Protein AF-0000000083137402 (afdb_homodimer)

InterPro domains:
  IPR010699 Protein of unknown function DUF1275 [PF06912] (11-205)

Foldseek 3Di:
DDPQVLLLVLLLLLLLLLLLLQLLLCVQFNVDSLLPLVVLVVVLVVVVVPDDDPCVVLSVVLVVLLVVLLVVLVVVVVPDPLLVLLLVLLVLSLVLLQVLLPPDSPDHSSVSCSSVNNSQSSNQNSRQDGPPDGDGSNDQPVLVVLLVQLVVVCVVPVDVVSVVSNVSSVSSVCSSNNSSVQSVVLCVPSPSNSSNVSSVSSVVSNVSSVVVVVVVVVVVVVVVVVVD/DDPQVLLLVLLLLLLLLLLLLQLLLCVQFNVDSLLPLVVLVVVLVVVVVPDDDPCVVLSVVLVVLLVVLLVVLVVVVVPDPLLVLLLVLLVLSLVLLQVLLPPDSPDHSSVSCSSVNNSQSSNQNSRQDGPPDGDGSNDQPVLVVLLVQLVVVCVVPVDVVSVVSNVSSVSSVCSSNNSSVQSVVLCVPSPSNSSNVSNVSSVVSNVSSVVVVVVVVVVVVVVVVVVD

pLDDT: mean 93.56, std 7.18, range [62.72, 98.75]

Sequence (456 aa):
MDEATLERRLHLNMTLIGGFMVGYGVINRHDILGSAQTGNMVSLAMDAVGHADEEWFFRIIALIIYVASVSLTVILSHKISKTSQKRLSILIDGAVLLIIGFYPAEMNPFVALFPIFFATAFQWCSFKGADGFASSSIFCSNNLRQCVTGFTEYLCSKDEQSLHRGIYFGKVLLSFYGGVAVSFLATQILDLKASWIGILPTVSAFLLCNVEYGRCKVKKEDILKASAMDEATLERRLHLNMTLIGGFMVGYGVINRHDILGSAQTGNMVSLAMDAVGHADEEWFFRIIALIIYVASVSLTVILSHKISKTSQKRLSILIDGAVLLIIGFYPAEMNPFVALFPIFFATAFQWCSFKGADGFASSSIFCSNNLRQCVTGFTEYLCSKDEQSLHRGIYFGKVLLSFYGGVAVSFLATQILDLKASWIGILPTVSAFLLCNVEYGRCKVKKEDILKASA

Radius of gyration: 22.58 Å; Cα contacts (8 Å, |Δi|>4): 697; chains: 2; bounding box: 64×64×50 Å

Organism: NCBI:txid40520

Nearest PDB structures (foldseek):
  8bvt-assembly1_A  TM=6.308E-01  e=3.439E-02  Rattus nativitatis
  8bvs-assembly1_A  TM=6.063E-01  e=6.318E-02  Rattus norvegicus
  8ex4-assembly1_A  TM=5.382E-01  e=1.452E+00  Homo sapiens
  9boi-assembly1_A  TM=5.191E-01  e=1.322E+00  Aequorea victoria
  8bvt-assembly1_A  TM=6.306E-01  e=2.426E-02  Rattus nativitatis

Structure (mmCIF, N/CA/C/O backbone):
data_AF-0000000083137402-model_v1
#
loop_
_entity.id
_entity.type
_entity.pdbx_description
1 polymer 'DUF1275 domain-containing protein'
#
loop_
_atom_site.group_PDB
_atom_site.id
_atom_site.type_symbol
_atom_site.label_atom_id
_atom_site.label_alt_id
_atom_site.label_comp_id
_atom_site.label_asym_id
_atom_site.label_entity_id
_atom_site.label_seq_id
_atom_site.pdbx_PDB_ins_code
_atom_site.Cartn_x
_atom_site.Cartn_y
_atom_site.Cartn_z
_atom_site.occupancy
_atom_site.B_iso_or_equiv
_atom_site.auth_seq_id
_atom_site.auth_comp_id
_atom_site.auth_asym_id
_atom_site.auth_atom_id
_atom_site.pdbx_PDB_model_num
ATOM 1 N N . MET A 1 1 ? -22.859 3.863 22.891 1 71.81 1 MET A N 1
ATOM 2 C CA . MET A 1 1 ? -21.578 3.783 22.188 1 71.81 1 MET A CA 1
ATOM 3 C C . MET A 1 1 ? -21.25 5.105 21.5 1 71.81 1 MET A C 1
ATOM 5 O O . MET A 1 1 ? -22.078 5.648 20.766 1 71.81 1 MET A O 1
ATOM 9 N N . ASP A 1 2 ? -20.141 5.711 21.844 1 84.31 2 ASP A N 1
ATOM 10 C CA . ASP A 1 2 ? -19.797 7.016 21.281 1 84.31 2 ASP A CA 1
ATOM 11 C C . ASP A 1 2 ? -19.438 6.898 19.812 1 84.31 2 ASP A C 1
ATOM 13 O O . ASP A 1 2 ? -19.156 5.801 19.312 1 84.31 2 ASP A O 1
ATOM 17 N N . GLU A 1 3 ? -19.562 7.871 19.141 1 84.81 3 GLU A N 1
ATOM 18 C CA . GLU A 1 3 ? -19.359 7.93 17.688 1 84.81 3 GLU A CA 1
ATOM 19 C C . GLU A 1 3 ? -17.969 7.434 17.312 1 84.81 3 GLU A C 1
ATOM 21 O O . GLU A 1 3 ? -17.812 6.711 16.328 1 84.81 3 GLU A O 1
ATOM 26 N N . ALA A 1 4 ? -17.031 7.812 18.031 1 88.06 4 ALA A N 1
ATOM 27 C CA . ALA A 1 4 ? -15.656 7.391 17.766 1 88.06 4 ALA A CA 1
ATOM 28 C C . ALA A 1 4 ? -15.508 5.879 17.891 1 88.06 4 ALA A C 1
ATOM 30 O O . ALA A 1 4 ? -14.82 5.246 17.094 1 88.06 4 ALA A O 1
ATOM 31 N N . THR A 1 5 ? -16.141 5.328 18.906 1 91.56 5 THR A N 1
ATOM 32 C CA . THR A 1 5 ? -16.094 3.889 19.125 1 91.56 5 THR A CA 1
ATOM 33 C C . THR A 1 5 ? -16.797 3.146 17.984 1 91.56 5 THR A C 1
ATOM 35 O O . THR A 1 5 ? -16.312 2.109 17.531 1 91.56 5 THR A O 1
ATOM 38 N N . LEU A 1 6 ? -17.859 3.693 17.547 1 92.5 6 LEU A N 1
ATOM 39 C CA . LEU A 1 6 ? -18.609 3.088 16.453 1 92.5 6 LEU A CA 1
ATOM 40 C C . LEU A 1 6 ? -17.781 3.104 15.164 1 92.5 6 LEU A C 1
ATOM 42 O O . LEU A 1 6 ? -17.719 2.1 14.445 1 92.5 6 LEU A O 1
ATOM 46 N N . GLU A 1 7 ? -17.125 4.188 14.867 1 92.94 7 GLU A N 1
ATOM 47 C CA . GLU A 1 7 ? -16.281 4.316 13.672 1 92.94 7 GLU A CA 1
ATOM 48 C C . GLU A 1 7 ? -15.117 3.334 13.711 1 92.94 7 GLU A C 1
ATOM 50 O O . GLU A 1 7 ? -14.797 2.707 12.703 1 92.94 7 GLU A O 1
ATOM 55 N N . ARG A 1 8 ? -14.578 3.229 14.836 1 95.56 8 ARG A N 1
ATOM 56 C CA . ARG A 1 8 ? -13.461 2.303 15.023 1 95.56 8 ARG A CA 1
ATOM 57 C C . ARG A 1 8 ? -13.906 0.861 14.805 1 95.56 8 ARG A C 1
ATOM 59 O O . ARG A 1 8 ? -13.25 0.103 14.094 1 95.56 8 ARG A O 1
ATOM 66 N N . ARG A 1 9 ? -14.992 0.512 15.406 1 96.19 9 ARG A N 1
ATOM 67 C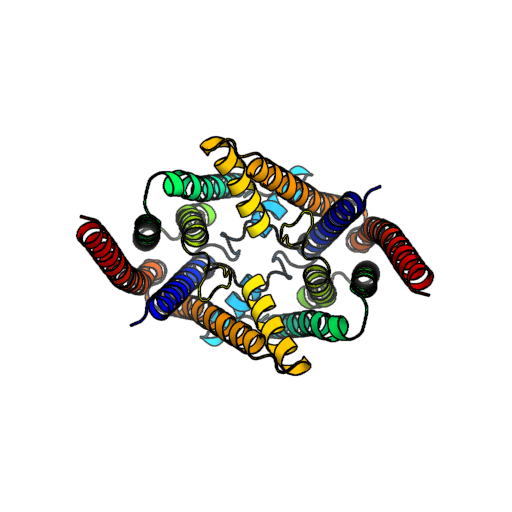 CA . ARG A 1 9 ? -15.508 -0.845 15.266 1 96.19 9 ARG A CA 1
ATOM 68 C C . ARG A 1 9 ? -15.875 -1.146 13.82 1 96.19 9 ARG A C 1
ATOM 70 O O . ARG A 1 9 ? -15.633 -2.25 13.328 1 96.19 9 ARG A O 1
ATOM 77 N N . LEU A 1 10 ? -16.438 -0.161 13.219 1 96.81 10 LEU A N 1
ATOM 78 C CA . LEU A 1 10 ? -16.812 -0.32 11.82 1 96.81 10 LEU A CA 1
ATOM 79 C C . LEU A 1 10 ? -15.578 -0.508 10.945 1 96.81 10 LEU A C 1
ATOM 81 O O . LEU A 1 10 ? -15.555 -1.388 10.086 1 96.81 10 LEU A O 1
ATOM 85 N N . HIS A 1 11 ? -14.562 0.276 11.172 1 97.69 11 HIS A N 1
ATOM 86 C CA . HIS A 1 11 ? -13.344 0.145 10.383 1 97.69 11 HIS A CA 1
ATOM 87 C C . HIS A 1 11 ? -12.688 -1.216 10.602 1 97.69 11 HIS A C 1
ATOM 89 O O . HIS A 1 11 ? -12.234 -1.85 9.641 1 97.69 11 HIS A O 1
ATOM 95 N N . LEU A 1 12 ? -12.672 -1.657 11.836 1 98.25 12 LEU A N 1
ATOM 96 C CA . LEU A 1 12 ? -12.102 -2.967 12.117 1 98.25 12 LEU A CA 1
ATOM 97 C C . LEU A 1 12 ? -12.898 -4.074 11.445 1 98.25 12 LEU A C 1
ATOM 99 O O . LEU A 1 12 ? -12.32 -5.035 10.93 1 98.25 12 LEU A O 1
ATOM 103 N N . ASN A 1 13 ? -14.172 -3.924 11.438 1 98.56 13 ASN A N 1
ATOM 104 C CA . ASN A 1 13 ? -15.031 -4.871 10.734 1 98.56 13 ASN A CA 1
ATOM 105 C C . ASN A 1 13 ? -14.734 -4.887 9.234 1 98.56 13 ASN A C 1
ATOM 107 O O . ASN A 1 13 ? -14.648 -5.953 8.625 1 98.56 13 ASN A O 1
ATOM 111 N N . MET A 1 14 ? -14.57 -3.723 8.688 1 98.62 14 MET A N 1
ATOM 112 C CA . MET A 1 14 ? -14.281 -3.625 7.262 1 98.62 14 MET A CA 1
ATOM 113 C C . MET A 1 14 ? -12.914 -4.223 6.945 1 98.62 14 MET A C 1
ATOM 115 O O . MET A 1 14 ? -12.727 -4.836 5.891 1 98.62 14 MET A O 1
ATOM 119 N N . THR A 1 15 ? -11.977 -4.039 7.887 1 98.44 15 THR A N 1
ATOM 120 C CA . THR A 1 15 ? -10.656 -4.617 7.684 1 98.44 15 THR A CA 1
ATOM 121 C C . THR A 1 15 ? -10.719 -6.141 7.734 1 98.44 15 THR A C 1
ATOM 123 O O . THR A 1 15 ? -9.992 -6.824 7.004 1 98.44 15 THR A O 1
ATOM 126 N N . LEU A 1 16 ? -11.547 -6.656 8.555 1 98.69 16 LEU A N 1
ATOM 127 C CA . LEU A 1 16 ? -11.773 -8.094 8.586 1 98.69 16 LEU A CA 1
ATOM 128 C C . LEU A 1 16 ? -12.32 -8.586 7.25 1 98.69 16 LEU A C 1
ATOM 130 O O . LEU A 1 16 ? -11.859 -9.602 6.719 1 98.69 16 LEU A O 1
ATOM 134 N N . ILE A 1 17 ? -13.305 -7.879 6.703 1 98.62 17 ILE A N 1
ATOM 135 C CA . ILE A 1 17 ? -13.898 -8.211 5.41 1 98.62 17 ILE A CA 1
ATOM 136 C C . ILE A 1 17 ? -12.836 -8.133 4.32 1 98.62 17 ILE A C 1
ATOM 138 O O . ILE A 1 17 ? -12.75 -9.016 3.461 1 98.62 17 ILE A O 1
ATOM 142 N N . GLY A 1 18 ? -12.016 -7.051 4.395 1 97.56 18 GLY A N 1
ATOM 143 C CA . GLY A 1 18 ? -10.922 -6.914 3.447 1 97.56 18 GLY A CA 1
ATOM 144 C C . GLY A 1 18 ? -9.953 -8.078 3.488 1 97.56 18 GLY A C 1
ATOM 145 O O . GLY A 1 18 ? -9.617 -8.656 2.447 1 97.56 18 GLY A O 1
ATOM 146 N N . GLY A 1 19 ? -9.523 -8.438 4.684 1 97.38 19 GLY A N 1
ATOM 147 C CA . GLY A 1 19 ? -8.656 -9.594 4.84 1 97.38 19 GLY A CA 1
ATOM 148 C C . GLY A 1 19 ? -9.273 -10.883 4.328 1 97.38 19 GLY A C 1
ATOM 149 O O . GLY A 1 19 ? -8.594 -11.695 3.697 1 97.38 19 GLY A O 1
ATOM 150 N N . PHE A 1 20 ? -10.539 -11.07 4.609 1 98.06 20 PHE A N 1
ATOM 151 C CA . PHE A 1 20 ? -11.25 -12.266 4.152 1 98.06 20 PHE A CA 1
ATOM 152 C C . PHE A 1 20 ? -11.25 -12.344 2.631 1 98.06 20 PHE A C 1
ATOM 154 O O . PHE A 1 20 ? -10.961 -13.391 2.059 1 98.06 20 PHE A O 1
ATOM 161 N N . MET A 1 21 ? -11.555 -11.25 1.996 1 97.12 21 MET A N 1
ATOM 162 C CA . MET A 1 21 ? -11.625 -11.234 0.538 1 97.12 21 MET A CA 1
ATOM 163 C C . MET A 1 21 ? -10.25 -11.461 -0.077 1 97.12 21 MET A C 1
ATOM 165 O O . MET A 1 21 ? -10.117 -12.18 -1.065 1 97.12 21 MET A O 1
ATOM 169 N N . VAL A 1 22 ? -9.273 -10.828 0.53 1 95.19 22 VAL A N 1
ATOM 170 C CA . VAL A 1 22 ? -7.906 -11.016 0.055 1 95.19 22 VAL A CA 1
ATOM 171 C C . VAL A 1 22 ? -7.5 -12.484 0.211 1 95.19 22 VAL A C 1
ATOM 173 O O . VAL A 1 22 ? -6.992 -13.094 -0.731 1 95.19 22 VAL A O 1
ATOM 176 N N . GLY A 1 23 ? -7.746 -13.031 1.369 1 94.88 23 GLY A N 1
ATOM 177 C CA . GLY A 1 23 ? -7.445 -14.438 1.598 1 94.88 23 GLY A CA 1
ATOM 178 C C . GLY A 1 23 ? -8.164 -15.367 0.641 1 94.88 23 GLY A C 1
ATOM 179 O O . GLY A 1 23 ? -7.559 -16.281 0.072 1 94.88 23 GLY A O 1
ATOM 180 N N . TYR A 1 24 ? -9.445 -15.133 0.45 1 95.62 24 TYR A N 1
ATOM 181 C CA . TYR A 1 24 ? -10.25 -15.945 -0.46 1 95.62 24 TYR A CA 1
ATOM 182 C C . TYR A 1 24 ? -9.656 -15.93 -1.865 1 95.62 24 TYR A C 1
ATOM 184 O O . TYR A 1 24 ? -9.547 -16.969 -2.512 1 95.62 24 TYR A O 1
ATOM 192 N N . GLY A 1 25 ? -9.32 -14.734 -2.309 1 94.25 25 GLY A N 1
ATOM 193 C CA . GLY A 1 25 ? -8.742 -14.609 -3.637 1 94.25 25 GLY A CA 1
ATOM 194 C C . GLY A 1 25 ? -7.438 -15.359 -3.791 1 94.25 25 GLY A C 1
ATOM 195 O O . GLY A 1 25 ? -7.23 -16.062 -4.781 1 94.25 25 GLY A O 1
ATOM 196 N N . VAL A 1 26 ? -6.594 -15.273 -2.83 1 90.94 26 VAL A N 1
ATOM 197 C CA . VAL A 1 26 ? -5.266 -15.875 -2.875 1 90.94 26 VAL A CA 1
ATOM 198 C C . VAL A 1 26 ? -5.383 -17.391 -2.795 1 90.94 26 VAL A C 1
ATOM 200 O O . VAL A 1 26 ? -4.68 -18.109 -3.502 1 90.94 26 VAL A O 1
ATOM 203 N N . ILE A 1 27 ? -6.305 -17.859 -2.053 1 91.31 27 ILE A N 1
ATOM 204 C CA . ILE A 1 27 ? -6.43 -19.297 -1.778 1 91.31 27 ILE A CA 1
ATOM 205 C C . ILE A 1 27 ? -7.125 -19.984 -2.949 1 91.31 27 ILE A C 1
ATOM 207 O O . ILE A 1 27 ? -6.707 -21.062 -3.381 1 91.31 27 ILE A O 1
ATOM 211 N N . ASN A 1 28 ? -8.078 -19.344 -3.512 1 92.5 28 ASN A N 1
ATOM 212 C CA . ASN A 1 28 ? -8.977 -20.062 -4.41 1 92.5 28 ASN A CA 1
ATOM 213 C C . ASN A 1 28 ? -8.727 -19.688 -5.867 1 92.5 28 ASN A C 1
ATOM 215 O O . ASN A 1 28 ? -9.133 -20.422 -6.777 1 92.5 28 ASN A O 1
ATOM 219 N N . ARG A 1 29 ? -8.086 -18.609 -6.094 1 90 29 ARG A N 1
ATOM 220 C CA . ARG A 1 29 ? -8.031 -18.156 -7.484 1 90 29 ARG A CA 1
ATOM 221 C C . ARG A 1 29 ? -6.594 -17.906 -7.926 1 90 29 ARG A C 1
ATOM 223 O O . ARG A 1 29 ? -6.074 -18.625 -8.789 1 90 29 ARG A O 1
ATOM 230 N N . HIS A 1 30 ? -6.016 -16.875 -7.367 1 76.69 30 HIS A N 1
ATOM 231 C CA . HIS A 1 30 ? -4.688 -16.484 -7.816 1 76.69 30 HIS A CA 1
ATOM 232 C C . HIS A 1 30 ? -3.756 -16.25 -6.633 1 76.69 30 HIS A C 1
ATOM 234 O O . HIS A 1 30 ? -4.125 -15.562 -5.676 1 76.69 30 HIS A O 1
ATOM 240 N N . ASP A 1 31 ? -2.646 -16.688 -6.734 1 70.75 31 ASP A N 1
ATOM 241 C CA . ASP A 1 31 ? -1.684 -16.609 -5.641 1 70.75 31 ASP A CA 1
ATOM 242 C C . ASP A 1 31 ? -1.211 -15.172 -5.438 1 70.75 31 ASP A C 1
ATOM 244 O O . ASP A 1 31 ? -0.607 -14.852 -4.41 1 70.75 31 ASP A O 1
ATOM 248 N N . ILE A 1 32 ? -1.568 -14.422 -6.379 1 66.19 32 ILE A N 1
ATOM 249 C CA . ILE A 1 32 ? -1.12 -13.039 -6.293 1 66.19 32 ILE A CA 1
ATOM 250 C C . ILE A 1 32 ? -2.25 -12.164 -5.75 1 66.19 32 ILE A C 1
ATOM 252 O O . ILE A 1 32 ? -3.426 -12.43 -6.008 1 66.19 32 ILE A O 1
ATOM 256 N N . LEU A 1 33 ? -1.792 -11.219 -4.887 1 73.38 33 LEU A N 1
ATOM 257 C CA . LEU A 1 33 ? -2.762 -10.242 -4.406 1 73.38 33 LEU A CA 1
ATOM 258 C C . LEU A 1 33 ? -3.393 -9.484 -5.566 1 73.38 33 LEU A C 1
ATOM 260 O O . LEU A 1 33 ? -2.848 -8.477 -6.023 1 73.38 33 LEU A O 1
ATOM 264 N N . GLY A 1 34 ? -4.406 -9.977 -6.062 1 62.72 34 GLY A N 1
ATOM 265 C CA . GLY A 1 34 ? -5.043 -9.383 -7.23 1 62.72 34 GLY A CA 1
ATOM 266 C C . GLY A 1 34 ? -5.406 -7.926 -7.039 1 62.72 34 GLY A C 1
ATOM 267 O O . GLY A 1 34 ? -5.352 -7.137 -7.984 1 62.72 34 GLY A O 1
ATOM 268 N N . SER A 1 35 ? -5.656 -7.582 -5.879 1 67.31 35 SER A N 1
ATOM 269 C CA . SER A 1 35 ? -6.027 -6.203 -5.586 1 67.31 35 SER A CA 1
ATOM 270 C C . SER A 1 35 ? -4.793 -5.312 -5.473 1 67.31 35 SER A C 1
ATOM 272 O O . SER A 1 35 ? -4.906 -4.082 -5.465 1 67.31 35 SER A O 1
ATOM 274 N N . ALA A 1 36 ? -3.672 -5.949 -5.43 1 79.06 36 ALA A N 1
ATOM 275 C CA . ALA A 1 36 ? -2.436 -5.176 -5.359 1 79.06 36 ALA A CA 1
ATOM 276 C C . ALA A 1 36 ? -2.059 -4.617 -6.727 1 79.06 36 ALA A C 1
ATOM 278 O O . ALA A 1 36 ? -1.35 -5.27 -7.496 1 79.06 36 ALA A O 1
ATOM 279 N N . GLN A 1 37 ? -2.398 -3.451 -7 1 83.88 37 GLN A N 1
ATOM 280 C CA . GLN A 1 37 ? -2.16 -2.818 -8.289 1 83.88 37 GLN A CA 1
ATOM 281 C C . GLN A 1 37 ? -0.668 -2.625 -8.547 1 83.88 37 GLN A C 1
ATOM 283 O O . GLN A 1 37 ? -0.22 -2.637 -9.695 1 83.88 37 GLN A O 1
ATOM 288 N N . THR A 1 38 ? 0.058 -2.584 -7.461 1 89.25 38 THR A N 1
ATOM 289 C CA . THR A 1 38 ? 1.498 -2.455 -7.652 1 89.25 38 THR A CA 1
ATOM 290 C C . THR A 1 38 ? 2.045 -3.629 -8.461 1 89.25 38 THR A C 1
ATOM 292 O O . THR A 1 38 ? 2.676 -3.434 -9.5 1 89.25 38 THR A O 1
ATOM 295 N N . GLY A 1 39 ? 1.696 -4.836 -8.062 1 88.94 39 GLY A N 1
ATOM 296 C CA . GLY A 1 39 ? 2.188 -6.023 -8.742 1 88.94 39 GLY A CA 1
ATOM 297 C C . GLY A 1 39 ? 1.675 -6.152 -10.164 1 88.94 39 GLY A C 1
ATOM 298 O O . GLY A 1 39 ? 2.438 -6.477 -11.078 1 88.94 39 GLY A O 1
ATOM 299 N N . ASN A 1 40 ? 0.38 -5.906 -10.391 1 89 40 ASN A N 1
ATOM 300 C CA . ASN A 1 40 ? -0.21 -5.984 -11.719 1 89 40 ASN A CA 1
ATOM 301 C C . ASN A 1 40 ? 0.449 -5 -12.688 1 89 40 ASN A C 1
ATOM 303 O O . ASN A 1 40 ? 0.758 -5.355 -13.828 1 89 40 ASN A O 1
ATOM 307 N N . MET A 1 41 ? 0.725 -3.865 -12.188 1 91.81 41 MET A N 1
ATOM 308 C CA . MET A 1 41 ? 1.288 -2.832 -13.047 1 91.81 41 MET A CA 1
ATOM 309 C C . MET A 1 41 ? 2.779 -3.059 -13.266 1 91.81 41 MET A C 1
ATOM 311 O O . MET A 1 41 ? 3.328 -2.66 -14.297 1 91.81 41 MET A O 1
ATOM 315 N N . VAL A 1 42 ? 3.383 -3.621 -12.281 1 93 42 VAL A N 1
ATOM 316 C CA . VAL A 1 42 ? 4.77 -4.027 -12.492 1 93 42 VAL A CA 1
ATOM 317 C C . VAL A 1 42 ? 4.855 -4.984 -13.672 1 93 42 VAL A C 1
ATOM 319 O O . VAL A 1 42 ? 5.68 -4.801 -14.57 1 93 42 VAL A O 1
ATOM 322 N N . SER A 1 43 ? 3.93 -5.992 -13.727 1 91.06 43 SER A N 1
ATOM 323 C CA . SER A 1 43 ? 3.895 -6.941 -14.836 1 91.06 43 SER A CA 1
ATOM 324 C C . SER A 1 43 ? 3.592 -6.242 -16.156 1 91.06 43 SER A C 1
ATOM 326 O O . SER A 1 43 ? 4.207 -6.539 -17.172 1 91.06 43 SER A O 1
ATOM 328 N N . LEU A 1 44 ? 2.746 -5.328 -16.078 1 92.94 44 LEU A N 1
ATOM 329 C CA . LEU A 1 44 ? 2.383 -4.598 -17.281 1 92.94 44 LEU A CA 1
ATOM 330 C C . LEU A 1 44 ? 3.553 -3.756 -17.781 1 92.94 44 LEU A C 1
ATOM 332 O O . LEU A 1 44 ? 3.76 -3.627 -18.984 1 92.94 44 LEU A O 1
ATOM 336 N N . ALA A 1 45 ? 4.254 -3.148 -16.859 1 94.25 45 ALA A N 1
ATOM 337 C CA . ALA A 1 45 ? 5.422 -2.354 -17.219 1 94.25 45 ALA A CA 1
ATOM 338 C C . ALA A 1 45 ? 6.48 -3.217 -17.906 1 94.25 45 ALA A C 1
ATOM 340 O O . ALA A 1 45 ? 7.086 -2.799 -18.891 1 94.25 45 ALA A O 1
ATOM 341 N N . MET A 1 46 ? 6.668 -4.371 -17.406 1 93.5 46 MET A N 1
ATOM 342 C CA . MET A 1 46 ? 7.613 -5.289 -18.047 1 93.5 46 MET A CA 1
ATOM 343 C C . MET A 1 46 ? 7.109 -5.73 -19.422 1 93.5 46 MET A C 1
ATOM 345 O O . MET A 1 46 ? 7.887 -5.809 -20.375 1 93.5 46 MET A O 1
ATOM 349 N N . ASP A 1 47 ? 5.809 -5.984 -19.484 1 93.5 47 ASP A N 1
ATOM 350 C CA . ASP A 1 47 ? 5.207 -6.379 -20.75 1 93.5 47 ASP A CA 1
ATOM 351 C C . ASP A 1 47 ? 5.398 -5.293 -21.812 1 93.5 47 ASP A C 1
ATOM 353 O O . ASP A 1 47 ? 5.645 -5.594 -22.984 1 93.5 47 ASP A O 1
ATOM 357 N N . ALA A 1 48 ? 5.324 -4.121 -21.375 1 93.38 48 ALA A N 1
ATOM 358 C CA . ALA A 1 48 ? 5.426 -2.986 -22.297 1 93.38 48 ALA A CA 1
ATOM 359 C C . ALA A 1 48 ? 6.805 -2.924 -22.938 1 93.38 48 ALA A C 1
ATOM 361 O O . ALA A 1 48 ? 6.969 -2.338 -24.016 1 93.38 48 ALA A O 1
ATOM 362 N N . VAL A 1 49 ? 7.797 -3.531 -22.312 1 93.94 49 VAL A N 1
ATOM 363 C CA . VAL A 1 49 ? 9.148 -3.422 -22.859 1 93.94 49 VAL A CA 1
ATOM 364 C C . VAL A 1 49 ? 9.625 -4.793 -23.344 1 93.94 49 VAL A C 1
ATOM 366 O O . VAL A 1 49 ? 10.82 -5.004 -23.547 1 93.94 49 VAL A O 1
ATOM 369 N N . GLY A 1 50 ? 8.68 -5.805 -23.422 1 90.69 50 GLY A N 1
ATOM 370 C CA . GLY A 1 50 ? 9.023 -7.004 -24.172 1 90.69 50 GLY A CA 1
ATOM 371 C C . GLY A 1 50 ? 8.859 -8.281 -23.359 1 90.69 50 GLY A C 1
ATOM 372 O O . GLY A 1 50 ? 9.172 -9.367 -23.844 1 90.69 50 GLY A O 1
ATOM 373 N N . HIS A 1 51 ? 8.461 -8.102 -22.125 1 87.94 51 HIS A N 1
ATOM 374 C CA . HIS A 1 51 ? 8.203 -9.312 -21.359 1 87.94 51 HIS A CA 1
ATOM 375 C C . HIS A 1 51 ? 6.91 -9.984 -21.812 1 87.94 51 HIS A C 1
ATOM 377 O O . HIS A 1 51 ? 5.859 -9.344 -21.875 1 87.94 51 HIS A O 1
ATOM 383 N N . ALA A 1 52 ? 6.926 -11.18 -22.203 1 83.69 52 ALA A N 1
ATOM 384 C CA . ALA A 1 52 ? 5.742 -11.898 -22.688 1 83.69 52 ALA A CA 1
ATOM 385 C C . ALA A 1 52 ? 4.902 -12.406 -21.516 1 83.69 52 ALA A C 1
ATOM 387 O O . ALA A 1 52 ? 5.387 -13.18 -20.688 1 83.69 52 ALA A O 1
ATOM 388 N N . ASP A 1 53 ? 3.756 -11.898 -21.375 1 85.06 53 ASP A N 1
ATOM 389 C CA . ASP A 1 53 ? 2.82 -12.352 -20.344 1 85.06 53 ASP A CA 1
ATOM 390 C C . ASP A 1 53 ? 1.435 -12.594 -20.938 1 85.06 53 ASP A C 1
ATOM 392 O O . ASP A 1 53 ? 0.868 -11.711 -21.578 1 85.06 53 ASP A O 1
ATOM 396 N N . GLU A 1 54 ? 0.916 -13.758 -20.75 1 86.38 54 GLU A N 1
ATOM 397 C CA . GLU A 1 54 ? -0.387 -14.109 -21.312 1 86.38 54 GLU A CA 1
ATOM 398 C C . GLU A 1 54 ? -1.516 -13.414 -20.547 1 86.38 54 GLU A C 1
ATOM 400 O O . GLU A 1 54 ? -2.635 -13.305 -21.062 1 86.38 54 GLU A O 1
ATOM 405 N N . GLU A 1 55 ? -1.131 -12.891 -19.453 1 88.5 55 GLU A N 1
ATOM 406 C CA . GLU A 1 55 ? -2.188 -12.352 -18.594 1 88.5 55 GLU A CA 1
ATOM 407 C C . GLU A 1 55 ? -2.273 -10.828 -18.719 1 88.5 55 GLU A C 1
ATOM 409 O O . GLU A 1 55 ? -3.061 -10.188 -18.031 1 88.5 55 GLU A O 1
ATOM 414 N N . TRP A 1 56 ? -1.528 -10.234 -19.672 1 91.44 56 TRP A N 1
ATOM 415 C CA . TRP A 1 56 ? -1.438 -8.781 -19.766 1 91.44 56 TRP A CA 1
ATOM 416 C C . TRP A 1 56 ? -2.816 -8.164 -19.984 1 91.44 56 TRP A C 1
ATOM 418 O O . TRP A 1 56 ? -3.129 -7.109 -19.422 1 91.44 56 TRP A O 1
ATOM 428 N N . PHE A 1 57 ? -3.656 -8.805 -20.719 1 93.88 57 PHE A N 1
ATOM 429 C CA . PHE A 1 57 ? -4.977 -8.281 -21.047 1 93.88 57 PHE A CA 1
ATOM 430 C C . PHE A 1 57 ? -5.863 -8.227 -19.812 1 93.88 57 PHE A C 1
ATOM 432 O O . PHE A 1 57 ? -6.559 -7.234 -19.594 1 93.88 57 PHE A O 1
ATOM 439 N N . PHE A 1 58 ? -5.828 -9.234 -18.984 1 92.88 58 PHE A N 1
ATOM 440 C CA . PHE A 1 58 ? -6.633 -9.289 -17.766 1 92.88 58 PHE A CA 1
ATOM 441 C C . PHE A 1 58 ? -6.152 -8.25 -16.766 1 92.88 58 PHE A C 1
ATOM 443 O O . PHE A 1 58 ? -6.957 -7.68 -16.016 1 92.88 58 PHE A O 1
ATOM 450 N N . ARG A 1 59 ? -4.848 -7.961 -16.797 1 92.56 59 ARG A N 1
ATOM 451 C CA . ARG A 1 59 ? -4.297 -6.961 -15.891 1 92.56 59 ARG A CA 1
ATOM 452 C C . ARG A 1 59 ? -4.738 -5.555 -16.297 1 92.56 59 ARG A C 1
ATOM 454 O O . ARG A 1 59 ? -4.953 -4.699 -15.438 1 92.56 59 ARG A O 1
ATOM 461 N N . ILE A 1 60 ? -4.887 -5.328 -17.578 1 94.94 60 ILE A N 1
ATOM 462 C CA . ILE A 1 60 ? -5.398 -4.047 -18.047 1 94.94 60 ILE A CA 1
ATOM 463 C C . ILE A 1 60 ? -6.855 -3.883 -17.609 1 94.94 60 ILE A C 1
ATOM 465 O O . ILE A 1 60 ? -7.254 -2.814 -17.141 1 94.94 60 ILE A O 1
ATOM 469 N N . ILE A 1 61 ? -7.648 -4.93 -17.75 1 95.75 61 ILE A N 1
ATOM 470 C CA . ILE A 1 61 ? -9.047 -4.879 -17.328 1 95.75 61 ILE A CA 1
ATOM 471 C C . ILE A 1 61 ? -9.125 -4.641 -15.828 1 95.75 61 ILE A C 1
ATOM 473 O O . ILE A 1 61 ? -9.945 -3.85 -15.359 1 95.75 61 ILE A O 1
ATOM 477 N N . ALA A 1 62 ? -8.227 -5.328 -15.109 1 94.06 62 ALA A N 1
ATOM 478 C CA . ALA A 1 62 ? -8.164 -5.133 -13.656 1 94.06 62 ALA A CA 1
ATOM 479 C C . ALA A 1 62 ? -7.887 -3.672 -13.312 1 94.06 62 ALA A C 1
ATOM 481 O O . ALA A 1 62 ? -8.508 -3.115 -12.406 1 94.06 62 ALA A O 1
ATOM 482 N N . LEU A 1 63 ? -6.992 -3.043 -14.086 1 95.31 63 LEU A N 1
ATOM 483 C CA . LEU A 1 63 ? -6.668 -1.634 -13.891 1 95.31 63 LEU A CA 1
ATOM 484 C C . LEU A 1 63 ? -7.883 -0.753 -14.164 1 95.31 63 LEU A C 1
ATOM 486 O O . LEU A 1 63 ? -8.172 0.166 -13.391 1 95.31 63 LEU A O 1
ATOM 490 N N . ILE A 1 64 ? -8.578 -1.036 -15.195 1 97.56 64 ILE A N 1
ATOM 491 C CA . ILE A 1 64 ? -9.766 -0.267 -15.555 1 97.56 64 ILE A CA 1
ATOM 492 C C . ILE A 1 64 ? -10.828 -0.4 -14.461 1 97.56 64 ILE A C 1
ATOM 494 O O . ILE A 1 64 ? -11.453 0.588 -14.07 1 97.56 64 ILE A O 1
ATOM 498 N N . ILE A 1 65 ? -11.016 -1.595 -13.961 1 97.12 65 ILE A N 1
ATOM 499 C CA . ILE A 1 65 ? -11.977 -1.852 -12.891 1 97.12 65 ILE A CA 1
ATOM 500 C C . ILE A 1 65 ? -11.586 -1.057 -11.648 1 97.12 65 ILE A C 1
ATOM 502 O O . ILE A 1 65 ? -12.438 -0.414 -11.023 1 97.12 65 ILE A O 1
ATOM 506 N N . TYR A 1 66 ? -10.336 -1.068 -11.359 1 96.88 66 TYR A N 1
ATOM 507 C CA . TYR A 1 66 ? -9.828 -0.322 -10.211 1 96.88 66 TYR A CA 1
ATOM 508 C C . TYR A 1 66 ? -10.094 1.171 -10.375 1 96.88 66 TYR A C 1
ATOM 510 O O . TYR A 1 66 ? -10.633 1.814 -9.469 1 96.88 66 TYR A O 1
ATOM 518 N N . VAL A 1 67 ? -9.727 1.731 -11.5 1 97.94 67 VAL A N 1
ATOM 519 C CA . VAL A 1 67 ? -9.891 3.152 -11.789 1 97.94 67 VAL A CA 1
ATOM 520 C C . VAL A 1 67 ? -11.367 3.525 -11.742 1 97.94 67 VAL A C 1
ATOM 522 O O . VAL A 1 67 ? -11.734 4.555 -11.18 1 97.94 67 VAL A O 1
ATOM 525 N N . ALA A 1 68 ? -12.172 2.697 -12.312 1 98.44 68 ALA A N 1
ATOM 526 C CA . ALA A 1 68 ? -13.617 2.945 -12.312 1 98.44 68 ALA A CA 1
ATOM 527 C C . ALA A 1 68 ? -14.172 2.959 -10.891 1 98.44 68 ALA A C 1
ATOM 529 O O . ALA A 1 68 ? -14.984 3.814 -10.547 1 98.44 68 ALA A O 1
ATOM 530 N N . SER A 1 69 ? -13.758 1.986 -10.133 1 98.31 69 SER A N 1
ATOM 531 C CA . SER A 1 69 ? -14.227 1.895 -8.758 1 98.31 69 SER A CA 1
ATOM 532 C C . SER A 1 69 ? -13.836 3.133 -7.953 1 98.31 69 SER A C 1
ATOM 534 O O . SER A 1 69 ? -14.688 3.762 -7.32 1 98.31 69 SER A O 1
ATOM 536 N N . VAL A 1 70 ? -12.578 3.537 -8.008 1 98.19 70 VAL A N 1
ATOM 537 C CA . VAL A 1 70 ? -12.086 4.711 -7.297 1 98.19 70 VAL A CA 1
ATOM 538 C C . VAL A 1 70 ? -12.82 5.961 -7.781 1 98.19 70 VAL A C 1
ATOM 540 O O . VAL A 1 70 ? -13.273 6.773 -6.977 1 98.19 70 VAL A O 1
ATOM 543 N N . SER A 1 71 ? -12.969 6.102 -9.102 1 98.75 71 SER A N 1
ATOM 544 C CA . SER A 1 71 ? -13.648 7.258 -9.664 1 98.75 71 SER A CA 1
ATOM 545 C C . SER A 1 71 ? -15.102 7.332 -9.195 1 98.75 71 SER A C 1
ATOM 547 O O . SER A 1 71 ? -15.594 8.406 -8.867 1 98.75 71 SER A O 1
ATOM 549 N N . LEU A 1 72 ? -15.711 6.195 -9.188 1 98.75 72 LEU A N 1
ATOM 550 C CA . LEU A 1 72 ? -17.109 6.152 -8.766 1 98.75 72 LEU A CA 1
ATOM 551 C C . LEU A 1 72 ? -17.25 6.637 -7.324 1 98.75 72 LEU A C 1
ATOM 553 O O . LEU A 1 72 ? -18.203 7.344 -7 1 98.75 72 LEU A O 1
ATOM 557 N N . THR A 1 73 ? -16.391 6.281 -6.469 1 98.5 73 THR A N 1
ATOM 558 C CA . THR A 1 73 ? -16.469 6.734 -5.086 1 98.5 73 THR A CA 1
ATOM 559 C C . THR A 1 73 ? -16.328 8.258 -5.008 1 98.5 73 THR A C 1
ATOM 561 O O . THR A 1 73 ? -17 8.898 -4.191 1 98.5 73 THR A O 1
ATOM 564 N N . VAL A 1 74 ? -15.445 8.828 -5.832 1 98.31 74 VAL A N 1
ATOM 565 C CA . VAL A 1 74 ? -15.258 10.273 -5.848 1 98.31 74 VAL A CA 1
ATOM 566 C C . VAL A 1 74 ? -16.531 10.953 -6.359 1 98.31 74 VAL A C 1
ATOM 568 O O . VAL A 1 74 ? -17.031 11.898 -5.746 1 98.31 74 VAL A O 1
ATOM 571 N N . ILE A 1 75 ? -17.094 10.461 -7.414 1 98.56 75 ILE A N 1
ATOM 572 C CA . ILE A 1 75 ? -18.312 11.023 -8.008 1 98.56 75 ILE A CA 1
ATOM 573 C C . ILE A 1 75 ? -19.469 10.938 -7.008 1 98.56 75 ILE A C 1
ATOM 575 O O . ILE A 1 75 ? -20.172 11.922 -6.785 1 98.56 75 ILE A O 1
ATOM 579 N N . LEU A 1 76 ? -19.625 9.828 -6.355 1 98.19 76 LEU A N 1
ATOM 580 C CA . LEU A 1 76 ? -20.719 9.609 -5.418 1 98.19 76 LEU A CA 1
ATOM 581 C C . LEU A 1 76 ? -20.562 10.492 -4.184 1 98.19 76 LEU A C 1
ATOM 583 O O . LEU A 1 76 ? -21.547 10.898 -3.574 1 98.19 76 LEU A O 1
ATOM 587 N N . SER A 1 77 ? -19.297 10.742 -3.865 1 97 77 SER A N 1
ATOM 588 C CA . SER A 1 77 ? -19.062 11.586 -2.697 1 97 77 SER A CA 1
ATOM 589 C C . SER A 1 77 ? -19.656 12.984 -2.895 1 97 77 SER A C 1
ATOM 591 O O . SER A 1 77 ? -19.906 13.703 -1.924 1 97 77 SER A O 1
ATOM 593 N N . HIS A 1 78 ? -19.922 13.406 -4.16 1 97 78 HIS A N 1
ATOM 594 C CA . HIS A 1 78 ? -20.531 14.688 -4.473 1 97 78 HIS A CA 1
ATOM 595 C C . HIS A 1 78 ? -22.047 14.578 -4.551 1 97 78 HIS A C 1
ATOM 597 O O . HIS A 1 78 ? -22.75 15.586 -4.645 1 97 78 HIS A O 1
ATOM 603 N N . LYS A 1 79 ? -22.531 13.359 -4.414 1 97.12 79 LYS A N 1
ATOM 604 C CA . LYS A 1 79 ? -23.938 13.18 -4.703 1 97.12 79 LYS A CA 1
ATOM 605 C C . LYS A 1 79 ? -24.688 12.648 -3.48 1 97.12 79 LYS A C 1
ATOM 607 O O . LYS A 1 79 ? -25.891 12.891 -3.324 1 97.12 79 LYS A O 1
ATOM 612 N N . ILE A 1 80 ? -24.016 11.836 -2.639 1 95.88 80 ILE A N 1
ATOM 613 C CA . ILE A 1 80 ? -24.672 11.234 -1.493 1 95.88 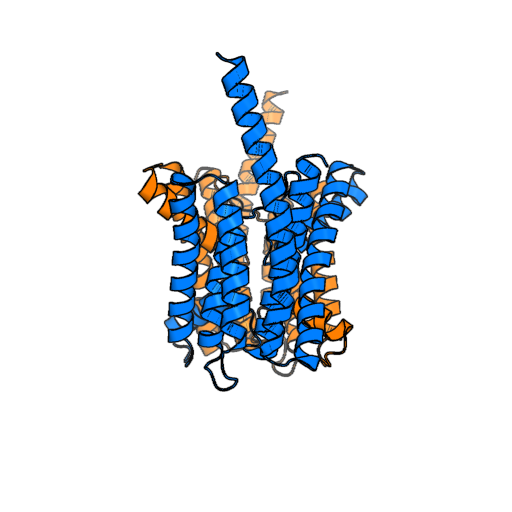80 ILE A CA 1
ATOM 614 C C . ILE A 1 80 ? -23.844 11.461 -0.231 1 95.88 80 ILE A C 1
ATOM 616 O O . ILE A 1 80 ? -22.688 11.867 -0.31 1 95.88 80 ILE A O 1
ATOM 620 N N . SER A 1 81 ? -24.484 11.18 0.885 1 93.94 81 SER A N 1
ATOM 621 C CA . SER A 1 81 ? -23.797 11.398 2.152 1 93.94 81 SER A CA 1
ATOM 622 C C . SER A 1 81 ? -22.703 10.352 2.373 1 93.94 81 SER A C 1
ATOM 624 O O . SER A 1 81 ? -22.734 9.273 1.778 1 93.94 81 SER A O 1
ATOM 626 N N . LYS A 1 82 ? -21.781 10.641 3.201 1 94.25 82 LYS A N 1
ATOM 627 C CA . LYS A 1 82 ? -20.703 9.727 3.559 1 94.25 82 LYS A CA 1
ATOM 628 C C . LYS A 1 82 ? -21.25 8.414 4.105 1 94.25 82 LYS A C 1
ATOM 630 O O . LYS A 1 82 ? -20.75 7.34 3.764 1 94.25 82 LYS A O 1
ATOM 635 N N . THR A 1 83 ? -22.234 8.523 4.918 1 93.88 83 THR A N 1
ATOM 636 C CA . THR A 1 83 ? -22.828 7.332 5.527 1 93.88 83 THR A CA 1
ATOM 637 C C . THR A 1 83 ? -23.516 6.465 4.473 1 93.88 83 THR A C 1
ATOM 639 O O . THR A 1 83 ? -23.422 5.238 4.516 1 93.88 83 THR A O 1
ATOM 642 N N . SER A 1 84 ? -24.156 7.109 3.525 1 95.31 84 SER A N 1
ATOM 643 C CA . SER A 1 84 ? -24.797 6.371 2.439 1 95.31 84 SER A CA 1
ATOM 644 C C . SER A 1 84 ? -23.766 5.668 1.57 1 95.31 84 SER A C 1
ATOM 646 O O . SER A 1 84 ? -23.984 4.547 1.106 1 95.31 84 SER A O 1
ATOM 648 N N . GLN A 1 85 ? -22.703 6.32 1.34 1 97.25 85 GLN A N 1
ATOM 649 C CA . GLN A 1 85 ? -21.625 5.715 0.562 1 97.25 85 GLN A CA 1
ATOM 650 C C . GLN A 1 85 ? -21.031 4.512 1.289 1 97.25 85 GLN A C 1
ATOM 652 O O . GLN A 1 85 ? -20.719 3.498 0.665 1 97.25 85 GLN A O 1
ATOM 657 N N . LYS A 1 86 ? -20.828 4.66 2.58 1 97.5 86 LYS A N 1
ATOM 658 C CA . LYS A 1 86 ? -20.359 3.541 3.389 1 97.5 86 LYS A CA 1
ATOM 659 C C . LYS A 1 86 ? -21.312 2.352 3.301 1 97.5 86 LYS A C 1
ATOM 661 O O . LYS A 1 86 ? -20.875 1.213 3.121 1 97.5 86 LYS A O 1
ATOM 666 N N . ARG A 1 87 ? -22.562 2.648 3.387 1 97.06 87 ARG A N 1
ATOM 667 C CA . ARG A 1 87 ? -23.578 1.602 3.289 1 97.06 87 ARG A CA 1
ATOM 668 C C . ARG A 1 87 ? -23.516 0.908 1.933 1 97.06 87 ARG A C 1
ATOM 670 O O . ARG A 1 87 ? -23.594 -0.32 1.854 1 97.06 87 ARG A O 1
ATOM 677 N N . LEU A 1 88 ? -23.422 1.73 0.938 1 98.06 88 LEU A N 1
ATOM 678 C CA . LEU A 1 88 ? -23.312 1.181 -0.409 1 98.06 88 LEU A CA 1
ATOM 679 C C . LEU A 1 88 ? -22.094 0.28 -0.542 1 98.06 88 LEU A C 1
ATOM 681 O O . LEU A 1 88 ? -22.172 -0.79 -1.15 1 98.06 88 LEU A O 1
ATOM 685 N N . SER A 1 89 ? -20.984 0.704 0.003 1 98.69 89 SER A N 1
ATOM 686 C CA . SER A 1 89 ? -19.75 -0.087 -0.031 1 98.69 89 SER A CA 1
ATOM 687 C C . SER A 1 89 ? -19.969 -1.46 0.599 1 98.69 89 SER A C 1
ATOM 689 O O . SER A 1 89 ? -19.547 -2.477 0.041 1 98.69 89 SER A O 1
ATOM 691 N N . ILE A 1 90 ? -20.625 -1.51 1.753 1 98.69 90 ILE A N 1
ATOM 692 C CA . ILE A 1 90 ? -20.875 -2.756 2.469 1 98.69 90 ILE A CA 1
ATOM 693 C C . ILE A 1 90 ? -21.766 -3.66 1.631 1 98.69 90 ILE A C 1
ATOM 695 O O . ILE A 1 90 ? -21.531 -4.867 1.534 1 98.69 90 ILE A O 1
ATOM 699 N N . LEU A 1 91 ? -22.766 -3.072 0.987 1 98.62 91 LEU A N 1
ATOM 700 C CA . LEU A 1 91 ? -23.688 -3.83 0.141 1 98.62 91 LEU A CA 1
ATOM 701 C C . LEU A 1 91 ? -22.953 -4.414 -1.064 1 98.62 91 LEU A C 1
ATOM 703 O O . LEU A 1 91 ? -23.219 -5.551 -1.461 1 98.62 91 LEU A O 1
ATOM 707 N N . ILE A 1 92 ? -22.078 -3.629 -1.625 1 98.75 92 ILE A N 1
ATOM 708 C CA . ILE A 1 92 ? -21.281 -4.105 -2.748 1 98.75 92 ILE A CA 1
ATOM 709 C C . ILE A 1 92 ? -20.422 -5.285 -2.305 1 98.75 92 ILE A C 1
ATOM 711 O O . ILE A 1 92 ? -20.359 -6.309 -2.992 1 98.75 92 ILE A O 1
ATOM 715 N N . ASP A 1 93 ? -19.781 -5.168 -1.118 1 98.69 93 ASP A N 1
ATOM 716 C CA . ASP A 1 93 ? -18.984 -6.27 -0.589 1 98.69 93 ASP A CA 1
ATOM 717 C C . ASP A 1 93 ? -19.828 -7.531 -0.433 1 98.69 93 ASP A C 1
ATOM 719 O O . ASP A 1 93 ? -19.422 -8.617 -0.865 1 98.69 93 ASP A O 1
ATOM 723 N N . GLY A 1 94 ? -21 -7.34 0.166 1 98.62 94 GLY A N 1
ATOM 724 C CA . GLY A 1 94 ? -21.891 -8.477 0.352 1 98.62 94 GLY A CA 1
ATOM 725 C C . GLY A 1 94 ? -22.328 -9.109 -0.955 1 98.62 94 GLY A C 1
ATOM 726 O O . GLY A 1 94 ? -22.344 -10.336 -1.084 1 98.62 94 GLY A O 1
ATOM 727 N N . ALA A 1 95 ? -22.688 -8.32 -1.914 1 98.75 95 ALA A N 1
ATOM 728 C CA . ALA A 1 95 ? -23.125 -8.812 -3.219 1 98.75 95 ALA A CA 1
ATOM 729 C C . ALA A 1 95 ? -22 -9.578 -3.918 1 98.75 95 AL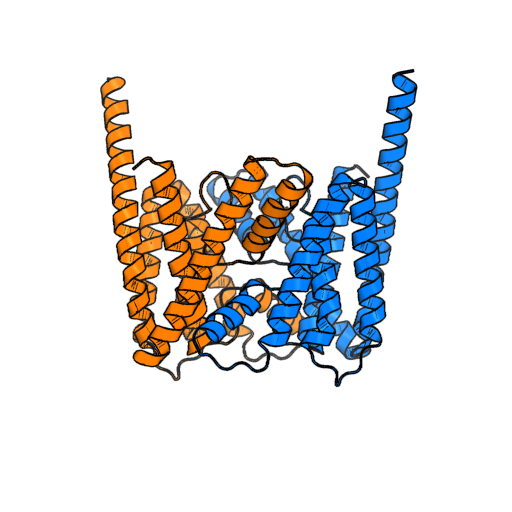A A C 1
ATOM 731 O O . ALA A 1 95 ? -22.234 -10.641 -4.504 1 98.75 95 ALA A O 1
ATOM 732 N N . VAL A 1 96 ? -20.828 -9.047 -3.859 1 98.44 96 VAL A N 1
ATOM 733 C CA . VAL A 1 96 ? -19.688 -9.68 -4.504 1 98.44 96 VAL A CA 1
ATOM 734 C C . VAL A 1 96 ? -19.391 -11.023 -3.846 1 98.44 96 VAL A C 1
ATOM 736 O O . VAL A 1 96 ? -19.188 -12.031 -4.531 1 98.44 96 VAL A O 1
ATOM 739 N N . LEU A 1 97 ? -19.406 -11.039 -2.506 1 98.56 97 LEU A N 1
ATOM 740 C CA . LEU A 1 97 ? -19.156 -12.273 -1.775 1 98.56 97 LEU A CA 1
ATOM 741 C C . LEU A 1 97 ? -20.203 -13.328 -2.1 1 98.56 97 LEU A C 1
ATOM 743 O O . LEU A 1 97 ? -19.906 -14.523 -2.148 1 98.56 97 LEU A O 1
ATOM 747 N N . LEU A 1 98 ? -21.438 -12.875 -2.342 1 98.5 98 LEU A N 1
ATOM 748 C CA . LEU A 1 98 ? -22.5 -13.797 -2.719 1 98.5 98 LEU A CA 1
ATOM 749 C C . LEU A 1 98 ? -22.281 -14.336 -4.129 1 98.5 98 LEU A C 1
ATOM 751 O O . LEU A 1 98 ? -22.312 -15.547 -4.348 1 98.5 98 LEU A O 1
ATOM 755 N N . ILE A 1 99 ? -21.969 -13.484 -5.066 1 98.25 99 ILE A N 1
ATOM 756 C CA . ILE A 1 99 ? -21.922 -13.812 -6.488 1 98.25 99 ILE A CA 1
ATOM 757 C C . ILE A 1 99 ? -20.734 -14.711 -6.777 1 98.25 99 ILE A C 1
ATOM 759 O O . ILE A 1 99 ? -20.844 -15.688 -7.523 1 98.25 99 ILE A O 1
ATOM 763 N N . ILE A 1 100 ? -19.594 -14.469 -6.156 1 97.44 100 ILE A N 1
ATOM 764 C CA . ILE A 1 100 ? -18.375 -15.18 -6.523 1 97.44 100 ILE A CA 1
ATOM 765 C C . ILE A 1 100 ? -18.438 -16.609 -6 1 97.44 100 ILE A C 1
ATOM 767 O O . ILE A 1 100 ? -17.703 -17.484 -6.473 1 97.44 100 ILE A O 1
ATOM 771 N N . GLY A 1 101 ? -19.281 -16.844 -5.008 1 97.19 101 GLY A N 1
ATOM 772 C CA . GLY A 1 101 ? -19.469 -18.203 -4.523 1 97.19 101 GLY A CA 1
ATOM 773 C C . GLY A 1 101 ? -20.062 -19.125 -5.559 1 97.19 101 GLY A C 1
ATOM 774 O O . GLY A 1 101 ? -19.984 -20.359 -5.426 1 97.19 101 GLY A O 1
ATOM 775 N N . PHE A 1 102 ? -20.672 -18.531 -6.609 1 97.62 102 PHE A N 1
ATOM 776 C CA . PHE A 1 102 ? -21.297 -19.328 -7.656 1 97.62 102 PHE A CA 1
ATOM 777 C C . PHE A 1 102 ? -20.344 -19.531 -8.828 1 97.62 102 PHE A C 1
ATOM 779 O O . PHE A 1 102 ? -20.656 -20.281 -9.758 1 97.62 102 PHE A O 1
ATOM 786 N N . TYR A 1 103 ? -19.141 -18.891 -8.812 1 97.25 103 TYR A N 1
ATOM 787 C CA . TYR A 1 103 ? -18.203 -19 -9.922 1 97.25 103 TYR A CA 1
ATOM 788 C C . TYR A 1 103 ? -17.562 -20.391 -9.969 1 97.25 103 TYR A C 1
ATOM 790 O O . TYR A 1 103 ? -17.188 -20.938 -8.938 1 97.25 103 TYR A O 1
ATOM 798 N N . PRO A 1 104 ? -17.438 -20.969 -11.133 1 96.56 104 PRO A N 1
ATOM 799 C CA . PRO A 1 104 ? -16.828 -22.297 -11.234 1 96.56 104 PRO A CA 1
ATOM 800 C C . PRO A 1 104 ? -15.32 -22.281 -11.008 1 96.56 104 PRO A C 1
ATOM 802 O O . PRO A 1 104 ? -14.672 -21.25 -11.195 1 96.56 104 PRO A O 1
ATOM 805 N N . ALA A 1 105 ? -14.805 -23.406 -10.711 1 93.69 105 ALA A N 1
ATOM 806 C CA . ALA A 1 105 ? -13.391 -23.562 -10.383 1 93.69 105 ALA A CA 1
ATOM 807 C C . ALA A 1 105 ? -12.516 -23.359 -11.617 1 93.69 105 ALA A C 1
ATOM 809 O O . ALA A 1 105 ? -11.375 -22.906 -11.5 1 93.69 105 ALA A O 1
ATOM 810 N N . GLU A 1 106 ? -13.078 -23.547 -12.797 1 94.69 106 GLU A N 1
ATOM 811 C CA . GLU A 1 106 ? -12.312 -23.547 -14.039 1 94.69 106 GLU A CA 1
ATOM 812 C C . GLU A 1 106 ? -12.211 -22.141 -14.609 1 94.69 106 GLU A C 1
ATOM 814 O O . GLU A 1 106 ? -11.445 -21.891 -15.547 1 94.69 106 GLU A O 1
ATOM 819 N N . MET A 1 107 ? -12.867 -21.312 -13.938 1 94 107 MET A N 1
ATOM 820 C CA . MET A 1 107 ? -12.867 -19.938 -14.43 1 94 107 MET A CA 1
ATOM 821 C C . MET A 1 107 ? -11.469 -19.328 -14.352 1 94 107 MET A C 1
ATOM 823 O O . MET A 1 107 ? -10.703 -19.641 -13.43 1 94 107 MET A O 1
ATOM 827 N N . ASN A 1 108 ? -11.172 -18.469 -15.391 1 93.25 108 ASN A N 1
ATOM 828 C CA . ASN A 1 108 ? -9.914 -17.734 -15.305 1 93.25 108 ASN A CA 1
ATOM 829 C C . ASN A 1 108 ? -9.781 -17 -13.969 1 93.25 108 ASN A C 1
ATOM 831 O O . ASN A 1 108 ? -10.695 -16.297 -13.547 1 93.25 108 ASN A O 1
ATOM 835 N N . PRO A 1 109 ? -8.719 -17.219 -13.336 1 91.12 109 PRO A N 1
ATOM 836 C CA . PRO A 1 109 ? -8.562 -16.672 -11.984 1 91.12 109 PRO A CA 1
ATOM 837 C C . PRO A 1 109 ? -8.711 -15.156 -11.938 1 91.12 109 PRO A C 1
ATOM 839 O O . PRO A 1 109 ? -9.305 -14.617 -10.992 1 91.12 109 PRO A O 1
ATOM 842 N N . PHE A 1 110 ? -8.18 -14.453 -12.922 1 91.12 110 PHE A N 1
ATOM 843 C CA . PHE A 1 110 ? -8.312 -13 -12.945 1 91.12 110 PHE A CA 1
ATOM 844 C C . PHE A 1 110 ? -9.781 -12.602 -13.062 1 91.12 110 PHE A C 1
ATOM 846 O O . PHE A 1 110 ? -10.25 -11.727 -12.336 1 91.12 110 PHE A O 1
ATOM 853 N N . VAL A 1 111 ? -10.43 -13.258 -13.93 1 93.75 111 VAL A N 1
ATOM 854 C CA . VAL A 1 111 ? -11.828 -12.93 -14.172 1 93.75 111 VAL A CA 1
ATOM 855 C C . VAL A 1 111 ? -12.648 -13.18 -12.906 1 93.75 111 VAL A C 1
ATOM 857 O O . VAL A 1 111 ? -13.508 -12.375 -12.547 1 93.75 111 VAL A O 1
ATOM 860 N N . ALA A 1 112 ? -12.305 -14.25 -12.266 1 95.12 112 ALA A N 1
ATOM 861 C CA . ALA A 1 112 ? -13.008 -14.602 -11.031 1 95.12 112 ALA A CA 1
ATOM 862 C C . ALA A 1 112 ? -12.789 -13.539 -9.961 1 95.12 112 ALA A C 1
ATOM 864 O O . ALA A 1 112 ? -13.633 -13.367 -9.07 1 95.12 112 ALA A O 1
ATOM 865 N N . LEU A 1 113 ? -11.727 -12.75 -10.086 1 94.88 113 LEU A N 1
ATOM 866 C CA . LEU A 1 113 ? -11.359 -11.82 -9.023 1 94.88 113 LEU A CA 1
ATOM 867 C C . LEU A 1 113 ? -11.812 -10.406 -9.359 1 94.88 113 LEU A C 1
ATOM 869 O O . LEU A 1 113 ? -11.766 -9.516 -8.508 1 94.88 113 LEU A O 1
ATOM 873 N N . PHE A 1 114 ? -12.32 -10.164 -10.547 1 95.81 114 PHE A N 1
ATOM 874 C CA . PHE A 1 114 ? -12.672 -8.812 -10.977 1 95.81 114 PHE A CA 1
ATOM 875 C C . PHE A 1 114 ? -13.68 -8.188 -10.031 1 95.81 114 PHE A C 1
ATOM 877 O O . PHE A 1 114 ? -13.531 -7.023 -9.641 1 95.81 114 PHE A O 1
ATOM 884 N N . PRO A 1 115 ? -14.664 -8.953 -9.547 1 96.62 115 PRO A N 1
ATOM 885 C CA . PRO A 1 115 ? -15.602 -8.344 -8.602 1 96.62 115 PRO A CA 1
ATOM 886 C C . PRO A 1 115 ? -14.93 -7.945 -7.289 1 96.62 115 PRO A C 1
ATOM 888 O O . PRO A 1 115 ? -15.289 -6.922 -6.695 1 96.62 115 PRO A O 1
ATOM 891 N N . ILE A 1 116 ? -13.961 -8.719 -6.859 1 96.25 116 ILE A N 1
ATOM 892 C CA . ILE A 1 116 ? -13.242 -8.414 -5.629 1 96.25 116 ILE A CA 1
ATOM 893 C C . ILE A 1 116 ? -12.391 -7.156 -5.824 1 96.25 116 ILE A C 1
ATOM 895 O O . ILE A 1 116 ? -12.32 -6.301 -4.938 1 96.25 116 ILE A O 1
ATOM 899 N N . PHE A 1 117 ? -11.828 -7 -7.023 1 95.25 117 PHE A N 1
ATOM 900 C CA . PHE A 1 117 ? -11.031 -5.812 -7.316 1 95.25 117 PHE A CA 1
ATOM 901 C C . PHE A 1 117 ? -11.883 -4.551 -7.207 1 95.25 117 PHE A C 1
ATOM 903 O O . PHE A 1 117 ? -11.453 -3.559 -6.613 1 95.25 117 PHE A O 1
ATOM 910 N N . PHE A 1 118 ? -13.016 -4.66 -7.723 1 97.25 118 PHE A N 1
ATOM 911 C CA . PHE A 1 118 ? -13.922 -3.52 -7.676 1 97.25 118 PHE A CA 1
ATOM 912 C C . PHE A 1 118 ? -14.352 -3.229 -6.242 1 97.25 118 PHE A C 1
ATOM 914 O O . PHE A 1 118 ? -14.258 -2.092 -5.777 1 97.25 118 PHE A O 1
ATOM 921 N N . ALA A 1 119 ? -14.773 -4.246 -5.555 1 97.69 119 ALA A N 1
ATOM 922 C CA . ALA A 1 119 ? -15.336 -4.09 -4.211 1 97.69 119 ALA A CA 1
ATOM 923 C C . ALA A 1 119 ? -14.281 -3.564 -3.238 1 97.69 119 ALA A C 1
ATOM 925 O O . ALA A 1 119 ? -14.562 -2.67 -2.438 1 97.69 119 ALA A O 1
ATOM 926 N N . THR A 1 120 ? -13.086 -4.078 -3.33 1 96.75 120 THR A N 1
ATOM 927 C CA . THR A 1 120 ? -12.062 -3.695 -2.361 1 96.75 120 THR A CA 1
ATOM 928 C C . THR A 1 120 ? -11.586 -2.268 -2.617 1 96.75 120 THR A C 1
ATOM 930 O O . THR A 1 120 ? -11.336 -1.516 -1.674 1 96.75 120 THR A O 1
ATOM 933 N N . ALA A 1 121 ? -11.477 -1.889 -3.889 1 97 121 ALA A N 1
ATOM 934 C CA . ALA A 1 121 ? -11.125 -0.502 -4.184 1 97 121 ALA A CA 1
ATOM 935 C C . ALA A 1 121 ? -12.195 0.458 -3.676 1 97 121 ALA A C 1
ATOM 937 O O . ALA A 1 121 ? -11.883 1.49 -3.078 1 97 121 ALA A O 1
ATOM 938 N N . PHE A 1 122 ? -13.461 0.095 -3.879 1 98.38 122 PHE A N 1
ATOM 939 C CA . PHE A 1 122 ? -14.578 0.915 -3.414 1 98.38 122 PHE A CA 1
ATOM 940 C C . PHE A 1 122 ? -14.578 1.006 -1.894 1 98.38 122 PHE A C 1
ATOM 942 O O . PHE A 1 122 ? -14.781 2.084 -1.332 1 98.38 122 PHE A O 1
ATOM 949 N N . GLN A 1 123 ? -14.336 -0.134 -1.282 1 98.12 123 GLN A N 1
ATOM 950 C CA . GLN A 1 123 ? -14.281 -0.203 0.174 1 98.12 123 GLN A CA 1
ATOM 951 C C . GLN A 1 123 ? -13.172 0.69 0.726 1 98.12 123 GLN A C 1
ATOM 953 O O . GLN A 1 123 ? -13.391 1.452 1.669 1 98.12 123 GLN A O 1
ATOM 958 N N . TRP A 1 124 ? -12.016 0.607 0.101 1 97.12 124 TRP A N 1
ATOM 959 C CA . TRP A 1 124 ? -10.852 1.367 0.546 1 97.12 124 TRP A CA 1
ATOM 960 C C . TRP A 1 124 ? -11.125 2.867 0.482 1 97.12 124 TRP A C 1
ATOM 962 O O . TRP A 1 124 ? -10.742 3.611 1.388 1 97.12 124 TRP A O 1
ATOM 972 N N . CYS A 1 125 ? -11.828 3.322 -0.498 1 97.38 125 CYS A N 1
ATOM 973 C CA . CYS A 1 125 ? -12.102 4.738 -0.701 1 97.38 125 CYS A CA 1
ATOM 974 C C . CYS A 1 125 ? -13.266 5.203 0.176 1 97.38 125 CYS A C 1
ATOM 976 O O . CYS A 1 125 ? -13.422 6.398 0.419 1 97.38 125 CYS A O 1
ATOM 978 N N . SER A 1 126 ? -14.078 4.258 0.659 1 97.81 126 SER A N 1
ATOM 979 C CA . SER A 1 126 ? -15.234 4.605 1.472 1 97.81 126 SER A CA 1
ATOM 980 C C . SER A 1 126 ? -14.898 4.566 2.959 1 97.81 126 SER A C 1
ATOM 982 O O . SER A 1 126 ? -15.562 5.215 3.77 1 97.81 126 SER A O 1
ATOM 984 N N . PHE A 1 127 ? -13.953 3.748 3.297 1 97.06 127 PHE A N 1
ATOM 985 C CA . PHE A 1 127 ? -13.508 3.596 4.68 1 97.06 127 PHE A CA 1
ATOM 986 C C . PHE A 1 127 ? -12.031 3.945 4.812 1 97.06 127 PHE A C 1
ATOM 988 O O . PHE A 1 127 ? -11.164 3.088 4.629 1 97.06 127 PHE A O 1
ATOM 995 N N . LYS A 1 128 ? -11.75 5.074 5.234 1 95 128 LYS A N 1
ATOM 996 C CA . LYS A 1 128 ? -10.398 5.617 5.121 1 95 128 LYS A CA 1
ATOM 997 C C . LYS A 1 128 ? -9.641 5.496 6.438 1 95 128 LYS A C 1
ATOM 999 O O . LYS A 1 128 ? -8.477 5.895 6.531 1 95 128 LYS A O 1
ATOM 1004 N N . GLY A 1 129 ? -10.289 5.055 7.469 1 94.56 129 GLY A N 1
ATOM 1005 C CA . GLY A 1 129 ? -9.648 4.902 8.766 1 94.56 129 GLY A CA 1
ATOM 1006 C C . GLY A 1 129 ? -10.516 5.375 9.914 1 94.56 129 GLY A C 1
ATOM 1007 O O . GLY A 1 129 ? -11.711 5.613 9.742 1 94.56 129 GLY A O 1
ATOM 1008 N N . ALA A 1 130 ? -9.938 5.344 11.078 1 93.31 130 ALA A N 1
ATOM 1009 C CA . ALA A 1 130 ? -10.609 5.773 12.305 1 93.31 130 ALA A CA 1
ATOM 1010 C C . ALA A 1 130 ? -9.617 6.344 13.305 1 93.31 130 ALA A C 1
ATOM 1012 O O . ALA A 1 130 ? -8.398 6.219 13.125 1 93.31 130 ALA A O 1
ATOM 1013 N N . ASP A 1 131 ? -10.094 7.141 14.297 1 92.44 131 ASP A N 1
ATOM 1014 C CA . ASP A 1 131 ? -9.32 7.719 15.391 1 92.44 131 ASP A CA 1
ATOM 1015 C C . ASP A 1 131 ? -8.312 8.742 14.875 1 92.44 131 ASP A C 1
ATOM 1017 O O . ASP A 1 131 ? -7.234 8.906 15.445 1 92.44 131 ASP A O 1
ATOM 1021 N N . GLY A 1 132 ? -8.57 9.219 13.742 1 91.81 132 GLY A N 1
ATOM 1022 C CA . GLY A 1 132 ? -7.703 10.242 13.188 1 91.81 132 GLY A CA 1
ATOM 1023 C C . GLY A 1 132 ? -6.57 9.68 12.359 1 91.81 132 GLY A C 1
ATOM 1024 O O . GLY A 1 132 ? -5.715 10.422 11.875 1 91.81 132 GLY A O 1
ATOM 1025 N N . PHE A 1 133 ? -6.543 8.352 12.195 1 94.88 133 PHE A N 1
ATOM 1026 C CA . PHE A 1 133 ? -5.492 7.707 11.414 1 94.88 133 PHE A CA 1
ATOM 1027 C C . PHE A 1 133 ? -6.035 7.23 10.07 1 94.88 133 PHE A C 1
ATOM 1029 O O . PHE A 1 133 ? -7.105 6.625 10.008 1 94.88 133 PHE A O 1
ATOM 1036 N N . ALA A 1 134 ? -5.309 7.598 9.047 1 94.56 134 ALA A N 1
ATOM 1037 C CA . ALA A 1 134 ? -5.586 6.992 7.742 1 94.56 134 ALA A CA 1
ATOM 1038 C C . ALA A 1 134 ? -5.105 5.547 7.699 1 94.56 134 ALA A C 1
ATOM 1040 O O . ALA A 1 134 ? -3.936 5.266 7.977 1 94.56 134 ALA A O 1
ATOM 1041 N N . SER A 1 135 ? -5.996 4.672 7.465 1 96.44 135 SER A N 1
ATOM 1042 C CA . SER A 1 135 ? -5.699 3.242 7.492 1 96.44 135 SER A CA 1
ATOM 1043 C C . SER A 1 135 ? -6.441 2.502 6.383 1 96.44 135 SER A C 1
ATOM 1045 O O . SER A 1 135 ? -7.648 2.68 6.211 1 96.44 135 SER A O 1
ATOM 1047 N N . SER A 1 136 ? -5.672 1.72 5.668 1 95.5 136 SER A N 1
ATOM 1048 C CA . SER A 1 136 ? -6.301 0.915 4.629 1 95.5 136 SER A CA 1
ATOM 1049 C C . SER A 1 136 ? -7.043 -0.277 5.227 1 95.5 136 SER A C 1
ATOM 1051 O O . SER A 1 136 ? -6.559 -0.909 6.164 1 95.5 136 SER A O 1
ATOM 1053 N N . SER A 1 137 ? -8.156 -0.605 4.633 1 96.5 137 SER A N 1
ATOM 1054 C CA . SER A 1 137 ? -8.914 -1.771 5.078 1 96.5 137 SER A CA 1
ATOM 1055 C C . SER A 1 137 ? -8.586 -2.998 4.23 1 96.5 137 SER A C 1
ATOM 1057 O O . SER A 1 137 ? -9.055 -4.102 4.52 1 96.5 137 SER A O 1
ATOM 1059 N N . ILE A 1 138 ? -7.707 -2.797 3.191 1 95.12 138 ILE A N 1
ATOM 1060 C CA . ILE A 1 138 ? -7.566 -3.916 2.268 1 95.12 138 ILE A CA 1
ATOM 1061 C C . ILE A 1 138 ? -6.086 -4.211 2.035 1 95.12 138 ILE A C 1
ATOM 1063 O O . ILE A 1 138 ? -5.738 -5.16 1.327 1 95.12 138 ILE A O 1
ATOM 1067 N N . PHE A 1 139 ? -5.18 -3.375 2.576 1 92.75 139 PHE A N 1
ATOM 1068 C CA . PHE A 1 139 ? -3.736 -3.572 2.514 1 92.75 139 PHE A CA 1
ATOM 1069 C C . PHE A 1 139 ? -3.105 -3.389 3.891 1 92.75 139 PHE A C 1
ATOM 1071 O O . PHE A 1 139 ? -3.6 -2.609 4.707 1 92.75 139 PHE A O 1
ATOM 1078 N N . CYS A 1 140 ? -1.915 -4.02 4.078 1 94 140 CYS A N 1
ATOM 1079 C CA . CYS A 1 140 ? -1.372 -3.963 5.43 1 94 140 CYS A CA 1
ATOM 1080 C C . CYS A 1 140 ? 0.038 -3.383 5.426 1 94 140 CYS A C 1
ATOM 1082 O O . CYS A 1 140 ? 0.609 -3.125 6.488 1 94 140 CYS A O 1
ATOM 1084 N N . SER A 1 141 ? 0.688 -3.135 4.285 1 92.69 141 SER A N 1
ATOM 1085 C CA . SER A 1 141 ? 2.082 -2.699 4.27 1 92.69 141 SER A CA 1
ATOM 1086 C C . SER A 1 141 ? 2.26 -1.389 5.027 1 92.69 141 SER A C 1
ATOM 1088 O O . SER A 1 141 ? 3.105 -1.291 5.918 1 92.69 141 SER A O 1
ATOM 1090 N N . ASN A 1 142 ? 1.445 -0.439 4.695 1 94 142 ASN A N 1
ATOM 1091 C CA . ASN A 1 142 ? 1.523 0.834 5.406 1 94 142 ASN A CA 1
ATOM 1092 C C . ASN A 1 142 ? 1.022 0.707 6.84 1 94 142 ASN A C 1
ATOM 1094 O O . ASN A 1 142 ? 1.523 1.386 7.738 1 94 142 ASN A O 1
ATOM 1098 N N . ASN A 1 143 ? -0.031 -0.085 7.062 1 96.94 143 ASN A N 1
ATOM 1099 C CA . ASN A 1 143 ? -0.52 -0.305 8.414 1 96.94 143 ASN A CA 1
ATOM 1100 C C . ASN A 1 143 ? 0.569 -0.88 9.32 1 96.94 143 ASN A C 1
ATOM 1102 O O . ASN A 1 143 ? 0.694 -0.485 10.477 1 96.94 143 ASN A O 1
ATOM 1106 N N . LEU A 1 144 ? 1.295 -1.771 8.727 1 97.12 144 LEU A N 1
ATOM 1107 C CA . LEU A 1 144 ? 2.4 -2.367 9.469 1 97.12 144 LEU A CA 1
ATOM 1108 C C . LEU A 1 144 ? 3.48 -1.331 9.758 1 97.12 144 LEU A C 1
ATOM 1110 O O . LEU A 1 144 ? 4.012 -1.273 10.867 1 97.12 144 LEU A O 1
ATOM 1114 N N . ARG A 1 145 ? 3.812 -0.583 8.781 1 96.62 145 ARG A N 1
ATOM 1115 C CA . ARG A 1 145 ? 4.77 0.5 8.969 1 96.62 145 ARG A CA 1
ATOM 1116 C C . ARG A 1 145 ? 4.344 1.415 10.117 1 96.62 145 ARG A C 1
ATOM 1118 O O . ARG A 1 145 ? 5.148 1.732 10.992 1 96.62 145 ARG A O 1
ATOM 1125 N N . GLN A 1 146 ? 3.084 1.833 10.125 1 97.69 146 GLN A N 1
ATOM 1126 C CA . GLN A 1 146 ? 2.553 2.738 11.141 1 97.69 146 GLN A CA 1
ATOM 1127 C C . GLN A 1 146 ? 2.543 2.076 12.516 1 97.69 146 GLN A C 1
ATOM 1129 O O .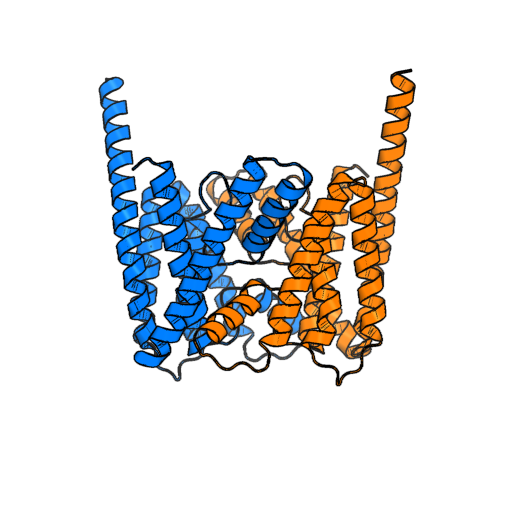 GLN A 1 146 ? 2.82 2.727 13.523 1 97.69 146 GLN A O 1
ATOM 1134 N N . CYS A 1 147 ? 2.229 0.837 12.484 1 98.31 147 CYS A N 1
ATOM 1135 C CA . CYS A 1 147 ? 2.232 0.091 13.734 1 98.31 147 CYS A CA 1
ATOM 1136 C C . CYS A 1 147 ? 3.623 0.072 14.359 1 98.31 147 CYS A C 1
ATOM 1138 O O . CYS A 1 147 ? 3.797 0.461 15.516 1 98.31 147 CYS A O 1
ATOM 1140 N N . VAL A 1 148 ? 4.609 -0.287 13.586 1 98.5 148 VAL A N 1
ATOM 1141 C CA . VAL A 1 148 ? 5.988 -0.392 14.055 1 98.5 148 VAL A CA 1
ATOM 1142 C C . VAL A 1 148 ? 6.512 0.991 14.43 1 98.5 148 VAL A C 1
ATOM 1144 O O . VAL A 1 148 ? 7.145 1.157 15.477 1 98.5 148 VAL A O 1
ATOM 1147 N N . THR A 1 149 ? 6.219 1.959 13.602 1 98.38 149 THR A N 1
ATOM 1148 C CA . THR A 1 149 ? 6.637 3.328 13.891 1 98.38 149 THR A CA 1
ATOM 1149 C C . THR A 1 149 ? 6.035 3.809 15.211 1 98.38 149 THR A C 1
ATOM 1151 O O . THR A 1 149 ? 6.727 4.43 16.031 1 98.38 149 THR A O 1
ATOM 1154 N N . GLY A 1 150 ? 4.723 3.535 15.398 1 98.38 150 GLY A N 1
ATOM 1155 C CA . GLY A 1 150 ? 4.062 3.951 16.625 1 98.38 150 GLY A CA 1
ATOM 1156 C C . GLY A 1 150 ? 4.703 3.367 17.875 1 98.38 150 GLY A C 1
ATOM 1157 O O . GLY A 1 150 ? 5.031 4.098 18.812 1 98.38 150 GLY A O 1
ATOM 1158 N N . PHE A 1 151 ? 4.922 2.123 17.859 1 98.56 151 PHE A N 1
ATOM 1159 C CA . PHE A 1 151 ? 5.512 1.466 19.031 1 98.56 151 PHE A CA 1
ATOM 1160 C C . PHE A 1 151 ? 6.953 1.914 19.234 1 98.56 151 PHE A C 1
ATOM 1162 O O . PHE A 1 151 ? 7.379 2.164 20.359 1 98.56 151 PHE A O 1
ATOM 1169 N N . THR A 1 152 ? 7.742 2.012 18.156 1 98.62 152 THR A N 1
ATOM 1170 C CA . THR A 1 152 ? 9.141 2.424 18.281 1 98.62 152 THR A CA 1
ATOM 1171 C C . THR A 1 152 ? 9.234 3.857 18.797 1 98.62 152 THR A C 1
ATOM 1173 O O . THR A 1 152 ? 10.078 4.16 19.641 1 98.62 152 THR A O 1
ATOM 1176 N N . GLU A 1 153 ? 8.383 4.711 18.266 1 98.38 153 GLU A N 1
ATOM 1177 C CA . GLU A 1 153 ? 8.359 6.09 18.75 1 98.38 153 GLU A CA 1
ATOM 1178 C C . GLU A 1 153 ? 8.062 6.148 20.234 1 98.38 153 GLU A C 1
ATOM 1180 O O . GLU A 1 153 ? 8.672 6.934 20.969 1 98.38 153 GLU A O 1
ATOM 1185 N N . TYR A 1 154 ? 7.117 5.34 20.641 1 98.06 154 TYR A N 1
ATOM 1186 C CA . TYR A 1 154 ? 6.785 5.305 22.062 1 98.06 154 TYR A CA 1
ATOM 1187 C C . TYR A 1 154 ? 7.984 4.852 22.891 1 98.06 154 TYR A C 1
ATOM 1189 O O . TYR A 1 154 ? 8.234 5.383 23.969 1 98.06 154 TYR A O 1
ATOM 1197 N N . LEU A 1 155 ? 8.695 3.896 22.438 1 97.62 155 LEU A N 1
ATOM 1198 C CA . LEU A 1 155 ? 9.859 3.389 23.141 1 97.62 155 LEU A CA 1
ATOM 1199 C C . LEU A 1 155 ? 10.953 4.449 23.219 1 97.62 155 LEU A C 1
ATOM 1201 O O . LEU A 1 155 ? 11.695 4.512 24.203 1 97.62 155 LEU A O 1
ATOM 1205 N N . CYS A 1 156 ? 11.008 5.32 22.266 1 97.25 156 CYS A N 1
ATOM 1206 C CA . CYS A 1 156 ? 12.039 6.352 22.203 1 97.25 156 CYS A CA 1
ATOM 1207 C C . CYS A 1 156 ? 11.633 7.57 23.031 1 97.25 156 CYS A C 1
ATOM 1209 O O . CYS A 1 156 ? 12.469 8.172 23.703 1 97.25 156 CYS A O 1
ATOM 1211 N N . SER A 1 157 ? 10.32 7.922 23.016 1 96.44 157 SER A N 1
ATOM 1212 C CA . SER A 1 157 ? 9.945 9.227 23.562 1 96.44 157 SER A CA 1
ATOM 1213 C C . SER A 1 157 ? 8.883 9.086 24.641 1 96.44 157 SER A C 1
ATOM 1215 O O . SER A 1 157 ? 8.555 10.055 25.328 1 96.44 157 SER A O 1
ATOM 1217 N N . LYS A 1 158 ? 8.18 7.977 24.766 1 96.38 158 LYS A N 1
ATOM 1218 C CA . LYS A 1 158 ? 7.098 7.699 25.719 1 96.38 158 LYS A CA 1
ATOM 1219 C C . LYS A 1 158 ? 5.883 8.578 25.438 1 96.38 158 LYS A C 1
ATOM 1221 O O . LYS A 1 158 ? 5.168 8.969 26.359 1 96.38 158 LYS A O 1
ATOM 1226 N N . ASP A 1 159 ? 5.805 8.922 24.156 1 95.44 159 ASP A N 1
ATOM 1227 C CA . ASP A 1 159 ? 4.641 9.68 23.719 1 95.44 159 ASP A CA 1
ATOM 1228 C C . ASP A 1 159 ? 3.396 8.797 23.656 1 95.44 159 ASP A C 1
ATOM 1230 O O . ASP A 1 159 ? 3.338 7.848 22.875 1 95.44 159 ASP A O 1
ATOM 1234 N N . GLU A 1 160 ? 2.381 9.109 24.359 1 96.56 160 GLU A N 1
ATOM 1235 C CA . GLU A 1 160 ? 1.176 8.289 24.469 1 96.56 160 GLU A CA 1
ATOM 1236 C C . GLU A 1 160 ? 0.414 8.25 23.141 1 96.56 160 GLU A C 1
ATOM 1238 O O . GLU A 1 160 ? -0.233 7.25 22.828 1 96.56 160 GLU A O 1
ATOM 1243 N N . GLN A 1 161 ? 0.45 9.344 22.438 1 96.31 161 GLN A N 1
ATOM 1244 C CA . GLN A 1 161 ? -0.211 9.359 21.141 1 96.31 161 GLN A CA 1
ATOM 1245 C C . GLN A 1 161 ? 0.403 8.32 20.203 1 96.31 161 GLN A C 1
ATOM 1247 O O . GLN A 1 161 ? -0.302 7.711 19.391 1 96.31 161 GLN A O 1
ATOM 1252 N N . SER A 1 162 ? 1.716 8.219 20.328 1 97.31 162 SER A N 1
ATOM 1253 C CA . SER A 1 162 ? 2.402 7.223 19.5 1 97.31 162 SER A CA 1
ATOM 1254 C C . SER A 1 162 ? 2.014 5.805 19.922 1 97.31 162 SER A C 1
ATOM 1256 O O . SER A 1 162 ? 1.893 4.918 19.062 1 97.31 162 SER A O 1
ATOM 1258 N N . LEU A 1 163 ? 1.872 5.609 21.172 1 97.69 163 LEU A N 1
ATOM 1259 C CA . LEU A 1 163 ? 1.403 4.312 21.656 1 97.69 163 LEU A CA 1
ATOM 1260 C C . LEU A 1 163 ? 0.01 4.004 21.125 1 97.69 163 LEU A C 1
ATOM 1262 O O . LEU A 1 163 ? -0.257 2.887 20.672 1 97.69 163 LEU A O 1
ATOM 1266 N N . HIS A 1 164 ? -0.868 4.977 21.156 1 97.44 164 HIS A N 1
ATOM 1267 C CA . HIS A 1 164 ? -2.221 4.82 20.641 1 97.44 164 HIS A CA 1
ATOM 1268 C C . HIS A 1 164 ? -2.199 4.457 19.156 1 97.44 164 HIS A C 1
ATOM 1270 O O . HIS A 1 164 ? -2.973 3.609 18.703 1 97.44 164 HIS A O 1
ATOM 1276 N N . ARG A 1 165 ? -1.305 5.09 18.422 1 97.56 165 ARG A N 1
ATOM 1277 C CA . ARG A 1 165 ? -1.138 4.789 17 1 97.56 165 ARG A CA 1
ATOM 1278 C C . ARG A 1 165 ? -0.727 3.334 16.797 1 97.56 165 ARG A C 1
ATOM 1280 O O . ARG A 1 165 ? -1.312 2.631 15.961 1 97.56 165 ARG A O 1
ATOM 1287 N N . GLY A 1 166 ? 0.292 2.916 17.578 1 98.31 166 GLY A N 1
ATOM 1288 C CA . GLY A 1 166 ? 0.743 1.535 17.484 1 98.31 166 GLY A CA 1
ATOM 1289 C C . GLY A 1 166 ? -0.351 0.529 17.781 1 98.31 166 GLY A C 1
ATOM 1290 O O . GLY A 1 166 ? -0.52 -0.452 17.062 1 98.31 166 GLY A O 1
ATOM 1291 N N . ILE A 1 167 ? -1.095 0.764 18.781 1 98.31 167 ILE A N 1
ATOM 1292 C CA . ILE A 1 167 ? -2.156 -0.136 19.219 1 98.31 167 ILE A CA 1
ATOM 1293 C C . ILE A 1 167 ? -3.268 -0.169 18.172 1 98.31 167 ILE A C 1
ATOM 1295 O O . ILE A 1 167 ? -3.766 -1.24 17.828 1 98.31 167 ILE A O 1
ATOM 1299 N N . TYR A 1 168 ? -3.645 1.038 17.688 1 98 168 TYR A N 1
ATOM 1300 C CA . TYR A 1 168 ? -4.695 1.115 16.672 1 98 168 TYR A CA 1
ATOM 1301 C C . TYR A 1 168 ? -4.332 0.293 15.445 1 98 168 TYR A C 1
ATOM 1303 O O . TYR A 1 168 ? -5.109 -0.556 15 1 98 168 TYR A O 1
ATOM 1311 N N . PHE A 1 169 ? -3.178 0.483 14.961 1 98.56 169 PHE A N 1
ATOM 1312 C CA . PHE A 1 169 ? -2.775 -0.215 13.742 1 98.56 169 PHE A CA 1
ATOM 1313 C C . PHE A 1 169 ? -2.525 -1.692 14.023 1 98.56 169 PHE A C 1
ATOM 1315 O O . PHE A 1 169 ? -2.736 -2.539 13.156 1 98.56 169 PHE A O 1
ATOM 1322 N N . GLY A 1 170 ? -2.092 -2.002 15.242 1 98.44 170 GLY A N 1
ATOM 1323 C CA . GLY A 1 170 ? -2.023 -3.402 15.633 1 98.44 170 GLY A CA 1
ATOM 1324 C C . GLY A 1 170 ? -3.363 -4.109 15.547 1 98.44 170 GLY A C 1
ATOM 1325 O O . GLY A 1 170 ? -3.443 -5.238 15.055 1 98.44 170 GLY A O 1
ATOM 1326 N N . LYS A 1 171 ? -4.371 -3.461 16.016 1 98.56 171 LYS A N 1
ATOM 1327 C CA . LYS A 1 171 ? -5.715 -4.027 15.953 1 98.56 171 LYS A CA 1
ATOM 1328 C C . LYS A 1 171 ? -6.176 -4.184 14.5 1 98.56 171 LYS A C 1
ATOM 1330 O O . LYS A 1 171 ? -6.824 -5.176 14.156 1 98.56 171 LYS A O 1
ATOM 1335 N N . VAL A 1 172 ? -5.84 -3.193 13.68 1 98.56 172 VAL A N 1
ATOM 1336 C CA . VAL A 1 172 ? -6.188 -3.242 12.258 1 98.56 172 VAL A CA 1
ATOM 1337 C C . VAL A 1 172 ? -5.535 -4.461 11.609 1 98.56 172 VAL A C 1
ATOM 1339 O O . VAL A 1 172 ? -6.191 -5.203 10.875 1 98.56 172 VAL A O 1
ATOM 1342 N N . LEU A 1 173 ? -4.266 -4.688 11.945 1 98.44 173 LEU A N 1
ATOM 1343 C CA . LEU A 1 173 ? -3.52 -5.812 11.391 1 98.44 173 LEU A CA 1
ATOM 1344 C C . LEU A 1 173 ? -4.109 -7.141 11.859 1 98.44 173 LEU A C 1
ATOM 1346 O O . LEU A 1 173 ? -4.289 -8.062 11.055 1 98.44 173 LEU A O 1
ATOM 1350 N N . LEU A 1 174 ? -4.434 -7.223 13.102 1 98.38 174 LEU A N 1
ATOM 1351 C CA . LEU A 1 174 ? -5.008 -8.445 13.656 1 98.38 174 LEU A CA 1
ATOM 1352 C C . LEU A 1 174 ? -6.355 -8.75 13.016 1 98.38 174 LEU A C 1
ATOM 1354 O O . LEU A 1 174 ? -6.652 -9.906 12.703 1 98.38 174 LEU A O 1
ATOM 1358 N N . SER A 1 175 ? -7.16 -7.73 12.859 1 98.62 175 SER A N 1
ATOM 1359 C CA . SER A 1 175 ? -8.461 -7.902 12.219 1 98.62 175 SER A CA 1
ATOM 1360 C C . SER A 1 175 ? -8.32 -8.367 10.773 1 98.62 175 SER A C 1
ATOM 1362 O O . SER A 1 175 ? -8.977 -9.32 10.359 1 98.62 175 SER A O 1
ATOM 1364 N N . PHE A 1 176 ? -7.43 -7.77 10.047 1 98.44 176 PHE A N 1
ATOM 1365 C CA . PHE A 1 176 ? -7.203 -8.109 8.648 1 98.44 176 PHE A CA 1
ATOM 1366 C C . PHE A 1 176 ? -6.73 -9.555 8.508 1 98.44 176 PHE A C 1
ATOM 1368 O O . PHE A 1 176 ? -7.32 -10.336 7.762 1 98.44 176 PHE A O 1
ATOM 1375 N N . TYR A 1 177 ? -5.719 -9.898 9.227 1 98 177 TYR A N 1
ATOM 1376 C CA . TYR A 1 177 ? -5.145 -11.227 9.094 1 98 177 TYR A CA 1
ATOM 1377 C C . TYR A 1 177 ? -6.055 -12.281 9.719 1 98 177 TYR A C 1
ATOM 1379 O O . TYR A 1 177 ? -6.027 -13.445 9.32 1 98 177 TYR A O 1
ATOM 1387 N N . GLY A 1 178 ? -6.84 -11.859 10.711 1 98.25 178 GLY A N 1
ATOM 1388 C CA . GLY A 1 178 ? -7.918 -12.727 11.148 1 98.25 178 GLY A CA 1
ATOM 1389 C C . GLY A 1 178 ? -8.883 -13.094 10.031 1 98.25 178 GLY A C 1
ATOM 1390 O O . GLY A 1 178 ? -9.305 -14.242 9.922 1 98.25 178 GLY A O 1
ATOM 1391 N N . GLY A 1 179 ? -9.258 -12.078 9.242 1 98.38 179 GLY A N 1
ATOM 1392 C CA . GLY A 1 179 ? -10.086 -12.336 8.078 1 98.38 179 GLY A CA 1
ATOM 1393 C C . GLY A 1 179 ? -9.461 -13.32 7.105 1 98.38 179 GLY A C 1
ATOM 1394 O O . GLY A 1 179 ? -10.141 -14.203 6.582 1 98.38 179 GLY A O 1
ATOM 1395 N N . VAL A 1 180 ? -8.172 -13.18 6.918 1 97.31 180 VAL A N 1
ATOM 1396 C CA . VAL A 1 180 ? -7.441 -14.086 6.035 1 97.31 180 VAL A CA 1
ATOM 1397 C C . VAL A 1 180 ? -7.52 -15.508 6.578 1 97.31 180 VAL A C 1
ATOM 1399 O O . VAL A 1 180 ? -7.812 -16.453 5.836 1 97.31 180 VAL A O 1
ATOM 1402 N N . ALA A 1 181 ? -7.262 -15.688 7.859 1 97.69 181 ALA A N 1
ATOM 1403 C CA . ALA A 1 181 ? -7.293 -17 8.5 1 97.69 181 ALA A CA 1
ATOM 1404 C C . ALA A 1 181 ? -8.672 -17.641 8.383 1 97.69 181 ALA A C 1
ATOM 1406 O O . ALA A 1 181 ? -8.789 -18.828 8.078 1 97.69 181 ALA A O 1
ATOM 1407 N N . VAL A 1 182 ? -9.68 -16.844 8.617 1 98.06 182 VAL A N 1
ATOM 1408 C CA . VAL A 1 182 ? -11.047 -17.344 8.523 1 98.06 182 VAL A CA 1
ATOM 1409 C C . VAL A 1 182 ? -11.344 -17.781 7.09 1 98.06 182 VAL A C 1
ATOM 1411 O O . VAL A 1 182 ? -12 -18.797 6.867 1 98.06 182 VAL A O 1
ATOM 1414 N N . SER A 1 183 ? -10.898 -17 6.16 1 97.38 183 SER A N 1
ATOM 1415 C CA . SER A 1 183 ? -11.109 -17.359 4.762 1 97.38 183 SER A CA 1
ATOM 1416 C C . SER A 1 183 ? -10.477 -18.703 4.445 1 97.38 183 SER A C 1
ATOM 1418 O O . SER A 1 183 ? -11.078 -19.531 3.744 1 97.38 183 SER A O 1
ATOM 1420 N N . PHE A 1 184 ? -9.281 -18.969 4.938 1 96.88 184 PHE A N 1
ATOM 1421 C CA . PHE A 1 184 ? -8.609 -20.234 4.703 1 96.88 184 PHE A CA 1
ATOM 1422 C C . PHE A 1 184 ? -9.391 -21.391 5.316 1 96.88 184 PHE A C 1
ATOM 1424 O O . PHE A 1 184 ? -9.656 -22.391 4.648 1 96.88 184 PHE A O 1
ATOM 1431 N N . LEU A 1 185 ? -9.805 -21.234 6.543 1 97.69 185 LEU A N 1
ATOM 1432 C CA . LEU A 1 185 ? -10.547 -22.281 7.242 1 97.69 185 LEU A CA 1
ATOM 1433 C C . LEU A 1 185 ? -11.883 -22.547 6.559 1 97.69 185 LEU A C 1
ATOM 1435 O O . LEU A 1 185 ? -12.297 -23.703 6.414 1 97.69 185 LEU A O 1
ATOM 1439 N N . ALA A 1 186 ? -12.531 -21.469 6.16 1 97.88 186 ALA A N 1
ATOM 1440 C CA . ALA A 1 186 ? -13.797 -21.609 5.449 1 97.88 186 ALA A CA 1
ATOM 1441 C C . ALA A 1 186 ? -13.609 -22.359 4.137 1 97.88 186 ALA A C 1
ATOM 1443 O O . ALA A 1 186 ? -14.453 -23.188 3.758 1 97.88 186 ALA A O 1
ATOM 1444 N N . THR A 1 187 ? -12.539 -22.047 3.449 1 97 187 THR A N 1
ATOM 1445 C CA . THR A 1 187 ? -12.266 -22.688 2.168 1 97 187 THR A CA 1
ATOM 1446 C C . THR A 1 187 ? -12.031 -24.188 2.35 1 97 187 THR A C 1
ATOM 1448 O O . THR A 1 187 ? -12.414 -24.984 1.493 1 97 187 THR A O 1
ATOM 1451 N N . GLN A 1 188 ? -11.453 -24.641 3.463 1 96 188 GLN A N 1
ATOM 1452 C CA . GLN A 1 188 ? -11.219 -26.047 3.748 1 96 188 GLN A CA 1
ATOM 1453 C C . GLN A 1 188 ? -12.539 -26.812 3.885 1 96 188 GLN A C 1
ATOM 1455 O O . GLN A 1 188 ? -12.617 -28 3.584 1 96 188 GLN A O 1
ATOM 1460 N N . ILE A 1 189 ? -13.562 -26.062 4.215 1 96.44 189 ILE A N 1
ATOM 1461 C CA . ILE A 1 189 ? -14.844 -26.703 4.504 1 96.44 189 ILE A CA 1
ATOM 1462 C C . ILE A 1 189 ? -15.773 -26.547 3.299 1 96.44 189 ILE A C 1
ATOM 1464 O O . ILE A 1 189 ? -16.453 -27.5 2.914 1 96.44 189 ILE A O 1
ATOM 1468 N N . LEU A 1 190 ? -15.758 -25.312 2.666 1 97.62 190 LEU A N 1
ATOM 1469 C CA . LEU A 1 190 ? -16.812 -25.016 1.7 1 97.62 190 LEU A CA 1
ATOM 1470 C C . LEU A 1 190 ? -16.219 -24.812 0.309 1 97.62 190 LEU A C 1
ATOM 1472 O O . LEU A 1 190 ? -16.953 -24.516 -0.64 1 97.62 190 LEU A O 1
ATOM 1476 N N . ASP A 1 191 ? -14.906 -24.906 0.173 1 96.19 191 ASP A N 1
ATOM 1477 C CA . ASP A 1 191 ? -14.242 -24.656 -1.103 1 96.19 191 ASP A CA 1
ATOM 1478 C C . ASP A 1 191 ? -14.617 -23.281 -1.661 1 96.19 191 ASP A C 1
ATOM 1480 O O . ASP A 1 191 ? -14.492 -22.266 -0.972 1 96.19 191 ASP A O 1
ATOM 1484 N N . LEU A 1 192 ? -15.133 -23.234 -2.783 1 96.44 192 LEU A N 1
ATOM 1485 C CA . LEU A 1 192 ? -15.406 -21.953 -3.439 1 96.44 192 LEU A CA 1
ATOM 1486 C C . LEU A 1 192 ? -16.578 -21.234 -2.771 1 96.44 192 LEU A C 1
ATOM 1488 O O . LEU A 1 192 ? -16.656 -20.016 -2.822 1 96.44 192 LEU A O 1
ATOM 1492 N N . LYS A 1 193 ? -17.406 -21.938 -2.096 1 98.12 193 LYS A N 1
ATOM 1493 C CA . LYS A 1 193 ? -18.562 -21.328 -1.425 1 98.12 193 LYS A CA 1
ATOM 1494 C C . LYS A 1 193 ? -18.156 -20.703 -0.102 1 98.12 193 LYS A C 1
ATOM 1496 O O . LYS A 1 193 ? -18.969 -20.094 0.582 1 98.12 193 LYS A O 1
ATOM 1501 N N . ALA A 1 194 ? -16.875 -20.781 0.197 1 98.31 194 ALA A N 1
ATOM 1502 C CA . ALA A 1 194 ? -16.328 -20.156 1.404 1 98.31 194 ALA A CA 1
ATOM 1503 C C . ALA A 1 194 ? -16.609 -18.656 1.425 1 98.31 194 ALA A C 1
ATOM 1505 O O . ALA A 1 194 ? -16.719 -18.062 2.494 1 98.31 194 ALA A O 1
ATOM 1506 N N . SER A 1 195 ? -16.734 -18.094 0.239 1 98.19 195 SER A N 1
ATOM 1507 C CA . SER A 1 195 ? -17 -16.656 0.157 1 98.19 195 SER A CA 1
ATOM 1508 C C . SER A 1 195 ? -18.266 -16.281 0.903 1 98.19 195 SER A C 1
ATOM 1510 O O . SER A 1 195 ? -18.391 -15.164 1.42 1 98.19 195 SER A O 1
ATOM 1512 N N . TRP A 1 196 ? -19.203 -17.219 1.026 1 98.62 196 TRP A N 1
ATOM 1513 C CA . TRP A 1 196 ? -20.484 -16.922 1.66 1 98.62 196 TRP A CA 1
ATOM 1514 C C . TRP A 1 196 ? -20.312 -16.719 3.16 1 98.62 196 TRP A C 1
ATOM 1516 O O . TRP A 1 196 ? -21.141 -16.047 3.795 1 98.62 196 TRP A O 1
ATOM 1526 N N . ILE A 1 197 ? -19.297 -17.219 3.754 1 98.44 197 ILE A N 1
ATOM 1527 C CA . ILE A 1 197 ? -19 -17 5.164 1 98.44 197 ILE A CA 1
ATOM 1528 C C . ILE A 1 197 ? -18.641 -15.523 5.379 1 98.44 197 ILE A C 1
ATOM 1530 O O . ILE A 1 197 ? -18.922 -14.961 6.441 1 98.44 197 ILE A O 1
ATOM 1534 N N . GLY A 1 198 ? -18.078 -14.875 4.375 1 98 198 GLY A N 1
ATOM 1535 C CA . GLY A 1 198 ? -17.703 -13.469 4.445 1 98 198 GLY A CA 1
ATOM 1536 C C . GLY A 1 198 ? -18.906 -12.547 4.504 1 98 198 GLY A C 1
ATOM 1537 O O . GLY A 1 198 ? -18.766 -11.359 4.828 1 98 198 GLY A O 1
ATOM 1538 N N . ILE A 1 199 ? -20.078 -13.109 4.234 1 98.44 199 ILE A N 1
ATOM 1539 C CA . ILE A 1 199 ? -21.297 -12.297 4.277 1 98.44 199 ILE A CA 1
ATOM 1540 C C . ILE A 1 199 ? -21.641 -11.961 5.727 1 98.44 199 ILE A C 1
ATOM 1542 O O . ILE A 1 199 ? -22.188 -10.898 6.008 1 98.44 199 ILE A O 1
ATOM 1546 N N . LEU A 1 200 ? -21.203 -12.789 6.629 1 98.12 200 LEU A N 1
ATOM 1547 C CA . LEU A 1 200 ? -21.531 -12.594 8.039 1 98.12 200 LEU A CA 1
ATOM 1548 C C . LEU A 1 200 ? -20.938 -11.281 8.555 1 98.12 200 LEU A C 1
ATOM 1550 O O . LEU A 1 200 ? -21.672 -10.453 9.109 1 98.12 200 LEU A O 1
ATOM 1554 N N . PRO A 1 201 ? -19.656 -11.062 8.336 1 98.31 201 PRO A N 1
ATOM 1555 C CA . PRO A 1 201 ? -19.141 -9.773 8.797 1 98.31 201 PRO A CA 1
ATOM 1556 C C . PRO A 1 201 ? -19.719 -8.594 8.023 1 98.31 201 PRO A C 1
ATOM 1558 O O . PRO A 1 201 ? -19.734 -7.469 8.523 1 98.31 201 PRO A O 1
ATOM 1561 N N . THR A 1 202 ? -20.203 -8.797 6.809 1 98.44 202 THR A N 1
ATOM 1562 C CA . THR A 1 202 ? -20.828 -7.711 6.062 1 98.44 202 THR A CA 1
ATOM 1563 C C . THR A 1 202 ? -22.172 -7.328 6.688 1 98.44 202 THR A C 1
ATOM 1565 O O . THR A 1 202 ? -22.516 -6.148 6.734 1 98.44 202 THR A O 1
ATOM 1568 N N . VAL A 1 203 ? -22.891 -8.328 7.152 1 98.19 203 VAL A N 1
ATOM 1569 C CA . VAL A 1 203 ? -24.156 -8.062 7.836 1 98.19 203 VAL A CA 1
ATOM 1570 C C . VAL A 1 203 ? -23.906 -7.273 9.117 1 98.19 203 VAL A C 1
ATOM 1572 O O . VAL A 1 203 ? -24.578 -6.285 9.391 1 98.19 203 VAL A O 1
ATOM 1575 N N . SER A 1 204 ? -22.922 -7.684 9.828 1 97.75 204 SER A N 1
ATOM 1576 C CA . SER A 1 204 ? -22.547 -6.969 11.047 1 97.75 204 SER A CA 1
ATOM 1577 C C . SER A 1 204 ? -22.156 -5.527 10.742 1 97.75 204 SER A C 1
ATOM 1579 O O . SER A 1 204 ? -22.547 -4.605 11.461 1 97.75 204 SER A O 1
ATOM 1581 N N . ALA A 1 205 ? -21.391 -5.332 9.711 1 97.94 205 ALA A N 1
ATOM 1582 C CA . ALA A 1 205 ? -20.984 -3.988 9.32 1 97.94 205 ALA A CA 1
ATOM 1583 C C . ALA A 1 205 ? -22.188 -3.135 8.93 1 97.94 205 ALA A C 1
ATOM 1585 O O . ALA A 1 205 ? -22.25 -1.953 9.273 1 97.94 205 ALA A O 1
ATOM 1586 N N . PHE A 1 206 ? -23.094 -3.771 8.234 1 97.19 206 PHE A N 1
ATOM 1587 C CA . PHE A 1 206 ? -24.281 -3.053 7.785 1 97.19 206 PHE A CA 1
ATOM 1588 C C . PHE A 1 206 ? -25.125 -2.609 8.977 1 97.19 206 PHE A C 1
ATOM 1590 O O . PHE A 1 206 ? -25.625 -1.485 9 1 97.19 206 PHE A O 1
ATOM 1597 N N . LEU A 1 207 ? -25.266 -3.436 9.969 1 95.75 207 LEU A N 1
ATOM 1598 C CA . LEU A 1 207 ? 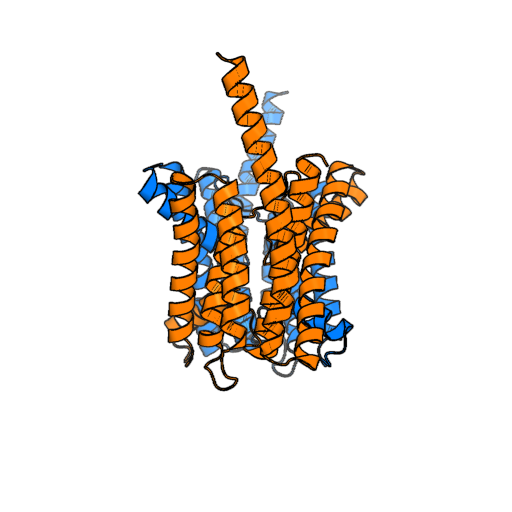-26.016 -3.1 11.18 1 95.75 207 LEU A CA 1
ATOM 1599 C C . LEU A 1 207 ? -25.328 -1.969 11.945 1 95.75 207 LEU A C 1
ATOM 1601 O O . LEU A 1 207 ? -25.984 -1.031 12.391 1 95.75 207 LEU A O 1
ATOM 1605 N N . LEU A 1 208 ? -24.031 -2.037 12.031 1 94.38 208 LEU A N 1
ATOM 1606 C CA . LEU A 1 208 ? -23.281 -0.985 12.711 1 94.38 208 LEU A CA 1
ATOM 1607 C C . LEU A 1 208 ? -23.406 0.341 11.969 1 94.38 208 LEU A C 1
ATOM 1609 O O . LEU A 1 208 ? -23.562 1.394 12.594 1 94.38 208 LEU A O 1
ATOM 1613 N N . CYS A 1 209 ? -23.344 0.275 10.695 1 93.19 209 CYS A N 1
ATOM 1614 C CA . CYS A 1 209 ? -23.438 1.476 9.875 1 93.19 209 CYS A CA 1
ATOM 1615 C C . CYS A 1 209 ? -24.812 2.115 9.977 1 93.19 209 CYS A C 1
ATOM 1617 O O . CYS A 1 209 ? -24.938 3.34 9.938 1 93.19 209 CYS A O 1
ATOM 1619 N N . ASN A 1 210 ? -25.859 1.313 10.133 1 91.12 210 ASN A N 1
ATOM 1620 C CA . ASN A 1 210 ? -27.203 1.83 10.289 1 91.12 210 ASN A CA 1
ATOM 1621 C C . ASN A 1 210 ? -27.375 2.551 11.625 1 91.12 210 ASN A C 1
ATOM 1623 O O . ASN A 1 210 ? -28.141 3.52 11.719 1 91.12 210 ASN A O 1
ATOM 1627 N N . VAL A 1 211 ? -26.719 2.043 12.562 1 88.56 211 VAL A N 1
ATOM 1628 C CA . VAL A 1 211 ? -26.734 2.742 13.844 1 88.56 211 VAL A CA 1
ATOM 1629 C C . VAL A 1 211 ? -26.109 4.125 13.68 1 88.56 211 VAL A C 1
ATOM 1631 O O . VAL A 1 211 ? -26.625 5.113 14.203 1 88.56 211 VAL A O 1
ATOM 1634 N N . GLU A 1 212 ? -25.031 4.133 12.977 1 84.69 212 GLU A N 1
ATOM 1635 C CA . GLU A 1 212 ? -24.359 5.402 12.688 1 84.69 212 GLU A CA 1
ATOM 1636 C C . GLU A 1 212 ? -25.281 6.336 11.898 1 84.69 212 GLU A C 1
ATOM 1638 O O . GLU A 1 212 ? -25.344 7.535 12.18 1 84.69 212 GLU A O 1
ATOM 1643 N N . TYR A 1 213 ? -25.922 5.809 10.984 1 81.69 213 TYR A N 1
ATOM 1644 C CA . TYR A 1 213 ? -26.844 6.562 10.133 1 81.69 213 TYR A CA 1
ATOM 1645 C C . TYR A 1 213 ? -27.984 7.145 10.945 1 81.69 213 TYR A C 1
ATOM 1647 O O . TYR A 1 213 ? -28.359 8.305 10.766 1 81.69 213 TYR A O 1
ATOM 1655 N N . GLY A 1 214 ? -28.547 6.336 11.789 1 80.06 214 GLY A N 1
ATOM 1656 C CA . GLY A 1 214 ? -29.641 6.797 12.641 1 80.06 214 GLY A CA 1
ATOM 1657 C C . GLY A 1 214 ? -29.219 7.922 13.578 1 80.06 214 GLY A C 1
ATOM 1658 O O . GLY A 1 214 ? -29.984 8.875 13.781 1 80.06 214 GLY A O 1
ATOM 1659 N N . ARG A 1 215 ? -28.062 7.785 14.031 1 79.94 215 ARG A N 1
ATOM 1660 C CA . ARG A 1 215 ? -27.562 8.812 14.938 1 79.94 215 ARG A CA 1
ATOM 1661 C C . ARG A 1 215 ? -27.344 10.133 14.203 1 79.94 215 ARG A C 1
ATOM 1663 O O . ARG A 1 215 ? -27.625 11.203 14.75 1 79.94 215 ARG A O 1
ATOM 1670 N N . CYS A 1 216 ? -26.828 10.023 13.031 1 76.81 216 CYS A N 1
ATOM 1671 C CA . CYS A 1 216 ? -26.594 11.219 12.227 1 76.81 216 CYS A CA 1
ATOM 1672 C C . CYS A 1 216 ? -27.906 11.898 11.859 1 76.81 216 CYS A C 1
ATOM 1674 O O . CYS A 1 216 ? -27.984 13.125 11.836 1 76.81 216 CYS A O 1
ATOM 1676 N N . LYS A 1 217 ? -28.906 11.148 11.594 1 73.75 217 LYS A N 1
ATOM 1677 C CA . LYS A 1 217 ? -30.219 11.695 11.258 1 73.75 217 LYS A CA 1
ATOM 1678 C C . LYS A 1 217 ? -30.844 12.414 12.453 1 73.75 217 LYS A C 1
ATOM 1680 O O . LYS A 1 217 ? -31.422 13.484 12.305 1 73.75 217 LYS A O 1
ATOM 1685 N N . VAL A 1 218 ? -30.688 11.781 13.555 1 75.88 218 VAL A N 1
ATOM 1686 C CA . VAL A 1 218 ? -31.25 12.375 14.758 1 75.88 218 VAL A CA 1
ATOM 1687 C C . VAL A 1 218 ? -30.531 13.695 15.062 1 75.88 218 VAL A C 1
ATOM 1689 O O . VAL A 1 218 ? -31.172 14.688 15.414 1 75.88 218 VAL A O 1
ATOM 1692 N N . LYS A 1 219 ? -29.25 13.664 14.891 1 75.31 219 LYS A N 1
ATOM 1693 C CA . LYS A 1 219 ? -28.484 14.883 15.141 1 75.31 219 LYS A CA 1
ATOM 1694 C C . LYS A 1 219 ? -28.875 16 14.172 1 75.31 219 LYS A C 1
ATOM 1696 O O . LYS A 1 219 ? -28.984 17.156 14.57 1 75.31 219 LYS A O 1
ATOM 1701 N N . LYS A 1 220 ? -29.141 15.688 12.969 1 78.56 220 LYS A N 1
ATOM 1702 C CA . LYS A 1 220 ? -29.562 16.672 11.969 1 78.56 220 LYS A CA 1
ATOM 1703 C C . LYS A 1 220 ? -30.953 17.219 12.289 1 78.56 220 LYS A C 1
ATOM 1705 O O . LYS A 1 220 ? -31.203 18.422 12.133 1 78.56 220 LYS A O 1
ATOM 1710 N N . GLU A 1 221 ? -31.828 16.359 12.711 1 76.44 221 GLU A N 1
ATOM 1711 C CA . GLU A 1 221 ? -33.188 16.766 13.078 1 76.44 221 GLU A CA 1
ATOM 1712 C C . GLU A 1 221 ? -33.156 17.688 14.297 1 76.44 221 GLU A C 1
ATOM 1714 O O . GLU A 1 221 ? -33.875 18.688 14.344 1 76.44 221 GLU A O 1
ATOM 1719 N N . ASP A 1 222 ? -32.25 17.328 15.211 1 77.31 222 ASP A N 1
ATOM 1720 C CA . ASP A 1 222 ? -32.125 18.141 16.406 1 77.31 222 ASP A CA 1
ATOM 1721 C C . ASP A 1 222 ? -31.609 19.531 16.078 1 77.31 222 ASP A C 1
ATOM 1723 O O . ASP A 1 222 ? -32.062 20.531 16.641 1 77.31 222 ASP A O 1
ATOM 1727 N N . ILE A 1 223 ? -30.703 19.547 15.18 1 76.5 223 ILE A N 1
ATOM 1728 C CA . ILE A 1 223 ? -30.141 20.812 14.758 1 76.5 223 ILE A CA 1
ATOM 1729 C C . ILE A 1 223 ? -31.188 21.641 14.016 1 76.5 223 ILE A C 1
ATOM 1731 O O . ILE A 1 223 ? -31.297 22.859 14.227 1 76.5 223 ILE A O 1
ATOM 1735 N N . LEU A 1 224 ? -31.984 21.031 13.18 1 79.12 224 LEU A N 1
ATOM 1736 C CA . LEU A 1 224 ? -33.031 21.703 12.438 1 79.12 224 LEU A CA 1
ATOM 1737 C C . LEU A 1 224 ? -34.125 22.203 13.375 1 79.12 224 LEU A C 1
ATOM 1739 O O . LEU A 1 224 ? -34.656 23.312 13.195 1 79.12 224 LEU A O 1
ATOM 1743 N N . LYS A 1 225 ? -34.438 21.562 14.438 1 78.44 225 LYS A N 1
ATOM 1744 C CA . LYS A 1 225 ? -35.438 21.969 15.422 1 78.44 225 LYS A CA 1
ATOM 1745 C C . LYS A 1 225 ? -34.906 23.141 16.266 1 78.44 225 LYS A C 1
ATOM 1747 O O . LYS A 1 225 ? -35.688 24.062 16.578 1 78.44 225 LYS A O 1
ATOM 1752 N N . ALA A 1 226 ? -33.656 23.062 16.469 1 79.38 226 ALA A N 1
ATOM 1753 C CA . ALA A 1 226 ? -33.062 24.109 17.297 1 79.38 226 ALA A CA 1
ATOM 1754 C C . ALA A 1 226 ? -32.938 25.422 16.516 1 79.38 226 ALA A C 1
ATOM 1756 O O . ALA A 1 226 ? -33 26.5 17.094 1 79.38 226 ALA A O 1
ATOM 1757 N N . SER A 1 227 ? -32.812 25.328 15.305 1 75.06 227 SER A N 1
ATOM 1758 C CA . SER A 1 227 ? -32.656 26.516 14.484 1 75.06 227 SER A CA 1
ATOM 1759 C C . SER A 1 227 ? -34 27.078 14.047 1 75.06 227 SER A C 1
ATOM 1761 O O . SER A 1 227 ? -34.062 28.156 13.438 1 75.06 227 SER A O 1
ATOM 1763 N N . ALA A 1 228 ? -35 26.422 14.266 1 71.44 228 ALA A N 1
ATOM 1764 C CA . ALA A 1 228 ? -36.344 26.922 13.953 1 71.44 228 ALA A CA 1
ATOM 1765 C C . ALA A 1 228 ? -36.938 27.656 15.141 1 71.44 228 ALA A C 1
ATOM 1767 O O . ALA A 1 228 ? -36.625 27.344 16.297 1 71.44 228 ALA A O 1
ATOM 1768 N N . MET B 1 1 ? 17.562 26.312 -8.258 1 71.62 1 MET B N 1
ATOM 1769 C CA . MET B 1 1 ? 16.484 25.359 -8.055 1 71.62 1 MET B CA 1
ATOM 1770 C C . MET B 1 1 ? 15.883 25.5 -6.664 1 71.62 1 MET B C 1
ATOM 1772 O O . MET B 1 1 ? 16.609 25.516 -5.668 1 71.62 1 MET B O 1
ATOM 1776 N N . ASP B 1 2 ? 14.609 25.781 -6.586 1 84.25 2 ASP B N 1
ATOM 1777 C CA . ASP B 1 2 ? 13.984 26.016 -5.289 1 84.25 2 ASP B CA 1
ATOM 1778 C C . ASP B 1 2 ? 13.875 24.719 -4.488 1 84.25 2 ASP B C 1
ATOM 1780 O O . ASP B 1 2 ? 14.016 23.625 -5.039 1 84.25 2 ASP B O 1
ATOM 1784 N N . GLU B 1 3 ? 13.805 24.828 -3.297 1 84.75 3 GLU B N 1
ATOM 1785 C CA . GLU B 1 3 ? 13.805 23.703 -2.361 1 84.75 3 GLU B CA 1
ATOM 1786 C C . GLU B 1 3 ? 12.688 22.719 -2.689 1 84.75 3 GLU B C 1
ATOM 1788 O O . GLU B 1 3 ? 12.891 21.5 -2.635 1 84.75 3 GLU B O 1
ATOM 1793 N N . ALA B 1 4 ? 11.594 23.203 -3.002 1 87.81 4 ALA B N 1
ATOM 1794 C CA . ALA B 1 4 ? 10.453 22.359 -3.34 1 87.81 4 ALA B CA 1
ATOM 1795 C C . ALA B 1 4 ? 10.734 21.531 -4.59 1 87.81 4 ALA B C 1
ATOM 1797 O O . ALA B 1 4 ? 10.383 20.344 -4.66 1 87.81 4 ALA B O 1
ATOM 1798 N N . THR B 1 5 ? 11.344 22.172 -5.555 1 91.38 5 THR B N 1
ATOM 1799 C CA . THR B 1 5 ? 11.695 21.484 -6.797 1 91.38 5 THR B CA 1
ATOM 1800 C C . THR B 1 5 ? 12.727 20.391 -6.535 1 91.38 5 THR B C 1
ATOM 1802 O O . THR B 1 5 ? 12.641 19.297 -7.098 1 91.38 5 THR B O 1
ATOM 1805 N N . LEU B 1 6 ? 13.641 20.688 -5.699 1 92.44 6 LEU B N 1
ATOM 1806 C CA . LEU B 1 6 ? 14.68 19.734 -5.355 1 92.44 6 LEU B CA 1
ATOM 1807 C C . LEU B 1 6 ? 14.078 18.516 -4.641 1 92.44 6 LEU B C 1
ATOM 1809 O O . LEU B 1 6 ? 14.422 17.375 -4.957 1 92.44 6 LEU B O 1
ATOM 1813 N N . GLU B 1 7 ? 13.188 18.734 -3.723 1 92.81 7 GLU B N 1
ATOM 1814 C CA . GLU B 1 7 ? 12.539 17.656 -2.984 1 92.81 7 GLU B CA 1
ATOM 1815 C C . GLU B 1 7 ? 11.719 16.766 -3.914 1 92.81 7 GLU B C 1
ATOM 1817 O O . GLU B 1 7 ? 11.734 15.539 -3.789 1 92.81 7 GLU B O 1
ATOM 1822 N N . ARG B 1 8 ? 11.062 17.406 -4.781 1 95.5 8 ARG B N 1
ATOM 1823 C CA . ARG B 1 8 ? 10.25 16.672 -5.754 1 95.5 8 ARG B CA 1
ATOM 1824 C C . ARG B 1 8 ? 11.125 15.805 -6.648 1 95.5 8 ARG B C 1
ATOM 1826 O O . ARG B 1 8 ? 10.828 14.625 -6.863 1 95.5 8 ARG B O 1
ATOM 1833 N N . ARG B 1 9 ? 12.164 16.375 -7.152 1 96.06 9 ARG B N 1
ATOM 1834 C CA . ARG B 1 9 ? 13.078 15.641 -8.023 1 96.06 9 ARG B CA 1
ATOM 1835 C C . ARG B 1 9 ? 13.719 14.477 -7.273 1 96.06 9 ARG B C 1
ATOM 1837 O O . ARG B 1 9 ? 13.891 13.391 -7.836 1 96.06 9 ARG B O 1
ATOM 1844 N N . LEU B 1 10 ? 14.047 14.766 -6.07 1 96.81 10 LEU B N 1
ATOM 1845 C CA . LEU B 1 10 ? 14.648 13.719 -5.25 1 96.81 10 LEU B CA 1
ATOM 1846 C C . LEU B 1 10 ? 13.664 12.578 -5.004 1 96.81 10 LEU B C 1
ATOM 1848 O O . LEU B 1 10 ? 14.023 11.406 -5.129 1 96.81 10 LEU B O 1
ATOM 1852 N N . HIS B 1 11 ? 12.445 12.914 -4.695 1 97.62 11 HIS B N 1
ATOM 1853 C CA . HIS B 1 11 ? 11.445 11.875 -4.465 1 97.62 11 HIS B CA 1
ATOM 1854 C C . HIS B 1 11 ? 11.195 11.055 -5.727 1 97.62 11 HIS B C 1
ATOM 1856 O O . HIS B 1 11 ? 11.086 9.828 -5.664 1 97.62 11 HIS B O 1
ATOM 1862 N N . LEU B 1 12 ? 11.125 11.734 -6.852 1 98.19 12 LEU B N 1
ATOM 1863 C CA . LEU B 1 12 ? 10.93 11.023 -8.109 1 98.19 12 LEU B CA 1
ATOM 1864 C C . LEU B 1 12 ? 12.109 10.102 -8.406 1 98.19 12 LEU B C 1
ATOM 1866 O O . LEU B 1 12 ? 11.922 8.984 -8.891 1 98.19 12 LEU B O 1
ATOM 1870 N N . ASN B 1 13 ? 13.273 10.562 -8.109 1 98.5 13 ASN B N 1
ATOM 1871 C CA . ASN B 1 13 ? 14.461 9.727 -8.258 1 98.5 13 ASN B CA 1
ATOM 1872 C C . ASN B 1 13 ? 14.398 8.5 -7.355 1 98.5 13 ASN B C 1
ATOM 1874 O O . ASN B 1 13 ? 14.727 7.391 -7.793 1 98.5 13 ASN B O 1
ATOM 1878 N N . MET B 1 14 ? 13.977 8.711 -6.156 1 98.62 14 MET B N 1
ATOM 1879 C CA . MET B 1 14 ? 13.875 7.602 -5.219 1 98.62 14 MET B CA 1
ATOM 1880 C C . MET B 1 14 ? 12.805 6.609 -5.664 1 98.62 14 MET B C 1
ATOM 1882 O O . MET B 1 14 ? 12.961 5.398 -5.488 1 98.62 14 MET B O 1
ATOM 1886 N N . THR B 1 15 ? 11.734 7.152 -6.258 1 98.44 15 THR B N 1
ATOM 1887 C CA . THR B 1 15 ? 10.688 6.27 -6.758 1 98.44 15 THR B CA 1
ATOM 1888 C C . THR B 1 15 ? 11.188 5.445 -7.938 1 98.44 15 THR B C 1
ATOM 1890 O O . THR B 1 15 ? 10.805 4.281 -8.094 1 98.44 15 THR B O 1
ATOM 1893 N N . LEU B 1 16 ? 12 6.023 -8.734 1 98.69 16 LEU B N 1
ATOM 1894 C CA . LEU B 1 16 ? 12.641 5.277 -9.82 1 98.69 16 LEU B CA 1
ATOM 1895 C C . LEU B 1 16 ? 13.492 4.141 -9.266 1 98.69 16 LEU B C 1
ATOM 1897 O O . LEU B 1 16 ? 13.43 3.016 -9.766 1 98.69 16 LEU B O 1
ATOM 1901 N N . ILE B 1 17 ? 14.289 4.43 -8.234 1 98.62 17 ILE B N 1
ATOM 1902 C CA . ILE B 1 17 ? 15.133 3.43 -7.59 1 98.62 17 ILE B CA 1
ATOM 1903 C C . ILE B 1 17 ? 14.258 2.332 -6.984 1 98.62 17 ILE B C 1
ATOM 1905 O O . ILE B 1 17 ? 14.562 1.144 -7.121 1 98.62 17 ILE B O 1
ATOM 1909 N N . GLY B 1 18 ? 13.156 2.777 -6.316 1 97.56 18 GLY B N 1
ATOM 1910 C CA . GLY B 1 18 ? 12.219 1.812 -5.766 1 97.56 18 GLY B CA 1
ATOM 1911 C C . GLY B 1 18 ? 11.641 0.881 -6.816 1 97.56 18 GLY B C 1
ATOM 1912 O O . GLY B 1 18 ? 11.633 -0.338 -6.637 1 97.56 18 GLY B O 1
ATOM 1913 N N . GLY B 1 19 ? 11.164 1.45 -7.906 1 97.38 19 GLY B N 1
ATOM 1914 C CA . GLY B 1 19 ? 10.656 0.644 -9.008 1 97.38 19 GLY B CA 1
ATOM 1915 C C . GLY B 1 19 ? 11.695 -0.31 -9.57 1 97.38 19 GLY B C 1
ATOM 1916 O O . GLY B 1 19 ? 11.383 -1.461 -9.883 1 97.38 19 GLY B O 1
ATOM 1917 N N . PHE B 1 20 ? 12.906 0.169 -9.727 1 98.06 20 PHE B N 1
ATOM 1918 C CA . PHE B 1 20 ? 13.992 -0.661 -10.242 1 98.06 20 PHE B CA 1
ATOM 1919 C C . PHE B 1 20 ? 14.227 -1.863 -9.336 1 98.06 20 PHE B C 1
ATOM 1921 O O . PHE B 1 20 ? 14.344 -2.994 -9.812 1 98.06 20 PHE B O 1
ATOM 1928 N N . MET B 1 21 ? 14.289 -1.616 -8.055 1 97.12 21 MET B N 1
ATOM 1929 C CA . MET B 1 21 ? 14.555 -2.695 -7.109 1 97.12 21 MET B CA 1
ATOM 1930 C C . MET B 1 21 ? 13.406 -3.697 -7.086 1 97.12 21 MET B C 1
ATOM 1932 O O . MET B 1 21 ? 13.633 -4.906 -7.027 1 97.12 21 MET B O 1
ATOM 1936 N N . VAL B 1 22 ? 12.219 -3.162 -7.133 1 95.19 22 VAL B N 1
ATOM 1937 C CA . VAL B 1 22 ? 11.047 -4.031 -7.164 1 95.19 22 VAL B CA 1
ATOM 1938 C C . VAL B 1 22 ? 11.07 -4.883 -8.438 1 95.19 22 VAL B C 1
ATOM 1940 O O . VAL B 1 22 ? 10.906 -6.102 -8.375 1 95.19 22 VAL B O 1
ATOM 1943 N N . GLY B 1 23 ? 11.297 -4.25 -9.555 1 94.88 23 GLY B N 1
ATOM 1944 C CA . GLY B 1 23 ? 11.391 -4.977 -10.812 1 94.88 23 GLY B CA 1
ATOM 1945 C C . GLY B 1 23 ? 12.484 -6.031 -10.805 1 94.88 23 GLY B C 1
ATOM 1946 O O . GLY B 1 23 ? 12.258 -7.172 -11.219 1 94.88 23 GLY B O 1
ATOM 1947 N N . TYR B 1 24 ? 13.656 -5.656 -10.328 1 95.69 24 TYR B N 1
ATOM 1948 C CA . TYR B 1 24 ? 14.773 -6.586 -10.258 1 95.69 24 TYR B CA 1
ATOM 1949 C C . TYR B 1 24 ? 14.414 -7.816 -9.438 1 95.69 24 TYR B C 1
ATOM 1951 O O . TYR B 1 24 ? 14.703 -8.945 -9.844 1 95.69 24 TYR B O 1
ATOM 1959 N N . GLY B 1 25 ? 13.812 -7.566 -8.297 1 94.31 25 GLY B N 1
ATOM 1960 C CA . GLY B 1 25 ? 13.414 -8.672 -7.438 1 94.31 25 GLY B CA 1
ATOM 1961 C C . GLY B 1 25 ? 12.422 -9.609 -8.094 1 94.31 25 GLY B C 1
ATOM 1962 O O . GLY B 1 25 ? 12.578 -10.828 -8.031 1 94.31 25 GLY B O 1
ATOM 1963 N N . VAL B 1 26 ? 11.461 -9.078 -8.766 1 90.94 26 VAL B N 1
ATOM 1964 C CA . VAL B 1 26 ? 10.391 -9.852 -9.383 1 90.94 26 VAL B CA 1
ATOM 1965 C C . VAL B 1 26 ? 10.93 -10.633 -10.57 1 90.94 26 VAL B C 1
ATOM 1967 O O . VAL B 1 26 ? 10.57 -11.797 -10.773 1 90.94 26 VAL B O 1
ATOM 1970 N N . ILE B 1 27 ? 11.828 -10.062 -11.273 1 91.31 27 ILE B N 1
ATOM 1971 C CA . ILE B 1 27 ? 12.336 -10.648 -12.516 1 91.31 27 ILE B CA 1
ATOM 1972 C C . ILE B 1 27 ? 13.359 -11.734 -12.195 1 91.31 27 ILE B C 1
ATOM 1974 O O . ILE B 1 27 ? 13.336 -12.805 -12.797 1 91.31 27 ILE B O 1
ATOM 1978 N N . ASN B 1 28 ? 14.156 -11.516 -11.219 1 92.5 28 ASN B N 1
ATOM 1979 C CA . ASN B 1 28 ? 15.344 -12.352 -11.078 1 92.5 28 ASN B CA 1
ATOM 1980 C C . ASN B 1 28 ? 15.211 -13.32 -9.898 1 92.5 28 ASN B C 1
ATOM 1982 O O . ASN B 1 28 ? 15.938 -14.312 -9.82 1 92.5 28 ASN B O 1
ATOM 1986 N N . ARG B 1 29 ? 14.305 -13.039 -9.023 1 90.12 29 ARG B N 1
ATOM 1987 C CA . ARG B 1 29 ? 14.336 -13.852 -7.812 1 90.12 29 ARG B CA 1
ATOM 1988 C C . ARG B 1 29 ? 12.969 -14.469 -7.535 1 90.12 29 ARG B C 1
ATOM 1990 O O . ARG B 1 29 ? 12.828 -15.695 -7.551 1 90.12 29 ARG B O 1
ATOM 1997 N N . HIS B 1 30 ? 12.039 -13.625 -7.215 1 77.94 30 HIS B N 1
ATOM 1998 C CA . HIS B 1 30 ? 10.734 -14.133 -6.812 1 77.94 30 HIS B CA 1
ATOM 1999 C C . HIS B 1 30 ? 9.602 -13.367 -7.496 1 77.94 30 HIS B C 1
ATOM 2001 O O . HIS B 1 30 ? 9.609 -12.133 -7.512 1 77.94 30 HIS B O 1
ATOM 2007 N N . ASP B 1 31 ? 8.688 -14.031 -7.922 1 71.38 31 ASP B N 1
ATOM 2008 C CA . ASP B 1 31 ? 7.59 -13.43 -8.68 1 71.38 31 ASP B CA 1
ATOM 2009 C C . ASP B 1 31 ? 6.703 -12.578 -7.777 1 71.38 31 ASP B C 1
ATOM 2011 O O . ASP B 1 31 ? 5.949 -11.727 -8.258 1 71.38 31 ASP B O 1
ATOM 2015 N N . ILE B 1 32 ? 6.93 -12.781 -6.566 1 67.12 32 ILE B N 1
ATOM 2016 C CA . ILE B 1 32 ? 6.102 -12.039 -5.625 1 67.12 32 ILE B CA 1
ATOM 2017 C C . ILE B 1 32 ? 6.844 -10.781 -5.164 1 67.12 32 ILE B C 1
ATOM 2019 O O . ILE B 1 32 ? 8.07 -10.797 -5.035 1 67.12 32 ILE B O 1
ATOM 2023 N N . LEU B 1 33 ? 6.012 -9.703 -5.07 1 74 33 LEU B N 1
ATOM 2024 C CA . LEU B 1 33 ? 6.586 -8.492 -4.508 1 74 33 LEU B CA 1
ATOM 2025 C C . LEU B 1 33 ? 7.133 -8.75 -3.105 1 74 33 LEU B C 1
ATOM 2027 O O . LEU B 1 33 ? 6.395 -8.664 -2.121 1 74 33 LEU B O 1
ATOM 2031 N N . GLY B 1 34 ? 8.312 -9.117 -3.033 1 63.41 34 GLY B N 1
ATOM 2032 C CA . GLY B 1 34 ? 8.922 -9.492 -1.767 1 63.41 34 GLY B CA 1
ATOM 2033 C C . GLY B 1 34 ? 8.805 -8.414 -0.709 1 63.41 34 GLY B C 1
ATOM 2034 O O . GLY B 1 34 ? 8.656 -8.711 0.478 1 63.41 34 GLY B O 1
ATOM 2035 N N . SER B 1 35 ? 8.781 -7.246 -1.142 1 68.38 35 SER B N 1
ATOM 2036 C CA . SER B 1 35 ? 8.695 -6.125 -0.209 1 68.38 35 SER B CA 1
ATOM 2037 C C . SER B 1 35 ? 7.254 -5.871 0.219 1 68.38 35 SER B C 1
ATOM 2039 O O . SER B 1 35 ? 7.004 -5.113 1.158 1 68.38 35 SER B O 1
ATOM 2041 N N . ALA B 1 36 ? 6.363 -6.523 -0.445 1 79.38 36 ALA B N 1
ATOM 2042 C CA . ALA B 1 36 ? 4.961 -6.363 -0.077 1 79.38 36 ALA B CA 1
ATOM 2043 C C . ALA B 1 36 ? 4.621 -7.18 1.168 1 79.38 36 ALA B C 1
ATOM 2045 O O . ALA B 1 36 ? 4.262 -8.352 1.07 1 79.38 36 ALA B O 1
ATOM 2046 N N . GLN B 1 37 ? 4.609 -6.594 2.27 1 84.12 37 GLN B N 1
ATOM 2047 C CA . GLN B 1 37 ? 4.379 -7.27 3.543 1 84.12 37 GLN B CA 1
ATOM 2048 C C . GLN B 1 37 ? 2.947 -7.793 3.635 1 84.12 37 GLN B C 1
ATOM 2050 O O . GLN B 1 37 ? 2.689 -8.805 4.293 1 84.12 37 GLN B O 1
ATOM 2055 N N . THR B 1 38 ? 2.092 -7.164 2.877 1 89.5 38 THR B N 1
ATOM 2056 C CA . THR B 1 38 ? 0.72 -7.664 2.896 1 89.5 38 THR B CA 1
ATOM 2057 C C . THR B 1 38 ? 0.667 -9.117 2.438 1 89.5 38 THR B C 1
ATOM 2059 O O . THR B 1 38 ? 0.168 -9.984 3.158 1 89.5 38 THR B O 1
ATOM 2062 N N . GLY B 1 39 ? 1.291 -9.414 1.312 1 89 39 GLY B N 1
ATOM 2063 C CA . GLY B 1 39 ? 1.276 -10.766 0.772 1 89 39 GLY B CA 1
ATOM 2064 C C . GLY B 1 39 ? 2.002 -11.766 1.65 1 89 39 GLY B C 1
ATOM 2065 O O . GLY B 1 39 ? 1.508 -12.875 1.876 1 89 39 GLY B O 1
ATOM 2066 N N . ASN B 1 40 ? 3.18 -11.422 2.17 1 89.19 40 ASN B N 1
ATOM 2067 C CA . ASN B 1 40 ? 3.951 -12.305 3.039 1 89.19 40 ASN B CA 1
ATOM 2068 C C . ASN B 1 40 ? 3.176 -12.656 4.305 1 89.19 40 ASN B C 1
ATOM 2070 O O . ASN B 1 40 ? 3.152 -13.82 4.719 1 89.19 40 ASN B O 1
ATOM 2074 N N . MET B 1 41 ? 2.51 -11.695 4.809 1 92 41 MET B N 1
ATOM 2075 C CA . MET B 1 41 ? 1.796 -11.922 6.066 1 92 41 MET B CA 1
ATOM 2076 C C . MET B 1 41 ? 0.484 -12.656 5.82 1 92 41 MET B C 1
ATOM 2078 O O . MET B 1 41 ? -0 -13.375 6.695 1 92 41 MET B O 1
ATOM 2082 N N . VAL B 1 42 ? -0.066 -12.414 4.688 1 93.19 42 VAL B N 1
ATOM 2083 C CA . VAL B 1 42 ? -1.227 -13.219 4.316 1 93.19 42 VAL B CA 1
ATOM 2084 C C . VAL B 1 42 ? -0.857 -14.695 4.324 1 93.19 42 VAL B C 1
ATOM 2086 O O . VAL B 1 42 ? -1.564 -15.516 4.918 1 93.19 42 VAL B O 1
ATOM 2089 N N . SER B 1 43 ? 0.324 -15.039 3.725 1 91.25 43 SER B N 1
ATOM 2090 C CA . SER B 1 43 ? 0.796 -16.422 3.709 1 91.25 43 SER B CA 1
ATOM 2091 C C . SER B 1 43 ? 1.062 -16.938 5.121 1 91.25 43 SER B C 1
ATOM 2093 O O . SER B 1 43 ? 0.711 -18.062 5.457 1 91.25 43 SER B O 1
ATOM 2095 N N . LEU B 1 44 ? 1.58 -16.094 5.883 1 93.12 44 LEU B N 1
ATOM 2096 C CA . LEU B 1 44 ? 1.88 -16.484 7.258 1 93.12 44 LEU B CA 1
ATOM 2097 C C . LEU B 1 44 ? 0.597 -16.719 8.047 1 93.12 44 LEU B C 1
ATOM 2099 O O . LEU B 1 44 ? 0.536 -17.625 8.883 1 93.12 44 LEU B O 1
ATOM 2103 N N . ALA B 1 45 ? -0.377 -15.875 7.828 1 94.5 45 ALA B N 1
ATOM 2104 C CA . ALA B 1 45 ? -1.663 -16.047 8.5 1 94.5 45 ALA B CA 1
ATOM 2105 C C . ALA B 1 45 ? -2.311 -17.375 8.125 1 94.5 45 ALA B C 1
ATOM 2107 O O . ALA B 1 45 ? -2.869 -18.062 8.984 1 94.5 45 ALA B O 1
ATOM 2108 N N . MET B 1 46 ? -2.215 -17.719 6.91 1 93.75 46 MET B N 1
ATOM 2109 C CA . MET B 1 46 ? -2.744 -19 6.477 1 93.75 46 MET B CA 1
ATOM 2110 C C . MET B 1 46 ? -1.943 -20.156 7.082 1 93.75 46 MET B C 1
ATOM 2112 O O . MET B 1 46 ? -2.516 -21.156 7.523 1 93.75 46 MET B O 1
ATOM 2116 N N . ASP B 1 47 ? -0.63 -19.984 7.117 1 93.75 47 ASP B N 1
ATOM 2117 C CA . ASP B 1 47 ? 0.235 -21 7.711 1 93.75 47 ASP B CA 1
ATOM 2118 C C . ASP B 1 47 ? -0.117 -21.234 9.18 1 93.75 47 ASP B C 1
ATOM 2120 O O . ASP B 1 47 ? -0.092 -22.359 9.656 1 93.75 47 ASP B O 1
ATOM 2124 N N . ALA B 1 48 ? -0.449 -20.203 9.805 1 93.56 48 ALA B N 1
ATOM 2125 C CA . ALA B 1 48 ? -0.746 -20.266 11.234 1 93.56 48 ALA B CA 1
ATOM 2126 C C . ALA B 1 48 ? -1.975 -21.141 11.5 1 93.56 48 ALA B C 1
ATOM 2128 O O . ALA B 1 48 ? -2.145 -21.672 12.602 1 93.56 48 ALA B O 1
ATOM 2129 N N . VAL B 1 49 ? -2.82 -21.297 10.508 1 94.12 49 VAL B N 1
ATOM 2130 C CA . VAL B 1 49 ? -4.047 -22.062 10.75 1 94.12 49 VAL B CA 1
ATOM 2131 C C . VAL B 1 49 ? -4.027 -23.344 9.938 1 94.12 49 VAL B C 1
ATOM 2133 O O . VAL B 1 49 ? -5.07 -23.984 9.734 1 94.12 49 VAL B O 1
ATOM 2136 N N . GLY B 1 50 ? -2.828 -23.719 9.344 1 90.81 50 GLY B N 1
ATOM 2137 C CA . GLY B 1 50 ? -2.699 -25.078 8.859 1 90.81 50 GLY B CA 1
ATOM 2138 C C . GLY B 1 50 ? -2.277 -25.156 7.402 1 90.81 50 GLY B C 1
ATOM 2139 O O . GLY B 1 50 ? -2.186 -26.25 6.836 1 90.81 50 GLY B O 1
ATOM 2140 N N . HIS B 1 51 ? -2.127 -23.984 6.812 1 87.88 51 HIS B N 1
ATOM 2141 C CA . HIS B 1 51 ? -1.63 -24.031 5.441 1 87.88 51 HIS B CA 1
ATOM 2142 C C . HIS B 1 51 ? -0.148 -24.391 5.406 1 87.88 51 HIS B C 1
ATOM 2144 O O . HIS B 1 51 ? 0.664 -23.75 6.09 1 87.88 51 HIS B O 1
ATOM 2150 N N . ALA B 1 52 ? 0.238 -25.375 4.738 1 83.75 52 ALA B N 1
ATOM 2151 C CA . ALA B 1 52 ? 1.631 -25.812 4.672 1 83.75 52 ALA B CA 1
ATOM 2152 C C . ALA B 1 52 ? 2.416 -24.984 3.654 1 83.75 52 ALA B C 1
ATOM 2154 O O . ALA B 1 52 ? 2.082 -24.984 2.467 1 83.75 52 ALA B O 1
ATOM 2155 N N . ASP B 1 53 ? 3.299 -24.219 4.102 1 85.19 53 ASP B N 1
ATOM 2156 C CA . ASP B 1 53 ? 4.176 -23.438 3.23 1 85.19 53 ASP B CA 1
ATOM 2157 C C . ASP B 1 53 ? 5.641 -23.625 3.623 1 85.19 53 ASP B C 1
ATOM 2159 O O . ASP B 1 53 ? 6.004 -23.438 4.785 1 85.19 53 ASP B O 1
ATOM 2163 N N . GLU B 1 54 ? 6.441 -24 2.688 1 86.62 54 GLU B N 1
ATOM 2164 C CA . GLU B 1 54 ? 7.855 -24.25 2.959 1 86.62 54 GLU B CA 1
ATOM 2165 C C . GLU B 1 54 ? 8.609 -22.938 3.162 1 86.62 54 GLU B C 1
ATOM 2167 O O . GLU B 1 54 ? 9.703 -22.922 3.73 1 86.62 54 GLU B O 1
ATOM 2172 N N . GLU B 1 55 ? 7.938 -21.906 2.803 1 88.62 55 GLU B N 1
ATOM 2173 C CA . GLU B 1 55 ? 8.656 -20.641 2.822 1 88.62 55 GLU B CA 1
ATOM 2174 C C . GLU B 1 55 ? 8.312 -19.828 4.07 1 88.62 55 GLU B C 1
ATOM 2176 O O . GLU B 1 55 ? 8.766 -18.703 4.227 1 88.62 55 GLU B O 1
ATOM 2181 N N . TRP B 1 56 ? 7.57 -20.422 5.023 1 91.56 56 TRP B N 1
ATOM 2182 C CA . TRP B 1 56 ? 7.074 -19.688 6.184 1 91.56 56 TRP B CA 1
ATOM 2183 C C . TRP B 1 56 ? 8.227 -19.094 6.984 1 91.56 56 TRP B C 1
ATOM 2185 O O . TRP B 1 56 ? 8.141 -17.969 7.473 1 91.56 56 TRP B O 1
ATOM 2195 N N . PHE B 1 57 ? 9.312 -19.781 7.074 1 94 57 PHE B N 1
ATOM 2196 C CA . PHE B 1 57 ? 10.461 -19.359 7.867 1 94 57 PHE B CA 1
ATOM 2197 C C . PHE B 1 57 ? 11.102 -18.125 7.25 1 94 57 PHE B C 1
ATOM 2199 O O . PHE B 1 57 ? 11.438 -17.172 7.957 1 94 57 PHE B O 1
ATOM 2206 N N . PHE B 1 58 ? 11.25 -18.078 5.961 1 93 58 PHE B N 1
ATOM 2207 C CA . PHE B 1 58 ? 11.852 -16.938 5.262 1 93 58 PHE B CA 1
ATOM 2208 C C . PHE B 1 58 ? 10.953 -15.719 5.344 1 93 58 PHE B C 1
ATOM 2210 O O . PHE B 1 58 ? 11.445 -14.586 5.418 1 93 58 PHE B O 1
ATOM 2217 N N . ARG B 1 59 ? 9.633 -15.961 5.402 1 92.69 59 ARG B N 1
ATOM 2218 C CA . ARG B 1 59 ? 8.688 -14.852 5.512 1 92.69 59 ARG B CA 1
ATOM 2219 C C . ARG B 1 59 ? 8.75 -14.219 6.898 1 92.69 59 ARG B C 1
ATOM 2221 O O . ARG B 1 59 ? 8.578 -13 7.039 1 92.69 59 ARG B O 1
ATOM 2228 N N . ILE B 1 60 ? 9.016 -15.023 7.898 1 95.06 60 ILE B N 1
ATOM 2229 C CA . ILE B 1 60 ? 9.188 -14.492 9.25 1 95.06 60 ILE B CA 1
ATOM 2230 C C . ILE B 1 60 ? 10.453 -13.641 9.305 1 95.06 60 ILE B C 1
ATOM 2232 O O . ILE B 1 60 ? 10.453 -12.547 9.875 1 95.06 60 ILE B O 1
ATOM 2236 N N . ILE B 1 61 ? 11.539 -14.117 8.711 1 95.81 61 ILE B N 1
ATOM 2237 C CA . ILE B 1 61 ? 12.781 -13.359 8.68 1 95.81 61 ILE B CA 1
ATOM 2238 C C . ILE B 1 61 ? 12.57 -12.055 7.918 1 95.81 61 ILE B C 1
ATOM 2240 O O . ILE B 1 61 ? 13.047 -10.992 8.344 1 95.81 61 ILE B O 1
ATOM 2244 N N . ALA B 1 62 ? 11.812 -12.164 6.82 1 94.12 62 ALA B N 1
ATOM 2245 C CA . ALA B 1 62 ? 11.492 -10.969 6.043 1 94.12 62 ALA B CA 1
ATOM 2246 C C . ALA B 1 62 ? 10.75 -9.945 6.895 1 94.12 62 ALA B C 1
ATOM 2248 O O . ALA B 1 62 ? 11.047 -8.75 6.832 1 94.12 62 ALA B O 1
ATOM 2249 N N . LEU B 1 63 ? 9.828 -10.422 7.734 1 95.38 63 LEU B N 1
ATOM 2250 C CA . LEU B 1 63 ? 9.086 -9.547 8.633 1 95.38 63 LEU B CA 1
ATOM 2251 C C . LEU B 1 63 ? 10.016 -8.891 9.648 1 95.38 63 LEU B C 1
ATOM 2253 O O . LEU B 1 63 ? 9.906 -7.691 9.906 1 95.38 63 LEU B O 1
ATOM 2257 N N . ILE B 1 64 ? 10.906 -9.625 10.188 1 97.56 64 ILE B N 1
ATOM 2258 C CA . ILE B 1 64 ? 11.852 -9.109 11.164 1 97.56 64 ILE B CA 1
ATOM 2259 C C . ILE B 1 64 ? 12.734 -8.047 10.523 1 97.56 64 ILE B C 1
ATOM 2261 O O . ILE B 1 64 ? 12.984 -6.992 11.117 1 97.56 64 ILE B O 1
ATOM 2265 N N . ILE B 1 65 ? 13.203 -8.305 9.32 1 97.12 65 ILE B N 1
ATOM 2266 C CA . ILE B 1 65 ? 14.039 -7.355 8.586 1 97.12 65 ILE B CA 1
ATOM 2267 C C . ILE B 1 65 ? 13.258 -6.062 8.352 1 97.12 65 ILE B C 1
ATOM 2269 O O . ILE B 1 65 ? 13.789 -4.969 8.562 1 97.12 65 ILE B O 1
ATOM 2273 N N . TYR B 1 66 ? 12.031 -6.215 7.992 1 96.94 66 TYR B N 1
ATOM 2274 C CA . TYR B 1 66 ? 11.172 -5.059 7.762 1 96.94 66 TYR B CA 1
ATOM 2275 C C . TYR B 1 66 ? 11.008 -4.238 9.039 1 96.94 66 TYR B C 1
ATOM 2277 O O . TYR B 1 66 ? 11.195 -3.02 9.031 1 96.94 66 TYR B O 1
ATOM 2285 N N . VAL B 1 67 ? 10.656 -4.883 10.125 1 97.94 67 VAL B N 1
ATOM 2286 C CA . VAL B 1 67 ? 10.43 -4.23 11.406 1 97.94 67 VAL B CA 1
ATOM 2287 C C . VAL B 1 67 ? 11.711 -3.547 11.875 1 97.94 67 VAL B C 1
ATOM 2289 O O . VAL B 1 67 ? 11.68 -2.408 12.352 1 97.94 67 VAL B O 1
ATOM 2292 N N . ALA B 1 68 ? 12.797 -4.223 11.719 1 98.44 68 ALA B N 1
ATOM 2293 C CA . ALA B 1 68 ? 14.086 -3.656 12.109 1 98.44 68 ALA B CA 1
ATOM 2294 C C . ALA B 1 68 ? 14.406 -2.404 11.297 1 98.44 68 ALA B C 1
ATOM 2296 O O . ALA B 1 68 ? 14.875 -1.405 11.844 1 98.44 68 ALA B O 1
ATOM 2297 N N . SER B 1 69 ? 14.195 -2.51 10.016 1 98.31 69 SER B N 1
ATOM 2298 C CA . SER B 1 69 ? 14.469 -1.379 9.141 1 98.31 69 SER B CA 1
ATOM 2299 C C . SER B 1 69 ? 13.625 -0.167 9.516 1 98.31 69 SER B C 1
ATOM 2301 O O . SER B 1 69 ? 14.156 0.93 9.711 1 98.31 69 SER B O 1
ATOM 2303 N N . VAL B 1 70 ? 12.328 -0.343 9.688 1 98.19 70 VAL B N 1
ATOM 2304 C CA . VAL B 1 70 ? 11.414 0.735 10.047 1 98.19 70 VAL B CA 1
ATOM 2305 C C . VAL B 1 70 ? 11.805 1.305 11.414 1 98.19 70 VAL B C 1
ATOM 2307 O O . VAL B 1 70 ? 11.883 2.523 11.578 1 98.19 70 VAL B O 1
ATOM 2310 N N . SER B 1 71 ? 12.086 0.427 12.375 1 98.75 71 SER B N 1
ATOM 2311 C CA . SER B 1 71 ? 12.477 0.87 13.711 1 98.75 71 SER B CA 1
ATOM 2312 C C . SER B 1 71 ? 13.758 1.694 13.664 1 98.75 71 SER B C 1
ATOM 2314 O O . SER B 1 71 ? 13.867 2.715 14.352 1 98.75 71 SER B O 1
ATOM 2316 N N . LEU B 1 72 ? 14.672 1.229 12.883 1 98.75 72 LEU B N 1
ATOM 2317 C CA . LEU B 1 72 ? 15.945 1.936 12.773 1 98.75 72 LEU B CA 1
ATOM 2318 C C . LEU B 1 72 ? 15.734 3.352 12.25 1 98.75 72 LEU B C 1
ATOM 2320 O O . LEU B 1 72 ? 16.391 4.293 12.719 1 98.75 72 LEU B O 1
ATOM 2324 N N . THR B 1 73 ? 14.891 3.531 11.32 1 98.5 73 THR B N 1
ATOM 2325 C CA . THR B 1 73 ? 14.641 4.867 10.797 1 98.5 73 THR B CA 1
ATOM 2326 C C . THR B 1 73 ? 14.062 5.773 11.883 1 98.5 73 THR B C 1
ATOM 2328 O O . THR B 1 73 ? 14.383 6.961 11.945 1 98.5 73 THR B O 1
ATOM 2331 N N . VAL B 1 74 ? 13.164 5.223 12.719 1 98.31 74 VAL B N 1
ATOM 2332 C CA . VAL B 1 74 ? 12.57 6.004 13.797 1 98.31 74 VAL B CA 1
ATOM 2333 C C . VAL B 1 74 ? 13.648 6.375 14.812 1 98.31 74 VAL B C 1
ATOM 2335 O O . VAL B 1 74 ? 13.758 7.539 15.211 1 98.31 74 VAL B O 1
ATOM 2338 N N . ILE B 1 75 ? 14.484 5.461 15.195 1 98.56 75 ILE B N 1
ATOM 2339 C CA . ILE B 1 75 ? 15.547 5.688 16.172 1 98.56 75 ILE B CA 1
ATOM 2340 C C . ILE B 1 75 ? 16.516 6.742 15.633 1 98.56 75 ILE B C 1
ATOM 2342 O O . ILE B 1 75 ? 16.875 7.688 16.344 1 98.56 75 ILE B O 1
ATOM 2346 N N . LEU B 1 76 ? 16.906 6.637 14.391 1 98.19 76 LEU B N 1
ATOM 2347 C CA . LEU B 1 76 ? 17.859 7.551 13.789 1 98.19 76 LEU B CA 1
ATOM 2348 C C . LEU B 1 76 ? 17.281 8.953 13.656 1 98.19 76 LEU B C 1
ATOM 2350 O O . LEU B 1 76 ? 18.016 9.945 13.719 1 98.19 76 LEU B O 1
ATOM 2354 N N . SER B 1 77 ? 15.969 8.953 13.477 1 97.06 77 SER B N 1
ATOM 2355 C CA . SER B 1 77 ? 15.336 10.266 13.344 1 97.06 77 SER B CA 1
ATOM 2356 C C . SER B 1 77 ? 15.516 11.094 14.609 1 97.06 77 SER B C 1
ATOM 2358 O O . SER B 1 77 ? 15.406 12.32 14.57 1 97.06 77 SER B O 1
ATOM 2360 N N . HIS B 1 78 ? 15.828 10.469 15.766 1 97 78 HIS B N 1
ATOM 2361 C CA . HIS B 1 78 ? 16.078 11.156 17.031 1 97 78 HIS B CA 1
ATOM 2362 C C . HIS B 1 78 ? 17.562 11.477 17.203 1 97 78 HIS B C 1
ATOM 2364 O O . HIS B 1 78 ? 17.938 12.195 18.125 1 97 78 HIS B O 1
ATOM 2370 N N . LYS B 1 79 ? 18.328 11 16.266 1 97.19 79 LYS B N 1
ATOM 2371 C CA . LYS B 1 79 ? 19.766 11.094 16.516 1 97.19 79 LYS B CA 1
ATOM 2372 C C . LYS B 1 79 ? 20.453 11.93 15.438 1 97.19 79 LYS B C 1
ATOM 2374 O O . LYS B 1 79 ? 21.5 12.539 15.688 1 97.19 79 LYS B O 1
ATOM 2379 N N . ILE B 1 80 ? 19.938 11.906 14.188 1 95.94 80 ILE B N 1
ATOM 2380 C CA . ILE B 1 80 ? 20.578 12.625 13.094 1 95.94 80 ILE B CA 1
ATOM 2381 C C . ILE B 1 80 ? 19.547 13.469 12.352 1 95.94 80 ILE B C 1
ATOM 2383 O O . ILE B 1 80 ? 18.344 13.297 12.547 1 95.94 80 ILE B O 1
ATOM 2387 N N . SER B 1 81 ? 20.062 14.352 11.523 1 93.94 81 SER B N 1
ATOM 2388 C CA . SER B 1 81 ? 19.172 15.234 10.781 1 93.94 81 SER B CA 1
ATOM 2389 C C . SER B 1 81 ? 18.422 14.469 9.695 1 93.94 81 SER B C 1
ATOM 2391 O O . SER B 1 81 ? 18.859 13.406 9.258 1 93.94 81 SER B O 1
ATOM 2393 N N . LYS B 1 82 ? 17.344 15 9.258 1 94.25 82 LYS B N 1
ATOM 2394 C CA . LYS B 1 82 ? 16.531 14.422 8.188 1 94.25 82 LYS B CA 1
ATOM 2395 C C . LYS B 1 82 ? 17.359 14.234 6.918 1 94.25 82 LYS B C 1
ATOM 2397 O O . LYS B 1 82 ? 17.25 13.211 6.246 1 94.25 82 LYS B O 1
ATOM 2402 N N . THR B 1 83 ? 18.156 15.203 6.625 1 93.88 83 THR B N 1
ATOM 2403 C CA . THR B 1 83 ? 18.969 15.148 5.418 1 93.88 83 THR B CA 1
ATOM 2404 C C . THR B 1 83 ? 20.031 14.047 5.523 1 93.88 83 THR B C 1
ATOM 2406 O O . THR B 1 83 ? 20.297 13.344 4.551 1 93.88 83 THR B O 1
ATOM 2409 N N . SER B 1 84 ? 20.594 13.898 6.699 1 95.31 84 SER B N 1
ATOM 2410 C CA . SER B 1 84 ? 21.562 12.836 6.914 1 95.31 84 SER B CA 1
ATOM 2411 C C . SER B 1 84 ? 20.922 11.461 6.789 1 95.31 84 SER B C 1
ATOM 2413 O O . SER B 1 84 ? 21.531 10.523 6.266 1 95.31 84 SER B O 1
ATOM 2415 N N . GLN B 1 85 ? 19.766 11.352 7.285 1 97.31 85 GLN B N 1
ATOM 2416 C CA . GLN B 1 85 ? 19.031 10.094 7.168 1 97.31 85 GLN B CA 1
ATOM 2417 C C . GLN B 1 85 ? 18.719 9.773 5.707 1 97.31 85 GLN B C 1
ATOM 2419 O O . GLN B 1 85 ? 18.812 8.617 5.289 1 97.31 85 GLN B O 1
ATOM 2424 N N . LYS B 1 86 ? 18.297 10.781 4.965 1 97.44 86 LYS B N 1
ATOM 2425 C CA . LYS B 1 86 ? 18.047 10.602 3.537 1 97.44 86 LYS B CA 1
ATOM 2426 C C . LYS B 1 86 ? 19.312 10.125 2.822 1 97.44 86 LYS B C 1
ATOM 2428 O O . LYS B 1 86 ? 19.266 9.203 2.01 1 97.44 86 LYS B O 1
ATOM 2433 N N . ARG B 1 87 ? 20.406 10.734 3.174 1 97 87 ARG B N 1
ATOM 2434 C CA . ARG B 1 87 ? 21.688 10.352 2.58 1 97 87 ARG B CA 1
ATOM 2435 C C . ARG B 1 87 ? 22.031 8.906 2.906 1 97 87 ARG B C 1
ATOM 2437 O O . ARG B 1 87 ? 22.469 8.156 2.033 1 97 87 ARG B O 1
ATOM 2444 N N . LEU B 1 88 ? 21.828 8.609 4.148 1 98.06 88 LEU B N 1
ATOM 2445 C CA . LEU B 1 88 ? 22.094 7.238 4.57 1 98.06 88 LEU B CA 1
ATOM 2446 C C . LEU B 1 88 ? 21.219 6.254 3.801 1 98.06 88 LEU B C 1
ATOM 2448 O O . LEU B 1 88 ? 21.688 5.191 3.385 1 98.06 88 LEU B O 1
ATOM 2452 N N . SER B 1 89 ? 19.969 6.574 3.619 1 98.62 89 SER B N 1
ATOM 2453 C CA . SER B 1 89 ? 19.047 5.727 2.869 1 98.62 89 SER B CA 1
ATOM 2454 C C . SER B 1 89 ? 19.547 5.473 1.455 1 98.62 89 SER B C 1
ATOM 2456 O O . SER B 1 89 ? 19.531 4.336 0.978 1 98.62 89 SER B O 1
ATOM 2458 N N . ILE B 1 90 ? 20.016 6.516 0.782 1 98.69 90 ILE B N 1
ATOM 2459 C CA . ILE B 1 90 ? 20.516 6.41 -0.584 1 98.69 90 ILE B CA 1
ATOM 2460 C C . ILE B 1 90 ? 21.75 5.516 -0.612 1 98.69 90 ILE B C 1
ATOM 2462 O O . ILE B 1 90 ? 21.891 4.672 -1.501 1 98.69 90 ILE B O 1
ATOM 2466 N N . LEU B 1 91 ? 22.625 5.664 0.381 1 98.62 91 LEU B N 1
ATOM 2467 C CA . LEU B 1 91 ? 23.828 4.852 0.471 1 98.62 91 LEU B CA 1
ATOM 2468 C C . LEU B 1 91 ? 23.484 3.383 0.692 1 98.62 91 LEU B C 1
ATOM 2470 O O . LEU B 1 91 ? 24.109 2.498 0.117 1 98.62 91 LEU B O 1
ATOM 2474 N N . ILE B 1 92 ? 22.5 3.156 1.516 1 98.75 92 ILE B N 1
ATOM 2475 C CA . ILE B 1 92 ? 22.031 1.791 1.754 1 98.75 92 ILE B CA 1
ATOM 2476 C C . ILE B 1 92 ? 21.516 1.189 0.455 1 98.75 92 ILE B C 1
ATOM 2478 O O . ILE B 1 92 ? 21.844 0.057 0.104 1 98.75 92 ILE B O 1
ATOM 2482 N N . ASP B 1 93 ? 20.703 1.97 -0.306 1 98.69 93 ASP B N 1
ATOM 2483 C CA . ASP B 1 93 ? 20.203 1.499 -1.593 1 98.69 93 ASP B CA 1
ATOM 2484 C C . ASP B 1 93 ? 21.344 1.129 -2.529 1 98.69 93 ASP B C 1
ATOM 2486 O O . ASP B 1 93 ? 21.344 0.052 -3.131 1 98.69 93 ASP B O 1
ATOM 2490 N N . GLY B 1 94 ? 22.312 2.047 -2.594 1 98.62 94 GLY B N 1
ATOM 2491 C CA . GLY B 1 94 ? 23.453 1.787 -3.451 1 98.62 94 GLY B CA 1
ATOM 2492 C C . GLY B 1 94 ? 24.25 0.557 -3.041 1 98.62 94 GLY B C 1
ATOM 2493 O O . GLY B 1 94 ? 24.625 -0.251 -3.887 1 98.62 94 GLY B O 1
ATOM 2494 N N . ALA B 1 95 ? 24.484 0.4 -1.784 1 98.75 95 ALA B N 1
ATOM 2495 C CA . ALA B 1 95 ? 25.234 -0.748 -1.268 1 98.75 95 ALA B CA 1
ATOM 2496 C C . ALA B 1 95 ? 24.5 -2.053 -1.562 1 98.75 95 ALA B C 1
ATOM 2498 O O . ALA B 1 95 ? 25.109 -3.043 -1.962 1 98.75 95 ALA B O 1
ATOM 2499 N N . VAL B 1 96 ? 23.234 -2.051 -1.355 1 98.44 96 VAL B N 1
ATOM 2500 C CA . VAL B 1 96 ? 22.422 -3.242 -1.586 1 98.44 96 VAL B CA 1
ATOM 2501 C C . VAL B 1 96 ? 22.453 -3.607 -3.068 1 98.44 96 VAL B C 1
ATOM 2503 O O . VAL B 1 96 ? 22.656 -4.77 -3.424 1 98.44 96 VAL B O 1
ATOM 2506 N N . LEU B 1 97 ? 22.266 -2.596 -3.928 1 98.56 97 LEU B N 1
ATOM 2507 C CA . LEU B 1 97 ? 22.297 -2.834 -5.367 1 98.56 97 LEU B CA 1
ATOM 2508 C C . LEU B 1 97 ? 23.641 -3.377 -5.809 1 98.56 97 LEU B C 1
ATOM 2510 O O . LEU B 1 97 ? 23.719 -4.195 -6.73 1 98.56 97 LEU B O 1
ATOM 2514 N N . LEU B 1 98 ? 24.703 -2.932 -5.148 1 98.5 98 LEU B N 1
ATOM 2515 C CA . LEU B 1 98 ? 26.047 -3.434 -5.457 1 98.5 98 LEU B CA 1
ATOM 2516 C C . LEU B 1 98 ? 26.188 -4.883 -5.004 1 98.5 98 LEU B C 1
ATOM 2518 O O . LEU B 1 98 ? 26.609 -5.738 -5.781 1 98.5 98 LEU B O 1
ATOM 2522 N N . ILE B 1 99 ? 25.781 -5.195 -3.803 1 98.25 99 ILE B N 1
ATOM 2523 C CA . ILE B 1 99 ? 26.047 -6.477 -3.15 1 98.25 99 ILE B CA 1
ATOM 2524 C C . ILE B 1 99 ? 25.219 -7.574 -3.82 1 98.25 99 ILE B C 1
ATOM 2526 O O . ILE B 1 99 ? 25.719 -8.672 -4.07 1 98.25 99 ILE B O 1
ATOM 2530 N N . ILE B 1 100 ? 23.984 -7.309 -4.195 1 97.38 100 ILE B N 1
ATOM 2531 C CA . ILE B 1 100 ? 23.094 -8.359 -4.672 1 97.38 100 ILE B CA 1
ATOM 2532 C C . ILE B 1 100 ? 23.5 -8.773 -6.086 1 97.38 100 ILE B C 1
ATOM 2534 O O . ILE B 1 100 ? 23.125 -9.859 -6.551 1 97.38 100 ILE B O 1
ATOM 2538 N N . GLY B 1 101 ? 24.219 -7.906 -6.77 1 97.12 101 GLY B N 1
ATOM 2539 C CA . GLY B 1 101 ? 24.734 -8.273 -8.078 1 97.12 101 GLY B CA 1
ATOM 2540 C C . GLY B 1 101 ? 25.719 -9.422 -8.039 1 97.12 101 GLY B C 1
ATOM 2541 O O . GLY B 1 101 ? 25.984 -10.055 -9.07 1 97.12 101 GLY B O 1
ATOM 2542 N N . PHE B 1 102 ? 26.281 -9.688 -6.84 1 97.56 102 PHE B N 1
ATOM 2543 C CA . PHE B 1 102 ? 27.25 -10.758 -6.688 1 97.56 102 PHE B CA 1
ATOM 2544 C C . PHE B 1 102 ? 26.578 -12.047 -6.238 1 97.56 102 PHE B C 1
ATOM 2546 O O . PHE B 1 102 ? 27.219 -13.094 -6.172 1 97.56 102 PHE B O 1
ATOM 2553 N N . TYR B 1 103 ? 25.25 -12.016 -5.926 1 97.31 103 TYR B N 1
ATOM 2554 C CA . TYR B 1 103 ? 24.547 -13.203 -5.43 1 97.31 103 TYR B CA 1
ATOM 2555 C C . TYR B 1 103 ? 24.375 -14.227 -6.539 1 97.31 103 TYR B C 1
ATOM 2557 O O . TYR B 1 103 ? 24.016 -13.875 -7.672 1 97.31 103 TYR B O 1
ATOM 2565 N N . PRO B 1 104 ? 24.578 -15.484 -6.262 1 96.56 104 PRO B N 1
ATOM 2566 C CA . PRO B 1 104 ? 24.422 -16.516 -7.289 1 96.56 104 PRO B CA 1
ATOM 2567 C C . PRO B 1 104 ? 22.969 -16.781 -7.645 1 96.56 104 PRO B C 1
ATOM 2569 O O . PRO B 1 104 ? 22.062 -16.516 -6.836 1 96.56 104 PRO B O 1
ATOM 2572 N N . ALA B 1 105 ? 22.766 -17.375 -8.758 1 93.69 105 ALA B N 1
ATOM 2573 C CA . ALA B 1 105 ? 21.438 -17.641 -9.297 1 93.69 105 ALA B CA 1
ATOM 2574 C C . ALA B 1 105 ? 20.719 -18.703 -8.477 1 93.69 105 ALA B C 1
ATOM 2576 O O . ALA B 1 105 ? 19.484 -18.703 -8.375 1 93.69 105 ALA B O 1
ATOM 2577 N N . GLU B 1 106 ? 21.469 -19.547 -7.797 1 94.69 106 GLU B N 1
ATOM 2578 C CA . GLU B 1 106 ? 20.922 -20.703 -7.109 1 94.69 106 GLU B CA 1
ATOM 2579 C C . GLU B 1 106 ? 20.484 -20.344 -5.688 1 94.69 106 GLU B C 1
ATOM 2581 O O . GLU B 1 106 ? 19.812 -21.141 -5.027 1 94.69 106 GLU B O 1
ATOM 2586 N N . MET B 1 107 ? 20.766 -19.172 -5.402 1 94.12 107 MET B N 1
ATOM 2587 C CA . MET B 1 107 ? 20.422 -18.75 -4.047 1 94.12 107 MET B CA 1
ATOM 2588 C C . MET B 1 107 ? 18.906 -18.75 -3.846 1 94.12 107 MET B C 1
ATOM 2590 O O . MET B 1 107 ? 18.156 -18.453 -4.773 1 94.12 107 MET B O 1
ATOM 2594 N N . ASN B 1 108 ? 18.516 -19.125 -2.57 1 93.38 108 ASN B N 1
ATOM 2595 C CA . ASN B 1 108 ? 17.094 -19 -2.244 1 93.38 108 ASN B CA 1
ATOM 2596 C C . ASN B 1 108 ? 16.562 -17.609 -2.57 1 93.38 108 ASN B C 1
ATOM 2598 O O . ASN B 1 108 ? 17.172 -16.609 -2.17 1 93.38 108 ASN B O 1
ATOM 2602 N N . PRO B 1 109 ? 15.531 -17.562 -3.285 1 91.19 109 PRO B N 1
ATOM 2603 C CA . PRO B 1 109 ? 15.031 -16.266 -3.756 1 91.19 109 PRO B CA 1
ATOM 2604 C C . PRO B 1 109 ? 14.727 -15.305 -2.611 1 91.19 109 PRO B C 1
ATOM 2606 O O . PRO B 1 109 ? 15 -14.109 -2.717 1 91.19 109 PRO B O 1
ATOM 2609 N N . PHE B 1 110 ? 14.156 -15.805 -1.53 1 91.31 110 PHE B N 1
ATOM 2610 C CA . PHE B 1 110 ? 13.859 -14.938 -0.397 1 91.31 110 PHE B CA 1
ATOM 2611 C C . PHE B 1 110 ? 15.141 -14.367 0.196 1 91.31 110 PHE B C 1
ATOM 2613 O O . PHE B 1 110 ? 15.234 -13.164 0.459 1 91.31 110 PHE B O 1
ATOM 2620 N N . VAL B 1 111 ? 16.062 -15.211 0.351 1 93.88 111 VAL B N 1
ATOM 2621 C CA . VAL B 1 111 ? 17.328 -14.797 0.952 1 93.88 111 VAL B CA 1
ATOM 2622 C C . VAL B 1 111 ? 18 -13.742 0.074 1 93.88 111 VAL B C 1
ATOM 2624 O O . VAL B 1 111 ? 18.531 -12.75 0.579 1 93.88 111 VAL B O 1
ATOM 2627 N N . ALA B 1 112 ? 17.906 -13.984 -1.198 1 95.19 112 ALA B N 1
ATOM 2628 C CA . ALA B 1 112 ? 18.5 -13.047 -2.148 1 95.19 112 ALA B CA 1
ATOM 2629 C C . ALA B 1 112 ? 17.828 -11.672 -2.055 1 95.19 112 ALA B C 1
ATOM 2631 O O . ALA B 1 112 ? 18.453 -10.656 -2.365 1 95.19 112 ALA B O 1
ATOM 2632 N N . LEU B 1 113 ? 16.609 -11.625 -1.528 1 94.88 113 LEU B N 1
ATOM 2633 C CA . LEU B 1 113 ? 15.844 -10.391 -1.548 1 94.88 113 LEU B CA 1
ATOM 2634 C C . LEU B 1 113 ? 15.898 -9.688 -0.194 1 94.88 113 LEU B C 1
ATOM 2636 O O . LEU B 1 113 ? 15.469 -8.539 -0.064 1 94.88 113 LEU B O 1
ATOM 2640 N N . PHE B 1 114 ? 16.484 -10.297 0.819 1 95.88 114 PHE B N 1
ATOM 2641 C CA . PHE B 1 114 ? 16.469 -9.742 2.168 1 95.88 114 PHE B CA 1
ATOM 2642 C C . PHE B 1 114 ? 17.109 -8.359 2.193 1 95.88 114 PHE B C 1
ATOM 2644 O O . PHE B 1 114 ? 16.562 -7.438 2.812 1 95.88 114 PHE B O 1
ATOM 2651 N N . PRO B 1 115 ? 18.188 -8.148 1.446 1 96.62 115 PRO B N 1
ATOM 2652 C CA . PRO B 1 115 ? 18.766 -6.801 1.449 1 96.62 115 PRO B CA 1
ATOM 2653 C C . PRO B 1 115 ? 17.828 -5.77 0.821 1 96.62 115 PRO B C 1
ATOM 2655 O O . PRO B 1 115 ? 17.781 -4.621 1.271 1 96.62 115 PRO B O 1
ATOM 2658 N N . ILE B 1 116 ? 17.078 -6.172 -0.177 1 96.31 116 ILE B N 1
ATOM 2659 C CA . ILE B 1 116 ? 16.125 -5.27 -0.827 1 96.31 116 ILE B CA 1
ATOM 2660 C C . ILE B 1 116 ? 14.984 -4.941 0.133 1 96.31 116 ILE B C 1
ATOM 2662 O O . ILE B 1 116 ? 14.539 -3.795 0.207 1 96.31 116 ILE B O 1
ATOM 2666 N N . PHE B 1 117 ? 14.57 -5.934 0.938 1 95.31 117 PHE B N 1
ATOM 2667 C CA . PHE B 1 117 ? 13.516 -5.703 1.915 1 95.31 117 PHE B CA 1
ATOM 2668 C C . PHE B 1 117 ? 13.93 -4.637 2.92 1 95.31 117 PHE B C 1
ATOM 2670 O O . PHE B 1 117 ? 13.156 -3.734 3.234 1 95.31 117 PHE B O 1
ATOM 2677 N N . PHE B 1 118 ? 15.109 -4.75 3.326 1 97.25 118 PHE B N 1
ATOM 2678 C CA . PHE B 1 118 ? 15.625 -3.785 4.289 1 97.25 118 PHE B CA 1
ATOM 2679 C C . PHE B 1 118 ? 15.742 -2.4 3.664 1 97.25 118 PHE B C 1
ATOM 2681 O O . PHE B 1 118 ? 15.25 -1.417 4.223 1 97.25 118 PHE B O 1
ATOM 2688 N N . ALA B 1 119 ? 16.344 -2.34 2.516 1 97.69 119 ALA B N 1
ATOM 2689 C CA . ALA B 1 119 ? 16.625 -1.067 1.859 1 97.69 119 ALA B CA 1
ATOM 2690 C C . ALA B 1 119 ? 15.344 -0.332 1.496 1 97.69 119 ALA B C 1
ATOM 2692 O O . ALA B 1 119 ? 15.227 0.878 1.709 1 97.69 119 ALA B O 1
ATOM 2693 N N . THR B 1 120 ? 14.383 -1.056 0.993 1 96.69 120 THR B N 1
ATOM 2694 C CA . THR B 1 120 ? 13.164 -0.4 0.526 1 96.69 120 THR B CA 1
ATOM 2695 C C . THR B 1 120 ? 12.328 0.093 1.705 1 96.69 120 THR B C 1
ATOM 2697 O O . THR B 1 120 ? 11.734 1.172 1.645 1 96.69 120 THR B O 1
ATOM 2700 N N . ALA B 1 121 ? 12.297 -0.686 2.787 1 97 121 ALA B N 1
ATOM 2701 C CA . ALA B 1 121 ? 11.594 -0.212 3.979 1 97 121 ALA B CA 1
ATOM 2702 C C . ALA B 1 121 ? 12.25 1.047 4.539 1 97 121 ALA B C 1
ATOM 2704 O O . ALA B 1 121 ? 11.562 2.006 4.895 1 97 121 ALA B O 1
ATOM 2705 N N . PHE B 1 122 ? 13.586 1.053 4.574 1 98.38 122 PHE B N 1
ATOM 2706 C CA . PHE B 1 122 ? 14.328 2.209 5.055 1 98.38 122 PHE B CA 1
ATOM 2707 C C . PHE B 1 122 ? 14.094 3.42 4.164 1 98.38 122 PHE B C 1
ATOM 2709 O O . PHE B 1 122 ? 13.891 4.531 4.656 1 98.38 122 PHE B O 1
ATOM 2716 N N . GLN B 1 123 ? 14.109 3.146 2.877 1 98.12 123 GLN B N 1
ATOM 2717 C CA . GLN B 1 123 ? 13.875 4.195 1.891 1 98.12 123 GLN B CA 1
ATOM 2718 C C . GLN B 1 123 ? 12.492 4.809 2.059 1 98.12 123 GLN B C 1
ATOM 2720 O O . GLN B 1 123 ? 12.344 6.035 2.076 1 98.12 123 GLN B O 1
ATOM 2725 N N . TRP B 1 124 ? 11.5 3.953 2.23 1 97.06 124 TRP B N 1
ATOM 2726 C CA . TRP B 1 124 ? 10.117 4.398 2.359 1 97.06 124 TRP B CA 1
ATOM 2727 C C . TRP B 1 124 ? 9.945 5.297 3.578 1 97.06 124 TRP B C 1
ATOM 2729 O O . TRP B 1 124 ? 9.242 6.309 3.516 1 97.06 124 TRP B O 1
ATOM 2739 N N . CYS B 1 125 ? 10.609 5.012 4.645 1 97.38 125 CYS B N 1
ATOM 2740 C CA . CYS B 1 125 ? 10.484 5.762 5.891 1 97.38 125 CYS B CA 1
ATOM 2741 C C . CYS B 1 125 ? 11.328 7.031 5.848 1 97.38 125 CYS B C 1
ATOM 2743 O O . CYS B 1 125 ? 11.094 7.961 6.625 1 97.38 125 CYS B O 1
ATOM 2745 N N . SER B 1 126 ? 12.297 7.09 4.941 1 97.75 126 SER B N 1
ATOM 2746 C CA . SER B 1 126 ? 13.18 8.25 4.852 1 97.75 126 SER B CA 1
ATOM 2747 C C . SER B 1 126 ? 12.664 9.258 3.828 1 97.75 126 SER B C 1
ATOM 2749 O O . SER B 1 126 ? 12.992 10.445 3.902 1 97.75 126 SER B O 1
ATOM 2751 N N . PHE B 1 127 ? 11.961 8.766 2.854 1 96.94 127 PHE B N 1
ATOM 2752 C CA . PHE B 1 127 ? 11.391 9.594 1.798 1 96.94 127 PHE B CA 1
ATOM 2753 C C . PHE B 1 127 ? 9.875 9.461 1.768 1 96.94 127 PHE B C 1
ATOM 2755 O O . PHE B 1 127 ? 9.336 8.578 1.1 1 96.94 127 PHE B O 1
ATOM 2762 N N . LYS B 1 128 ? 9.211 10.359 2.324 1 94.94 128 LYS B N 1
ATOM 2763 C CA . LYS B 1 128 ? 7.793 10.18 2.619 1 94.94 128 LYS B CA 1
ATOM 2764 C C . LYS B 1 128 ? 6.922 10.891 1.588 1 94.94 128 LYS B C 1
ATOM 2766 O O . LYS B 1 128 ? 5.695 10.859 1.677 1 94.94 128 LYS B O 1
ATOM 2771 N N . GLY B 1 129 ? 7.512 11.602 0.688 1 94.38 129 GLY B N 1
ATOM 2772 C CA . GLY B 1 129 ? 6.762 12.312 -0.336 1 94.38 129 GLY B CA 1
ATOM 2773 C C . GLY B 1 129 ? 7.281 13.711 -0.594 1 94.38 129 GLY B C 1
ATOM 2774 O O . GLY B 1 129 ? 8.367 14.07 -0.135 1 94.38 129 GLY B O 1
ATOM 2775 N N . ALA B 1 130 ? 6.605 14.406 -1.442 1 93.19 130 ALA B N 1
ATOM 2776 C CA . ALA B 1 130 ? 6.941 15.781 -1.799 1 93.19 130 ALA B CA 1
ATOM 2777 C C . ALA B 1 130 ? 5.691 16.578 -2.146 1 93.19 130 ALA B C 1
ATOM 2779 O O . ALA B 1 130 ? 4.605 16.016 -2.299 1 93.19 130 ALA B O 1
ATOM 2780 N N . ASP B 1 131 ? 5.766 17.938 -2.102 1 92.38 131 ASP B N 1
ATOM 2781 C CA . ASP B 1 131 ? 4.711 18.875 -2.475 1 92.38 131 ASP B CA 1
ATOM 2782 C C . ASP B 1 131 ? 3.531 18.781 -1.513 1 92.38 131 ASP B C 1
ATOM 2784 O O . ASP B 1 131 ? 2.383 19 -1.908 1 92.38 131 ASP B O 1
ATOM 2788 N N . GLY B 1 132 ? 3.795 18.281 -0.394 1 91.75 132 GLY B N 1
ATOM 2789 C CA . GLY B 1 132 ? 2.748 18.219 0.612 1 91.75 132 GLY B CA 1
ATOM 2790 C C . GLY B 1 132 ? 1.954 16.922 0.552 1 91.75 132 GLY B C 1
ATOM 2791 O O . GLY B 1 132 ? 0.992 16.734 1.302 1 91.75 132 GLY B O 1
ATOM 2792 N N . PHE B 1 133 ? 2.338 16.016 -0.358 1 94.88 133 PHE B N 1
ATOM 2793 C CA . PHE B 1 133 ? 1.643 14.734 -0.491 1 94.88 133 PHE B CA 1
ATOM 2794 C C . PHE B 1 133 ? 2.484 13.602 0.072 1 94.88 133 PHE B C 1
ATOM 2796 O O . PHE B 1 133 ? 3.682 13.508 -0.207 1 94.88 133 PHE B O 1
ATOM 2803 N N . ALA B 1 134 ? 1.842 12.828 0.906 1 94.5 134 ALA B N 1
ATOM 2804 C CA . ALA B 1 134 ? 2.467 11.57 1.309 1 94.5 134 ALA B CA 1
ATOM 2805 C C . ALA B 1 134 ? 2.445 10.555 0.169 1 94.5 134 ALA B C 1
ATOM 2807 O O . ALA B 1 134 ? 1.386 10.266 -0.393 1 94.5 134 ALA B O 1
ATOM 2808 N N . SER B 1 135 ? 3.576 10.117 -0.213 1 96.38 135 SER B N 1
ATOM 2809 C CA . SER B 1 135 ? 3.713 9.219 -1.354 1 96.38 135 SER B CA 1
ATOM 2810 C C . SER B 1 135 ? 4.785 8.164 -1.101 1 96.38 135 SER B C 1
ATOM 2812 O O . SER B 1 135 ? 5.891 8.484 -0.668 1 96.38 135 SER B O 1
ATOM 2814 N N . SER B 1 136 ? 4.398 6.941 -1.367 1 95.44 136 SER B N 1
ATOM 2815 C CA . SER B 1 136 ? 5.379 5.871 -1.229 1 95.44 136 SER B CA 1
ATOM 2816 C C . SER B 1 136 ? 6.344 5.848 -2.412 1 95.44 136 SER B C 1
ATOM 2818 O O . SER B 1 136 ? 5.934 6.055 -3.557 1 95.44 136 SER B O 1
ATOM 2820 N N . SER B 1 137 ? 7.566 5.531 -2.129 1 96.44 137 SER B N 1
ATOM 2821 C CA . SER B 1 137 ? 8.562 5.41 -3.189 1 96.44 137 SER B CA 1
ATOM 2822 C C . SER B 1 137 ? 8.719 3.959 -3.635 1 96.44 137 SER B C 1
ATOM 2824 O O . SER B 1 137 ? 9.43 3.676 -4.602 1 96.44 137 SER B O 1
ATOM 2826 N N . ILE B 1 138 ? 7.988 3.041 -2.941 1 95 138 ILE B N 1
ATOM 2827 C CA . ILE B 1 138 ? 8.312 1.647 -3.225 1 95 138 ILE B CA 1
ATOM 2828 C C . ILE B 1 138 ? 7.027 0.867 -3.506 1 95 138 ILE B C 1
ATOM 2830 O O . ILE B 1 138 ? 7.078 -0.322 -3.832 1 95 138 ILE B O 1
ATOM 2834 N N . PHE B 1 139 ? 5.844 1.486 -3.328 1 92.75 139 PHE B N 1
ATOM 2835 C CA . PHE B 1 139 ? 4.543 0.905 -3.641 1 92.75 139 PHE B CA 1
ATOM 2836 C C . PHE B 1 139 ? 3.699 1.876 -4.457 1 92.75 139 PHE B C 1
ATOM 2838 O O . PHE B 1 139 ? 3.811 3.094 -4.293 1 92.75 139 PHE B O 1
ATOM 2845 N N . CYS B 1 140 ? 2.746 1.32 -5.242 1 94 140 CYS B N 1
ATOM 2846 C CA . CYS B 1 140 ? 2.033 2.23 -6.129 1 94 140 CYS B CA 1
ATOM 2847 C C . CYS B 1 140 ? 0.529 2.156 -5.895 1 94 140 CYS B C 1
ATOM 2849 O O . CYS B 1 140 ? -0.23 2.949 -6.453 1 94 140 CYS B O 1
ATOM 2851 N N . SER B 1 141 ? -0.007 1.235 -5.082 1 92.81 141 SER B N 1
ATOM 2852 C CA . SER B 1 141 ? -1.451 1.073 -4.945 1 92.81 141 SER B CA 1
ATOM 2853 C C . SER B 1 141 ? -2.107 2.359 -4.453 1 92.81 141 SER B C 1
ATOM 2855 O O . SER B 1 141 ? -3.061 2.848 -5.066 1 92.81 141 SER B O 1
ATOM 2857 N N . ASN B 1 142 ? -1.574 2.891 -3.398 1 94 142 ASN B N 1
ATOM 2858 C CA . ASN B 1 142 ? -2.121 4.145 -2.893 1 94 142 ASN B CA 1
ATOM 2859 C C . ASN B 1 142 ? -1.809 5.309 -3.826 1 94 142 ASN B C 1
ATOM 2861 O O . ASN B 1 142 ? -2.607 6.238 -3.953 1 94 142 ASN B O 1
ATOM 2865 N N . ASN B 1 143 ? -0.603 5.32 -4.41 1 96.94 143 ASN B N 1
ATOM 2866 C CA . ASN B 1 143 ? -0.266 6.367 -5.371 1 96.94 143 ASN B CA 1
ATOM 2867 C C . ASN B 1 143 ? -1.253 6.402 -6.535 1 96.94 143 ASN B C 1
ATOM 2869 O O . ASN B 1 143 ? -1.651 7.477 -6.984 1 96.94 143 ASN B O 1
ATOM 2873 N N . LEU B 1 144 ? -1.595 5.223 -6.941 1 97.12 144 LEU B N 1
ATOM 2874 C CA . LEU B 1 144 ? -2.568 5.117 -8.023 1 97.12 144 LEU B CA 1
ATOM 2875 C C . LEU B 1 144 ? -3.936 5.621 -7.574 1 97.12 144 LEU B C 1
ATOM 2877 O O . LEU B 1 144 ? -4.609 6.344 -8.312 1 97.12 144 LEU B O 1
ATOM 2881 N N . ARG B 1 145 ? -4.332 5.215 -6.43 1 96.69 145 ARG B N 1
ATOM 2882 C CA . ARG B 1 145 ? -5.586 5.707 -5.867 1 96.69 145 ARG B CA 1
ATOM 2883 C C . ARG B 1 145 ? -5.609 7.23 -5.836 1 96.69 145 ARG B C 1
ATOM 2885 O O . ARG B 1 145 ? -6.586 7.852 -6.262 1 96.69 145 ARG B O 1
ATOM 2892 N N . GLN B 1 146 ? -4.547 7.852 -5.344 1 97.69 146 GLN B N 1
ATOM 2893 C CA . GLN B 1 146 ? -4.453 9.305 -5.227 1 97.69 146 GLN B CA 1
ATOM 2894 C C . GLN B 1 146 ? -4.445 9.969 -6.602 1 97.69 146 GLN B C 1
ATOM 2896 O O . GLN B 1 146 ? -5.039 11.031 -6.785 1 97.69 146 GLN B O 1
ATOM 2901 N N . CYS B 1 147 ? -3.775 9.32 -7.484 1 98.38 147 CYS B N 1
ATOM 2902 C CA . CYS B 1 147 ? -3.736 9.836 -8.844 1 98.38 147 CYS B CA 1
ATOM 2903 C C . CYS B 1 147 ? -5.137 9.891 -9.453 1 98.38 147 CYS B C 1
ATOM 2905 O O . CYS B 1 147 ? -5.578 10.938 -9.914 1 98.38 147 CYS B O 1
ATOM 2907 N N . VAL B 1 148 ? -5.848 8.805 -9.375 1 98.5 148 VAL B N 1
ATOM 2908 C CA . VAL B 1 148 ? -7.188 8.688 -9.945 1 98.5 148 VAL B CA 1
ATOM 2909 C C . VAL B 1 148 ? -8.141 9.625 -9.211 1 98.5 148 VAL B C 1
ATOM 2911 O O . VAL B 1 148 ? -8.938 10.328 -9.836 1 98.5 148 VAL B O 1
ATOM 2914 N N . THR B 1 149 ? -8.039 9.648 -7.902 1 98.38 149 THR B N 1
ATOM 2915 C CA . THR B 1 149 ? -8.875 10.539 -7.105 1 98.38 149 THR B CA 1
ATOM 2916 C C . THR B 1 149 ? -8.633 11.992 -7.496 1 98.38 149 THR B C 1
ATOM 2918 O O . THR B 1 149 ? -9.586 12.766 -7.637 1 98.38 149 THR B O 1
ATOM 2921 N N . GLY B 1 150 ? -7.336 12.359 -7.629 1 98.38 150 GLY B N 1
ATOM 2922 C CA . GLY B 1 150 ? -7.012 13.727 -8 1 98.38 150 GLY B CA 1
ATOM 2923 C C . GLY B 1 150 ? -7.617 14.141 -9.328 1 98.38 150 GLY B C 1
ATOM 2924 O O . GLY B 1 150 ? -8.273 15.188 -9.414 1 98.38 150 GLY B O 1
ATOM 2925 N N . PHE B 1 151 ? -7.461 13.352 -10.305 1 98.56 151 PHE B N 1
ATOM 2926 C CA . PHE B 1 151 ? -7.988 13.672 -11.625 1 98.56 151 PHE B CA 1
ATOM 2927 C C . PHE B 1 151 ? -9.508 13.664 -11.617 1 98.56 151 PHE B C 1
ATOM 2929 O O . PHE B 1 151 ? -10.148 14.539 -12.203 1 98.56 151 PHE B O 1
ATOM 2936 N N . THR B 1 152 ? -10.141 12.688 -10.969 1 98.62 152 THR B N 1
ATOM 2937 C CA . THR B 1 152 ? -11.602 12.609 -10.922 1 98.62 152 THR B CA 1
ATOM 2938 C C . THR B 1 152 ? -12.188 13.797 -10.172 1 98.62 152 THR B C 1
ATOM 2940 O O . THR B 1 152 ? -13.195 14.375 -10.602 1 98.62 152 THR B O 1
ATOM 2943 N N . GLU B 1 153 ? -11.562 14.148 -9.078 1 98.38 153 GLU B N 1
ATOM 2944 C CA . GLU B 1 153 ? -12.008 15.32 -8.328 1 98.38 153 GLU B CA 1
ATOM 2945 C C . GLU B 1 153 ? -11.961 16.578 -9.195 1 98.38 153 GLU B C 1
ATOM 2947 O O . GLU B 1 153 ? -12.867 17.406 -9.148 1 98.38 153 GLU B O 1
ATOM 2952 N N . TYR B 1 154 ? -10.883 16.688 -9.93 1 98.06 154 TYR B N 1
ATOM 2953 C CA . TYR B 1 154 ? -10.758 17.844 -10.812 1 98.06 154 TYR B CA 1
ATOM 2954 C C . TYR B 1 154 ? -11.875 17.844 -11.852 1 98.06 154 TYR B C 1
ATOM 2956 O O . TYR B 1 154 ? -12.422 18.906 -12.172 1 98.06 154 TYR B O 1
ATOM 2964 N N . LEU B 1 155 ? -12.203 16.734 -12.383 1 97.62 155 LEU B N 1
ATOM 2965 C CA . LEU B 1 155 ? -13.258 16.641 -13.383 1 97.62 155 LEU B CA 1
ATOM 2966 C C . LEU B 1 155 ? -14.617 17 -12.781 1 97.62 155 LEU B C 1
ATOM 2968 O O . LEU B 1 155 ? -15.469 17.562 -13.461 1 97.62 155 LEU B O 1
ATOM 2972 N N . CYS B 1 156 ? -14.789 16.75 -11.523 1 97.25 156 CYS B N 1
ATOM 2973 C CA . CYS B 1 156 ? -16.062 17 -10.852 1 97.25 156 CYS B CA 1
ATOM 2974 C C . CYS B 1 156 ? -16.156 18.453 -10.398 1 97.25 156 CYS B C 1
ATOM 2976 O O . CYS B 1 156 ? -17.219 19.062 -10.477 1 97.25 156 CYS B O 1
ATOM 2978 N N . SER B 1 157 ? -15.023 19.031 -9.938 1 96.44 157 SER B N 1
ATOM 2979 C CA . SER B 1 157 ? -15.125 20.312 -9.234 1 96.44 157 SER B CA 1
ATOM 2980 C C . SER B 1 157 ? -14.242 21.375 -9.891 1 96.44 157 SER B C 1
ATOM 2982 O O . SER B 1 157 ? -14.312 22.547 -9.539 1 96.44 157 SER B O 1
ATOM 2984 N N . LYS B 1 158 ? -13.25 21.016 -10.695 1 96.25 158 LYS B N 1
ATOM 2985 C CA . LYS B 1 158 ? -12.289 21.891 -11.359 1 96.25 158 LYS B CA 1
ATOM 2986 C C . LYS B 1 158 ? -11.352 22.547 -10.344 1 96.25 158 LYS B C 1
ATOM 2988 O O . LYS B 1 158 ? -10.914 23.688 -10.539 1 96.25 158 LYS B O 1
ATOM 2993 N N . ASP B 1 159 ? -11.195 21.812 -9.266 1 95.31 159 ASP B N 1
ATOM 2994 C CA . ASP B 1 159 ? -10.258 22.25 -8.242 1 95.31 159 ASP B CA 1
ATOM 2995 C C . ASP B 1 159 ? -8.812 22.062 -8.703 1 95.31 159 ASP B C 1
ATOM 2997 O O . ASP B 1 159 ? -8.367 20.938 -8.914 1 95.31 159 ASP B O 1
ATOM 3001 N N . GLU B 1 160 ? -8.039 23.062 -8.773 1 96.5 160 GLU B N 1
ATOM 3002 C CA . GLU B 1 160 ? -6.676 23.031 -9.297 1 96.5 160 GLU B CA 1
ATOM 3003 C C . GLU B 1 160 ? -5.754 22.234 -8.375 1 96.5 160 GLU B C 1
ATOM 3005 O O . GLU B 1 160 ? -4.805 21.594 -8.844 1 96.5 160 GLU B O 1
ATOM 3010 N N . GLN B 1 161 ? -6.02 22.312 -7.102 1 96.25 161 GLN B N 1
ATOM 3011 C CA . GLN B 1 161 ? -5.215 21.531 -6.172 1 96.25 161 GLN B CA 1
ATOM 3012 C C . GLN B 1 161 ? -5.355 20.031 -6.445 1 96.25 161 GLN B C 1
ATOM 3014 O O . GLN B 1 161 ? -4.395 19.281 -6.301 1 96.25 161 GLN B O 1
ATOM 3019 N N . SER B 1 162 ? -6.582 19.688 -6.789 1 97.31 162 SER B N 1
ATOM 3020 C CA . SER B 1 162 ? -6.82 18.297 -7.121 1 97.31 162 SER B CA 1
ATOM 3021 C C . SER B 1 162 ? -6.094 17.891 -8.406 1 97.31 162 SER B C 1
ATOM 3023 O O . SER B 1 162 ? -5.598 16.766 -8.523 1 97.31 162 SER B O 1
ATOM 3025 N N . LEU B 1 163 ? -6.086 18.766 -9.336 1 97.62 163 LEU B N 1
ATOM 3026 C CA . LEU B 1 163 ? -5.328 18.516 -10.562 1 97.62 163 LEU B CA 1
ATOM 3027 C C . LEU B 1 163 ? -3.844 18.344 -10.25 1 97.62 163 LEU B C 1
ATOM 3029 O O . LEU B 1 163 ? -3.199 17.438 -10.773 1 97.62 163 LEU B O 1
ATOM 3033 N N . HIS B 1 164 ? -3.307 19.203 -9.414 1 97.44 164 HIS B N 1
ATOM 3034 C CA . HIS B 1 164 ? -1.907 19.109 -9.008 1 97.44 164 HIS B CA 1
ATOM 3035 C C . HIS B 1 164 ? -1.611 17.766 -8.344 1 97.44 164 HIS B C 1
ATOM 3037 O O . HIS B 1 164 ? -0.566 17.172 -8.594 1 97.44 164 HIS B O 1
ATOM 3043 N N . ARG B 1 165 ? -2.537 17.312 -7.52 1 97.56 165 ARG B N 1
ATOM 3044 C CA . ARG B 1 165 ? -2.406 16.016 -6.867 1 97.56 165 ARG B CA 1
ATOM 3045 C C . ARG B 1 165 ? -2.338 14.891 -7.898 1 97.56 165 ARG B C 1
ATOM 3047 O O . ARG B 1 165 ? -1.46 14.031 -7.828 1 97.56 165 ARG B O 1
ATOM 3054 N N . GLY B 1 166 ? -3.285 14.938 -8.859 1 98.31 166 GLY B N 1
ATOM 3055 C CA . GLY B 1 166 ? -3.293 13.938 -9.914 1 98.31 166 GLY B CA 1
ATOM 3056 C C . GLY B 1 166 ? -2.008 13.906 -10.719 1 98.31 166 GLY B C 1
ATOM 3057 O O . GLY B 1 166 ? -1.457 12.836 -10.977 1 98.31 166 GLY B O 1
ATOM 3058 N N . ILE B 1 167 ? -1.512 15.023 -11.07 1 98.25 167 ILE B N 1
ATOM 3059 C CA . ILE B 1 167 ? -0.306 15.141 -11.883 1 98.25 167 ILE B CA 1
ATOM 3060 C C . ILE B 1 167 ? 0.903 14.656 -11.086 1 98.25 167 ILE B C 1
ATOM 3062 O O . ILE B 1 167 ? 1.738 13.914 -11.602 1 98.25 167 ILE B O 1
ATOM 3066 N N . TYR B 1 168 ? 0.98 15.094 -9.805 1 98 168 TYR B N 1
ATOM 3067 C CA . TYR B 1 168 ? 2.094 14.68 -8.953 1 98 168 TYR B CA 1
ATOM 3068 C C . TYR B 1 168 ? 2.166 13.164 -8.852 1 98 168 TYR B C 1
ATOM 3070 O O . TYR B 1 168 ? 3.213 12.562 -9.102 1 98 168 TYR B O 1
ATOM 3078 N N . PHE B 1 169 ? 1.086 12.57 -8.562 1 98.56 169 PHE B N 1
ATOM 3079 C CA . PHE B 1 169 ? 1.084 11.117 -8.383 1 98.56 169 PHE B CA 1
ATOM 3080 C C . PHE B 1 169 ? 1.242 10.406 -9.711 1 98.56 169 PHE B C 1
ATOM 3082 O O . PHE B 1 169 ? 1.815 9.312 -9.773 1 98.56 169 PHE B O 1
ATOM 3089 N N . GLY B 1 170 ? 0.75 11.023 -10.781 1 98.44 170 GLY B N 1
ATOM 3090 C CA . GLY B 1 170 ? 1.045 10.492 -12.102 1 98.44 170 GLY B CA 1
ATOM 3091 C C . GLY B 1 170 ? 2.531 10.406 -12.391 1 98.44 170 GLY B C 1
ATOM 3092 O O . GLY B 1 170 ? 3.01 9.406 -12.93 1 98.44 170 GLY B O 1
ATOM 3093 N N . LYS B 1 171 ? 3.23 11.438 -12.055 1 98.5 171 LYS B N 1
ATOM 3094 C CA . LYS B 1 171 ? 4.676 11.453 -12.242 1 98.5 171 LYS B CA 1
ATOM 3095 C C . LYS B 1 171 ? 5.363 10.398 -11.383 1 98.5 171 LYS B C 1
ATOM 3097 O O . LYS B 1 171 ? 6.32 9.758 -11.82 1 98.5 171 LYS B O 1
ATOM 3102 N N . VAL B 1 172 ? 4.867 10.242 -10.148 1 98.56 172 VAL B N 1
ATOM 3103 C CA . VAL B 1 172 ? 5.41 9.242 -9.242 1 98.56 172 VAL B CA 1
ATOM 3104 C C . VAL B 1 172 ? 5.246 7.848 -9.852 1 98.56 172 VAL B C 1
ATOM 3106 O O . VAL B 1 172 ? 6.188 7.051 -9.852 1 98.56 172 VAL B O 1
ATOM 3109 N N . LEU B 1 173 ? 4.066 7.602 -10.414 1 98.44 173 LEU B N 1
ATOM 3110 C CA . LEU B 1 173 ? 3.77 6.309 -11.023 1 98.44 173 LEU B CA 1
ATOM 3111 C C . LEU B 1 173 ? 4.652 6.07 -12.242 1 98.44 173 LEU B C 1
ATOM 3113 O O . LEU B 1 173 ? 5.207 4.98 -12.406 1 98.44 173 LEU B O 1
ATOM 3117 N N . LEU B 1 174 ? 4.801 7.066 -13.055 1 98.38 174 LEU B N 1
ATOM 3118 C CA . LEU B 1 174 ? 5.625 6.949 -14.25 1 98.38 174 LEU B CA 1
ATOM 3119 C C . LEU B 1 174 ? 7.082 6.676 -13.883 1 98.38 174 LEU B C 1
ATOM 3121 O O . LEU B 1 174 ? 7.746 5.855 -14.523 1 98.38 174 LEU B O 1
ATOM 3125 N N . SER B 1 175 ? 7.566 7.379 -12.891 1 98.62 175 SER B N 1
ATOM 3126 C CA . SER B 1 175 ? 8.938 7.18 -12.438 1 98.62 175 SER B CA 1
ATOM 3127 C C . SER B 1 175 ? 9.141 5.77 -11.891 1 98.62 175 SER B C 1
ATOM 3129 O O . SER B 1 175 ? 10.109 5.094 -12.258 1 98.62 175 SER B O 1
ATOM 3131 N N . PHE B 1 176 ? 8.234 5.309 -11.102 1 98.44 176 PHE B N 1
ATOM 3132 C CA . PHE B 1 176 ? 8.32 3.98 -10.5 1 98.44 176 PHE B CA 1
ATOM 3133 C C . PHE B 1 176 ? 8.312 2.9 -11.578 1 98.44 176 PHE B C 1
ATOM 3135 O O . PHE B 1 176 ? 9.203 2.051 -11.617 1 98.44 176 PHE B O 1
ATOM 3142 N N . TYR B 1 177 ? 7.355 2.939 -12.43 1 98 177 TYR B N 1
ATOM 3143 C CA . TYR B 1 177 ? 7.219 1.895 -13.438 1 98 177 TYR B CA 1
ATOM 3144 C C . TYR B 1 177 ? 8.297 2.027 -14.508 1 98 177 TYR B C 1
ATOM 3146 O O . TYR B 1 177 ? 8.664 1.043 -15.156 1 98 177 TYR B O 1
ATOM 3154 N N . GLY B 1 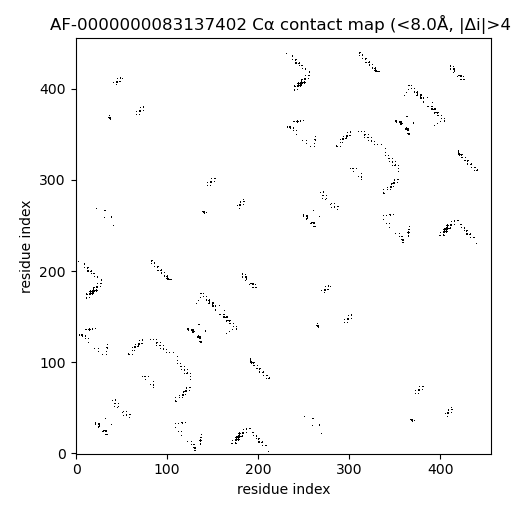178 ? 8.773 3.256 -14.711 1 98.25 178 GLY B N 1
ATOM 3155 C CA . GLY B 1 178 ? 9.984 3.4 -15.5 1 98.25 178 GLY B CA 1
ATOM 3156 C C . GLY B 1 178 ? 11.164 2.629 -14.938 1 98.25 178 GLY B C 1
ATOM 3157 O O . GLY B 1 178 ? 11.914 2.002 -15.68 1 98.25 178 GLY B O 1
ATOM 3158 N N . GLY B 1 179 ? 11.328 2.729 -13.602 1 98.38 179 GLY B N 1
ATOM 3159 C CA . GLY B 1 179 ? 12.359 1.936 -12.945 1 98.38 179 GLY B CA 1
ATOM 3160 C C . GLY B 1 179 ? 12.188 0.444 -13.164 1 98.38 179 GLY B C 1
ATOM 3161 O O . GLY B 1 179 ? 13.164 -0.269 -13.406 1 98.38 179 GLY B O 1
ATOM 3162 N N . VAL B 1 180 ? 10.953 0.013 -13.117 1 97.31 180 VAL B N 1
ATOM 3163 C CA . VAL B 1 180 ? 10.656 -1.396 -13.344 1 97.31 180 VAL B CA 1
ATOM 3164 C C . VAL B 1 180 ? 11.07 -1.789 -14.766 1 97.31 180 VAL B C 1
ATOM 3166 O O . VAL B 1 180 ? 11.734 -2.811 -14.961 1 97.31 180 VAL B O 1
ATOM 3169 N N . ALA B 1 181 ? 10.695 -0.993 -15.75 1 97.69 181 ALA B N 1
ATOM 3170 C CA . ALA B 1 181 ? 11.023 -1.255 -17.156 1 97.69 181 ALA B CA 1
ATOM 3171 C C . ALA B 1 181 ? 12.531 -1.311 -17.359 1 97.69 181 ALA B C 1
ATOM 3173 O O . ALA B 1 181 ? 13.039 -2.201 -18.047 1 97.69 181 ALA B O 1
ATOM 3174 N N . VAL B 1 182 ? 13.227 -0.386 -16.766 1 98.06 182 VAL B N 1
ATOM 3175 C CA . VAL B 1 182 ? 14.68 -0.347 -16.891 1 98.06 182 VAL B CA 1
ATOM 3176 C C . VAL B 1 182 ? 15.281 -1.606 -16.266 1 98.06 182 VAL B C 1
ATOM 3178 O O . VAL B 1 182 ? 16.234 -2.172 -16.812 1 98.06 182 VAL B O 1
ATOM 3181 N N . SER B 1 183 ? 14.766 -1.98 -15.141 1 97.38 183 SER B N 1
ATOM 3182 C CA . SER B 1 183 ? 15.273 -3.191 -14.508 1 97.38 183 SER B CA 1
ATOM 3183 C C . SER B 1 183 ? 15.117 -4.402 -15.414 1 97.38 183 SER B C 1
ATOM 3185 O O . SER B 1 183 ? 16.016 -5.238 -15.508 1 97.38 183 SER B O 1
ATOM 3187 N N . PHE B 1 184 ? 13.992 -4.539 -16.094 1 96.94 184 PHE B N 1
ATOM 3188 C CA . PHE B 1 184 ? 13.766 -5.652 -17.016 1 96.94 184 PHE B CA 1
ATOM 3189 C C . PHE B 1 184 ? 14.758 -5.621 -18.156 1 96.94 184 PHE B C 1
ATOM 3191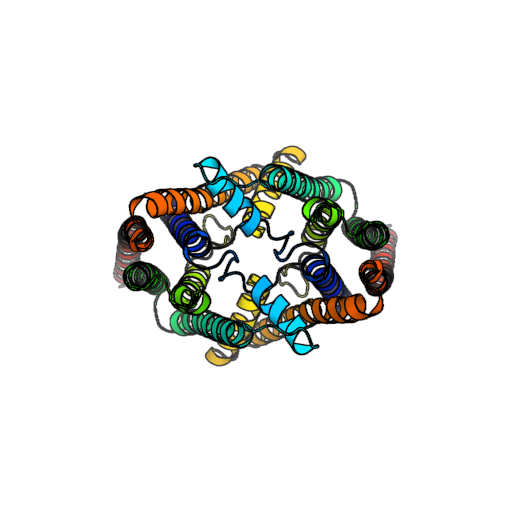 O O . PHE B 1 184 ? 15.391 -6.633 -18.469 1 96.94 184 PHE B O 1
ATOM 3198 N N . LEU B 1 185 ? 14.914 -4.473 -18.766 1 97.62 185 LEU B N 1
ATOM 3199 C CA . LEU B 1 185 ? 15.828 -4.324 -19.906 1 97.62 185 LEU B CA 1
ATOM 3200 C C . LEU B 1 185 ? 17.266 -4.609 -19.484 1 97.62 185 LEU B C 1
ATOM 3202 O O . LEU B 1 185 ? 18.016 -5.27 -20.203 1 97.62 185 LEU B O 1
ATOM 3206 N N . ALA B 1 186 ? 17.625 -4.098 -18.312 1 97.88 186 ALA B N 1
ATOM 3207 C CA . ALA B 1 186 ? 18.969 -4.348 -17.781 1 97.88 186 ALA B CA 1
ATOM 3208 C C . ALA B 1 186 ? 19.188 -5.84 -17.562 1 97.88 186 ALA B C 1
ATOM 3210 O O . ALA B 1 186 ? 20.281 -6.352 -17.812 1 97.88 186 ALA B O 1
ATOM 3211 N N . THR B 1 187 ? 18.188 -6.492 -17.047 1 97 187 THR B N 1
ATOM 3212 C CA . THR B 1 187 ? 18.297 -7.918 -16.75 1 97 187 THR B CA 1
ATOM 3213 C C . THR B 1 187 ? 18.5 -8.711 -18.047 1 97 187 THR B C 1
ATOM 3215 O O . THR B 1 187 ? 19.203 -9.719 -18.062 1 97 187 THR B O 1
ATOM 3218 N N . GLN B 1 188 ? 17.906 -8.297 -19.172 1 95.94 188 GLN B N 1
ATOM 3219 C CA . GLN B 1 188 ? 18.078 -8.969 -20.453 1 95.94 188 GLN B CA 1
ATOM 3220 C C . GLN B 1 188 ? 19.531 -8.914 -20.922 1 95.94 188 GLN B C 1
ATOM 3222 O O . GLN B 1 188 ? 19.984 -9.805 -21.641 1 95.94 188 GLN B O 1
ATOM 3227 N N . ILE B 1 189 ? 20.234 -7.93 -20.422 1 96.38 189 ILE B N 1
ATOM 3228 C CA . ILE B 1 189 ? 21.594 -7.703 -20.906 1 96.38 189 ILE B CA 1
ATOM 3229 C C . ILE B 1 189 ? 22.594 -8.258 -19.906 1 96.38 189 ILE B C 1
ATOM 3231 O O . ILE B 1 189 ? 23.578 -8.898 -20.281 1 96.38 189 ILE B O 1
ATOM 3235 N N . LEU B 1 190 ? 22.312 -8.031 -18.562 1 97.62 190 LEU B N 1
ATOM 3236 C CA . LEU B 1 190 ? 23.344 -8.289 -17.578 1 97.62 190 LEU B CA 1
ATOM 3237 C C . LEU B 1 190 ? 22.922 -9.391 -16.609 1 97.62 190 LEU B C 1
ATOM 3239 O O . LEU B 1 190 ? 23.656 -9.719 -15.68 1 97.62 190 LEU B O 1
ATOM 3243 N N . ASP B 1 191 ? 21.734 -9.945 -16.812 1 96.19 191 ASP B N 1
ATOM 3244 C CA . ASP B 1 191 ? 21.203 -10.969 -15.906 1 96.19 191 ASP B CA 1
ATOM 3245 C C . ASP B 1 191 ? 21.234 -10.492 -14.453 1 96.19 191 ASP B C 1
ATOM 3247 O O . ASP B 1 191 ? 20.719 -9.414 -14.141 1 96.19 191 ASP B O 1
ATOM 3251 N N . LEU B 1 192 ? 21.859 -11.164 -13.625 1 96.44 192 LEU B N 1
ATOM 3252 C CA . LEU B 1 192 ? 21.828 -10.844 -12.203 1 96.44 192 LEU B CA 1
ATOM 3253 C C . LEU B 1 192 ? 22.625 -9.586 -11.906 1 96.44 192 LEU B C 1
ATOM 3255 O O . LEU B 1 192 ? 22.359 -8.891 -10.922 1 96.44 192 LEU B O 1
ATOM 3259 N N . LYS B 1 193 ? 23.531 -9.227 -12.758 1 98.06 193 LYS B N 1
ATOM 3260 C CA . LYS B 1 193 ? 24.344 -8.031 -12.555 1 98.06 193 LYS B CA 1
ATOM 3261 C C . LYS B 1 193 ? 23.578 -6.777 -12.969 1 98.06 193 LYS B C 1
ATOM 3263 O O . LYS B 1 193 ? 24.094 -5.66 -12.828 1 98.06 193 LYS B O 1
ATOM 3268 N N . ALA B 1 194 ? 22.359 -6.973 -13.398 1 98.31 194 ALA B N 1
ATOM 3269 C CA . ALA B 1 194 ? 21.5 -5.855 -13.773 1 98.31 194 ALA B CA 1
ATOM 3270 C C . ALA B 1 194 ? 21.328 -4.887 -12.609 1 98.31 194 ALA B C 1
ATOM 3272 O O . ALA B 1 194 ? 21.094 -3.691 -12.82 1 98.31 194 ALA B O 1
ATOM 3273 N N . SER B 1 195 ? 21.438 -5.414 -11.414 1 98.19 195 SER B N 1
ATOM 3274 C CA . SER B 1 195 ? 21.281 -4.57 -10.234 1 98.19 195 SER B CA 1
ATOM 3275 C C . SER B 1 195 ? 22.266 -3.41 -10.242 1 98.19 195 SER B C 1
ATOM 3277 O O . SER B 1 195 ? 21.984 -2.336 -9.711 1 98.19 195 SER B O 1
ATOM 3279 N N . TRP B 1 196 ? 23.391 -3.578 -10.898 1 98.62 196 TRP B N 1
ATOM 3280 C CA . TRP B 1 196 ? 24.438 -2.555 -10.906 1 98.62 196 TRP B CA 1
ATOM 3281 C C . TRP B 1 196 ? 24 -1.342 -11.719 1 98.62 196 TRP B C 1
ATOM 3283 O O . TRP B 1 196 ? 24.484 -0.232 -11.5 1 98.62 196 TRP B O 1
ATOM 3293 N N . ILE B 1 197 ? 23.109 -1.482 -12.625 1 98.38 197 ILE B N 1
ATOM 3294 C CA . ILE B 1 197 ? 22.547 -0.366 -13.391 1 98.38 197 ILE B CA 1
ATOM 3295 C C . ILE B 1 197 ? 21.766 0.547 -12.453 1 98.38 197 ILE B C 1
ATOM 3297 O O . ILE B 1 197 ? 21.703 1.76 -12.664 1 98.38 197 ILE B O 1
ATOM 3301 N N . GLY B 1 198 ? 21.172 -0.015 -11.406 1 97.94 198 GLY B N 1
ATOM 3302 C CA . GLY B 1 198 ? 20.406 0.746 -10.438 1 97.94 198 GLY B CA 1
ATOM 3303 C C . GLY B 1 198 ? 21.266 1.68 -9.602 1 97.94 198 GLY B C 1
ATOM 3304 O O . GLY B 1 198 ? 20.734 2.572 -8.93 1 97.94 198 GLY B O 1
ATOM 3305 N N . ILE B 1 199 ? 22.562 1.491 -9.695 1 98.38 199 ILE B N 1
ATOM 3306 C CA . ILE B 1 199 ? 23.469 2.35 -8.938 1 98.38 199 ILE B CA 1
ATOM 3307 C C . ILE B 1 199 ? 23.5 3.746 -9.555 1 98.38 199 ILE B C 1
ATOM 3309 O O . ILE B 1 199 ? 23.672 4.742 -8.844 1 98.38 199 ILE B O 1
ATOM 3313 N N . LEU B 1 200 ? 23.203 3.824 -10.805 1 98.06 200 LEU B N 1
ATOM 3314 C CA . LEU B 1 200 ? 23.25 5.102 -11.508 1 98.06 200 LEU B CA 1
ATOM 3315 C C . LEU B 1 200 ? 22.25 6.086 -10.922 1 98.06 200 LEU B C 1
ATOM 3317 O O . LEU B 1 200 ? 22.609 7.203 -10.547 1 98.06 200 LEU B O 1
ATOM 3321 N N . PRO B 1 201 ? 21 5.664 -10.805 1 98.31 201 PRO B N 1
ATOM 3322 C CA . PRO B 1 201 ? 20.062 6.613 -10.188 1 98.31 201 PRO B CA 1
ATOM 3323 C C . PRO B 1 201 ? 20.375 6.883 -8.719 1 98.31 201 PRO B C 1
ATOM 3325 O O . PRO B 1 201 ? 20 7.922 -8.18 1 98.31 201 PRO B O 1
ATOM 3328 N N . THR B 1 202 ? 21.062 5.984 -8.031 1 98.44 202 THR B N 1
ATOM 3329 C CA . THR B 1 202 ? 21.438 6.23 -6.641 1 98.44 202 THR B CA 1
ATOM 3330 C C . THR B 1 202 ? 22.5 7.32 -6.559 1 98.44 202 THR B C 1
ATOM 3332 O O . THR B 1 202 ? 22.484 8.141 -5.641 1 98.44 202 THR B O 1
ATOM 3335 N N . VAL B 1 203 ? 23.422 7.312 -7.516 1 98.12 203 VAL B N 1
ATOM 3336 C CA . VAL B 1 203 ? 24.438 8.352 -7.574 1 98.12 203 VAL B CA 1
ATOM 3337 C C . VAL B 1 203 ? 23.781 9.711 -7.82 1 98.12 203 VAL B C 1
ATOM 3339 O O . VAL B 1 203 ? 24.094 10.695 -7.145 1 98.12 203 VAL B O 1
ATOM 3342 N N . SER B 1 204 ? 22.859 9.719 -8.719 1 97.69 204 SER B N 1
ATOM 3343 C CA . SER B 1 204 ? 22.141 10.953 -8.992 1 97.69 204 SER B CA 1
ATOM 3344 C C . SER B 1 204 ? 21.375 11.438 -7.766 1 97.69 204 SER B C 1
ATOM 3346 O O . SER B 1 204 ? 21.359 12.633 -7.465 1 97.69 204 SER B O 1
ATOM 3348 N N . ALA B 1 205 ? 20.75 10.547 -7.074 1 97.88 205 ALA B N 1
ATOM 3349 C CA . ALA B 1 205 ? 20.016 10.898 -5.859 1 97.88 205 ALA B CA 1
ATOM 3350 C C . ALA B 1 205 ? 20.969 11.453 -4.793 1 97.88 205 ALA B C 1
ATOM 3352 O O . ALA B 1 205 ? 20.625 12.422 -4.102 1 97.88 205 ALA B O 1
ATOM 3353 N N . PHE B 1 206 ? 22.109 10.812 -4.711 1 97.19 206 PHE B N 1
ATOM 3354 C CA . PHE B 1 206 ? 23.078 11.242 -3.713 1 97.19 206 PHE B CA 1
ATOM 3355 C C . PHE B 1 206 ? 23.562 12.656 -4.008 1 97.19 206 PHE B C 1
ATOM 3357 O O . PHE B 1 206 ? 23.703 13.469 -3.096 1 97.19 206 PHE B O 1
ATOM 3364 N N . LEU B 1 207 ? 23.812 12.977 -5.25 1 95.69 207 LEU B N 1
ATOM 3365 C CA . LEU B 1 207 ? 24.25 14.312 -5.648 1 95.69 207 LEU B CA 1
ATOM 3366 C C . LEU B 1 207 ? 23.156 15.352 -5.371 1 95.69 207 LEU B C 1
ATOM 3368 O O . LEU B 1 207 ? 23.453 16.422 -4.844 1 95.69 207 LEU B O 1
ATOM 3372 N N . LEU B 1 208 ? 21.938 15 -5.664 1 94.25 208 LEU B N 1
ATOM 3373 C CA . LEU B 1 208 ? 20.828 15.898 -5.398 1 94.25 208 LEU B CA 1
ATOM 3374 C C . LEU B 1 208 ? 20.672 16.141 -3.898 1 94.25 208 LEU B C 1
ATOM 3376 O O . LEU B 1 208 ? 20.406 17.266 -3.473 1 94.25 208 LEU B O 1
ATOM 3380 N N . CYS B 1 209 ? 20.797 15.109 -3.154 1 93.25 209 CYS B N 1
ATOM 3381 C CA . CYS B 1 209 ? 20.656 15.203 -1.707 1 93.25 209 CYS B CA 1
ATOM 3382 C C . CYS B 1 209 ? 21.75 16.062 -1.095 1 93.25 209 CYS B C 1
ATOM 3384 O O . CYS B 1 209 ? 21.516 16.781 -0.12 1 93.25 209 CYS B O 1
ATOM 3386 N N . ASN B 1 210 ? 22.953 16.016 -1.655 1 91.25 210 ASN B N 1
ATOM 3387 C CA . ASN B 1 210 ? 24.047 16.844 -1.173 1 91.25 210 ASN B CA 1
ATOM 3388 C C . ASN B 1 210 ? 23.812 18.312 -1.447 1 91.25 210 ASN B C 1
ATOM 3390 O O . ASN B 1 210 ? 24.234 19.172 -0.667 1 91.25 210 ASN B O 1
ATOM 3394 N N . VAL B 1 211 ? 23.203 18.547 -2.525 1 88.69 211 VAL B N 1
ATOM 3395 C CA . VAL B 1 211 ? 22.828 19.922 -2.807 1 88.69 211 VAL B CA 1
ATOM 3396 C C . VAL B 1 211 ? 21.844 20.422 -1.738 1 88.69 211 VAL B C 1
ATOM 3398 O O . VAL B 1 211 ? 21.969 21.547 -1.247 1 88.69 211 VAL B O 1
ATOM 3401 N N . GLU B 1 212 ? 20.922 19.562 -1.431 1 84.75 212 GLU B N 1
ATOM 3402 C CA . GLU B 1 212 ? 19.969 19.891 -0.378 1 84.75 212 GLU B CA 1
ATOM 3403 C C . GLU B 1 212 ? 20.672 20.094 0.96 1 84.75 212 GLU B C 1
ATOM 3405 O O . GLU B 1 212 ? 20.328 21.031 1.703 1 84.75 212 GLU B O 1
ATOM 3410 N N . TYR B 1 213 ? 21.562 19.281 1.223 1 81.88 213 TYR B N 1
ATOM 3411 C CA . TYR B 1 213 ? 22.328 19.344 2.465 1 81.88 213 TYR B CA 1
ATOM 3412 C C . TYR B 1 213 ? 23.125 20.641 2.553 1 81.88 213 TYR B C 1
ATOM 3414 O O . TYR B 1 213 ? 23.156 21.281 3.602 1 81.88 213 TYR B O 1
ATOM 3422 N N . GLY B 1 214 ? 23.781 20.984 1.478 1 80.12 214 GLY B N 1
ATOM 3423 C CA . GLY B 1 214 ? 24.547 22.219 1.442 1 80.12 214 GLY B CA 1
ATOM 3424 C C . GLY B 1 214 ? 23.688 23.453 1.646 1 80.12 214 GLY B C 1
ATOM 3425 O O . GLY B 1 214 ? 24.094 24.375 2.348 1 80.12 214 GLY B O 1
ATOM 3426 N N . ARG B 1 215 ? 22.578 23.391 1.084 1 79.69 215 ARG B N 1
ATOM 3427 C CA . ARG B 1 215 ? 21.672 24.516 1.217 1 79.69 215 ARG B CA 1
ATOM 3428 C C . ARG B 1 215 ? 21.188 24.672 2.652 1 79.69 215 ARG B C 1
ATOM 3430 O O . ARG B 1 215 ? 21.047 25.781 3.158 1 79.69 215 ARG B O 1
ATOM 3437 N N . CYS B 1 216 ? 20.891 23.547 3.246 1 76.56 216 CYS B N 1
ATOM 3438 C CA . CYS B 1 216 ? 20.422 23.562 4.629 1 76.56 216 CYS B CA 1
ATOM 3439 C C . CYS B 1 216 ? 21.516 24.062 5.562 1 76.56 216 CYS B C 1
ATOM 3441 O O . CYS B 1 216 ? 21.219 24.781 6.523 1 76.56 216 CYS B O 1
ATOM 3443 N N . LYS B 1 217 ? 22.734 23.734 5.309 1 73.62 217 LYS B N 1
ATOM 3444 C CA . LYS B 1 217 ? 23.859 24.188 6.121 1 73.62 217 LYS B CA 1
ATOM 3445 C C . LYS B 1 217 ? 24.047 25.688 5.996 1 73.62 217 LYS B C 1
ATOM 3447 O O . LYS B 1 217 ? 24.312 26.375 6.988 1 73.62 217 LYS B O 1
ATOM 3452 N N . VAL B 1 218 ? 23.938 26.109 4.781 1 75.12 218 VAL B N 1
ATOM 3453 C CA . VAL B 1 218 ? 24.109 27.547 4.551 1 75.12 218 VAL B CA 1
ATOM 3454 C C . VAL B 1 218 ? 23 28.312 5.258 1 75.12 218 VAL B C 1
ATOM 3456 O O . VAL B 1 218 ? 23.266 29.359 5.879 1 75.12 218 VAL B O 1
ATOM 3459 N N . LYS B 1 219 ? 21.812 27.781 5.164 1 74.75 219 LYS B N 1
ATOM 3460 C CA . LYS B 1 219 ? 20.688 28.438 5.82 1 74.75 219 LYS B CA 1
ATOM 3461 C C . LYS B 1 219 ? 20.875 28.469 7.332 1 74.75 219 LYS B C 1
ATOM 3463 O O . LYS B 1 219 ? 20.578 29.484 7.98 1 74.75 219 LYS B O 1
ATOM 3468 N N . LYS B 1 220 ? 21.406 27.453 7.906 1 78.44 220 LYS B N 1
ATOM 3469 C CA . LYS B 1 220 ? 21.656 27.375 9.344 1 78.44 220 LYS B CA 1
ATOM 3470 C C . LYS B 1 220 ? 22.75 28.359 9.758 1 78.44 220 LYS B C 1
ATOM 3472 O O . LYS B 1 220 ? 22.656 29 10.797 1 78.44 220 LYS B O 1
ATOM 3477 N N . GLU B 1 221 ? 23.781 28.422 8.953 1 76.5 221 GLU B N 1
ATOM 3478 C CA . GLU B 1 221 ? 24.875 29.359 9.227 1 76.5 221 GLU B CA 1
ATOM 3479 C C . GLU B 1 221 ? 24.391 30.812 9.156 1 76.5 221 GLU B C 1
ATOM 3481 O O . GLU B 1 221 ? 24.797 31.641 9.977 1 76.5 221 GLU B O 1
ATOM 3486 N N . ASP B 1 222 ? 23.531 31 8.156 1 76.75 222 ASP B N 1
ATOM 3487 C CA . ASP B 1 222 ? 23.016 32.344 8 1 76.75 222 ASP B CA 1
ATOM 3488 C C . ASP B 1 222 ? 22.141 32.75 9.195 1 76.75 222 ASP B C 1
ATOM 3490 O O . ASP B 1 222 ? 22.188 33.875 9.656 1 76.75 222 ASP B O 1
ATOM 3494 N N . ILE B 1 223 ? 21.422 31.797 9.641 1 76.38 223 ILE B N 1
ATOM 3495 C CA . ILE B 1 223 ? 20.562 32.062 10.797 1 76.38 223 ILE B CA 1
ATOM 3496 C C . ILE B 1 223 ? 21.406 32.281 12.039 1 76.38 223 ILE B C 1
ATOM 3498 O O . ILE B 1 223 ? 21.125 33.156 12.844 1 76.38 223 ILE B O 1
ATOM 3502 N N . LEU B 1 224 ? 22.469 31.516 12.219 1 78.88 224 LEU B N 1
ATOM 3503 C CA . LEU B 1 224 ? 23.375 31.656 13.352 1 78.88 224 LEU B CA 1
ATOM 3504 C C . LEU B 1 224 ? 24.109 33 13.289 1 78.88 224 LEU B C 1
ATOM 3506 O O . LEU B 1 224 ? 24.297 33.625 14.32 1 78.88 224 LEU B O 1
ATOM 3510 N N . LYS B 1 225 ? 24.422 33.5 12.148 1 78.25 225 LYS B N 1
ATOM 3511 C CA . LYS B 1 225 ? 25.109 34.781 11.984 1 78.25 225 LYS B CA 1
ATOM 3512 C C . LYS B 1 225 ? 24.156 35.938 12.258 1 78.25 225 LYS B C 1
ATOM 3514 O O . LYS B 1 225 ? 24.547 36.938 12.875 1 78.25 225 LYS B O 1
ATOM 3519 N N . ALA B 1 226 ? 22.969 35.688 11.891 1 79.62 226 ALA B N 1
ATOM 3520 C CA . ALA B 1 226 ? 21.984 36.719 12.078 1 79.62 226 ALA B CA 1
ATOM 3521 C C . ALA B 1 226 ? 21.562 36.844 13.547 1 79.62 226 ALA B C 1
ATOM 3523 O O . ALA B 1 226 ? 21.203 37.938 14.008 1 79.62 226 ALA B O 1
ATOM 3524 N N . SER B 1 227 ? 21.656 35.844 14.227 1 74.88 227 SER B N 1
ATOM 3525 C CA . SER B 1 227 ? 21.266 35.844 15.625 1 74.88 227 SER B CA 1
ATOM 3526 C C . SER B 1 227 ? 22.422 36.25 16.531 1 74.88 227 SER B C 1
ATOM 3528 O O . SER B 1 227 ? 22.234 36.438 17.734 1 74.88 227 SER B O 1
ATOM 3530 N N . ALA B 1 228 ? 23.531 36.312 16.031 1 71.62 228 ALA B N 1
ATOM 3531 C CA . ALA B 1 228 ? 24.688 36.75 16.797 1 71.62 228 ALA B CA 1
ATOM 3532 C C . ALA B 1 228 ? 24.875 38.281 16.688 1 71.62 228 ALA B C 1
ATOM 3534 O O . ALA B 1 228 ? 24.484 38.875 15.688 1 71.62 228 ALA B O 1
#

Secondary structure (DSSP, 8-state):
--HHHHHHHHHHHHHHHHHHHHHHHHHHT-SS-TT-HHHHHHHHHHHHTT---TTHHHHHHHHHHHHHHHHHHHHHHTTS-HHHHHHHHHHHHHHHHHHHTTS-TTS-HHHHHHHHHHHHHHHHHH--EETTEE--SS--HHHHHHHHHHHHHHHHH--HHHHHHHHHHHHHHHHHHHHHHHHHHHHHHHGGGGGGGGHHHHHHHHHHHHHHHHHHHHHHHHHHHHH-/--HHHHHHHHH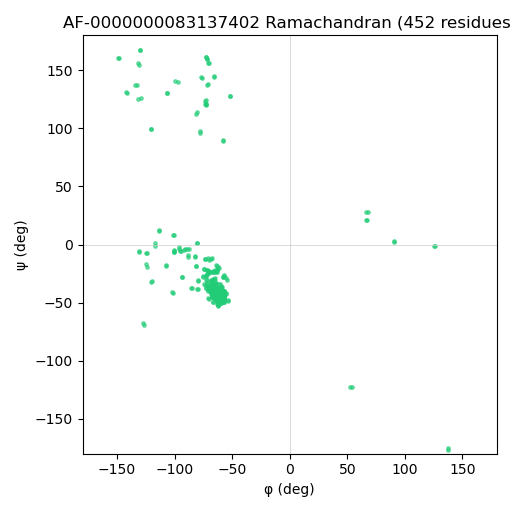HHHHHHHHHHHHHHHHHT-SS-TT-HHHHHHHHHHHHTT---TTHHHHHHHHHHHHHHHHHHHHHHTTS-HHHHHHHHHHHHHHHHHHHTTS-TTS-HHHHHHHHHHHHHHHHHH--EETTEE--SS--HHHHHHHHHHHHHHHHH--HHHHHHHHHHHHHHHHHHHHHHHHHHHHHHHGGGGGGGGHHHHHHHHHHHHHHHHHHHHHHHHHHHHH-

Solvent-accessible surface area (backbone atoms only — not comparable to full-atom values): 22657 Å² total; per-residue (Å²): 132,56,68,68,57,50,44,39,52,44,43,38,41,46,10,19,49,27,18,21,52,51,30,40,40,35,74,74,51,33,82,53,65,78,70,38,45,38,61,49,46,49,52,44,32,30,37,74,74,69,43,87,57,92,55,51,66,58,44,51,51,48,48,51,40,36,51,49,25,43,36,48,50,56,57,43,60,78,72,48,54,70,64,56,48,38,51,49,34,39,50,46,42,34,50,40,29,53,55,50,32,71,54,62,88,83,50,56,38,64,67,67,39,46,56,54,33,28,35,48,39,30,35,36,75,56,42,51,46,43,94,88,40,83,36,63,30,70,58,39,49,66,38,48,49,46,17,46,44,14,44,46,46,19,74,74,68,67,41,62,69,31,39,51,43,14,51,53,29,45,50,42,50,51,29,18,41,46,17,21,30,49,26,48,56,34,28,75,74,47,46,63,43,24,36,50,62,56,34,55,55,31,52,52,40,47,55,54,49,48,52,53,45,51,51,52,52,50,51,51,52,51,49,54,57,65,73,97,131,54,68,67,58,50,44,38,52,44,43,37,40,46,9,20,47,30,18,22,52,53,30,39,40,34,74,75,50,32,82,54,65,78,70,41,48,37,62,49,46,51,53,44,32,30,38,74,76,68,45,88,57,93,56,50,66,58,45,51,51,49,49,51,42,35,52,50,25,43,35,48,50,54,56,43,61,78,72,47,52,71,62,56,47,38,50,49,35,40,52,45,43,33,50,40,29,53,55,52,31,70,54,61,88,83,49,56,38,64,68,66,39,47,55,54,32,28,33,48,38,31,35,38,74,56,42,50,46,42,95,88,40,83,37,63,29,68,57,39,47,66,38,48,49,47,17,46,44,12,44,44,45,18,74,74,66,66,39,62,69,30,39,50,43,14,52,53,29,44,50,42,51,50,30,17,42,46,16,20,30,49,27,50,56,34,29,75,75,45,46,64,44,24,38,50,62,55,35,54,53,31,52,53,40,47,54,53,48,48,53,51,46,51,50,52,50,50,51,49,51,51,51,54,56,67,72,96